Protein AF-0000000084933164 (afdb_homodimer)

Foldseek 3Di:
DPPPPPPDDDLLVVLLVVVLLCLLQVVFDFFAADDLVVSCVVSVHDSVSVVVSQVVCVQLVQWDADPVRGIGGHDDALVLLCVLLVVVLVQQLLLLLQCLLVVHDQVQLVVLLVQLVVPPGSSSNLVSVLSNSLSRRVNSVDNVSSVVCVSSSSVNSSNVSVLCVVPNDSVVLSVLSVVLSVCSVVSVSVVNSVSSSCSSVVSSCVSHPDPPPPPD/DPPPPPPDDDLLVVLLVVVLLCLLQVVFDFFAADDLVVSCVVSVHDSVSVVVSQVVCVQLVQWDADPVRGIGGHDDDLVLLCVLLVVVLVQQLLLLLQCLLVVHDQVQLVVLLVQLVVPPGSSSNLVSVLSNSLSRRVNSVDNVSSVVCVSSSSVNSSNVSVLCVVPNDSVVLSVLSVVLSVCSVVSVSVVNSVSSSCSSVVSSCVSHPDPPPPPD

Solvent-accessible surface area (backbone atoms only — not comparable to full-atom values): 22711 Å² total; per-residue (Å²): 129,85,74,73,70,75,77,72,71,48,70,32,51,51,49,32,52,52,52,50,49,29,42,49,49,57,75,41,47,64,58,38,74,54,55,54,70,62,49,12,61,73,69,72,51,60,51,64,40,43,50,54,22,51,52,52,36,33,74,48,52,52,28,43,78,39,95,86,79,39,34,23,30,38,68,80,49,61,68,56,45,46,41,52,48,54,48,44,55,51,46,48,23,53,26,31,24,39,7,35,69,71,62,54,79,56,61,62,26,52,51,19,50,52,46,31,74,65,37,86,44,71,43,51,26,47,54,20,50,51,42,24,55,45,47,44,27,56,61,31,84,31,70,62,57,35,50,53,51,58,53,47,44,60,41,48,42,40,46,48,47,54,34,39,74,75,53,74,49,62,67,62,50,48,53,50,49,50,50,31,49,52,28,42,75,69,53,35,36,69,59,24,21,50,44,46,34,49,53,55,52,50,49,51,43,68,66,45,59,78,76,70,79,74,80,123,129,85,74,74,71,74,77,74,69,50,71,32,51,50,48,32,51,51,52,50,48,30,40,47,48,58,75,42,47,65,58,38,74,53,54,53,69,61,51,13,63,73,69,72,49,58,53,64,39,42,53,54,22,50,51,52,36,33,74,48,51,53,26,43,79,39,96,86,80,39,35,24,30,37,69,78,50,61,66,57,48,46,40,52,49,54,49,45,55,52,47,48,23,54,28,30,25,38,7,36,69,70,62,53,78,55,60,61,27,52,51,18,50,52,46,30,74,65,38,88,45,70,45,52,26,46,54,19,50,53,44,23,54,46,45,44,26,56,61,27,84,33,69,63,58,35,50,53,50,57,53,48,44,59,41,48,41,40,44,48,46,55,35,39,72,74,52,75,49,61,69,62,49,50,54,50,49,50,52,31,51,50,29,43,75,69,54,35,36,70,58,25,22,50,44,45,36,50,53,55,52,50,48,52,44,69,66,45,59,78,76,73,78,75,79,122

pLDDT: mean 92.0, std 13.76, range [26.81, 98.88]

Secondary structure (DSSP, 8-state):
----------HHHHHHHHHHHHHHTTSS-TT-B--HHHHHHHHT--HHHHHHHHHHHHHTTSEEEETTTEEEEPP--HHHHHHHHHHHHHHHHHHHHHHHHTT---HHHHHHHHHHHH--SHHHHHHHHHHHHHHHHTTSS-HHHHHHHHHHHHHHHHHHHHHHHHS--HHHHHHHHHHHHHHHHTT-HHHHHHHHHHHHHHHHHHHS--------/----------HHHHHHHHHHHHHHTTSS-TT-B--HHHHHHHHT--HHHHHHHHHHHHHTTSEEEETTTEEEEPP--HHHHHHHHHHHHHHHHHHHHHHHHTT---HHHHHHHHHHHH--SHHHHHHHHHHHHHHHHTTSS-HHHHHHHHHHHHHHHHHHHHHHHHS--HHHHHHHHHHHHHHHHTT-HHHHHHHHHHHHHHHHHHHS--------

Organism: Streptomyces venezuelae (strain ATCC 10712 / CBS 650.69 / DSM 40230 / JCM 4526 / NBRC 13096 / PD 04745) (NCBI:txid953739)

Sequence (432 aa):
MAFAPSPIPSRTQYVLEAIKHDILTGGLRPGQALVEAELAARFGVSKTPVREALKTLAGSGLVVMNQYKGVTVRMVDADMARAVYDVRLLLEPEAVRRAVASGAPLDEAREALERAAGAEDPAERSLANRAFHRALYLPCGNPLLGRMLDEVRDQAALVSTVAWAAVPSWEREAAEHQEILRLAAAGDVEGVGRAVHEHIASFVERAFPQSPLISEMAFAPSPIPSRTQYVLEAIKHDILTGGLRPGQALVEAELAARFGVSKTPVREALKTLAGSGLVVMNQYKGVTVRMVDADMARAVYDVRLLLEPEAVRRAVASGAPLDEAREALERAAGAEDPAERSLANRAFHRALYLPCGNPLLGRMLDEVRDQAALVSTVAWAAVPSWEREAAEHQEILRLAAAGDVEGVGRAVHEHIASFVERAFPQSPLISE

Structure (mmCIF, N/CA/C/O backbone):
data_AF-0000000084933164-model_v1
#
loop_
_entity.id
_entity.type
_entity.pdbx_description
1 polymer 'Predicted regulator PutR for proline utilization,GntR family'
#
loop_
_atom_site.group_PDB
_atom_site.id
_atom_site.type_symbol
_atom_site.label_atom_id
_atom_site.label_alt_id
_atom_site.label_comp_id
_atom_site.label_asym_id
_atom_site.label_entity_id
_atom_site.label_seq_id
_atom_site.pdbx_PDB_ins_code
_atom_site.Cartn_x
_atom_site.Cartn_y
_atom_site.Cartn_z
_atom_site.occupancy
_atom_site.B_iso_or_equiv
_atom_site.auth_seq_id
_atom_site.auth_comp_id
_atom_site.auth_asym_id
_atom_site.auth_atom_id
_atom_site.pdbx_PDB_model_num
ATOM 1 N N . MET A 1 1 ? 30.547 1.517 26.812 1 30.84 1 MET A N 1
ATOM 2 C CA . MET A 1 1 ? 29.672 1.215 25.688 1 30.84 1 MET A CA 1
ATOM 3 C C . MET A 1 1 ? 29.891 2.205 24.547 1 30.84 1 MET A C 1
ATOM 5 O O . MET A 1 1 ? 29.766 3.414 24.734 1 30.84 1 MET A O 1
ATOM 9 N N . ALA A 1 2 ? 30.75 1.953 23.562 1 36.28 2 ALA A N 1
ATOM 10 C CA . ALA A 1 2 ? 31.125 2.828 22.453 1 36.28 2 ALA A CA 1
ATOM 11 C C . ALA A 1 2 ? 29.891 3.34 21.734 1 36.28 2 ALA A C 1
ATOM 13 O O . ALA A 1 2 ? 29.031 2.551 21.328 1 36.28 2 ALA A O 1
ATOM 14 N N . PHE A 1 3 ? 29.375 4.426 22.016 1 33.25 3 PHE A N 1
ATOM 15 C CA . PHE A 1 3 ? 28.266 5.078 21.344 1 33.25 3 PHE A CA 1
ATOM 16 C C . PHE A 1 3 ? 28.5 5.125 19.844 1 33.25 3 PHE A C 1
ATOM 18 O O . PHE A 1 3 ? 29.422 5.781 19.359 1 33.25 3 PHE A O 1
ATOM 25 N N . ALA A 1 4 ? 28.266 4.105 19.125 1 44.25 4 ALA A N 1
ATOM 26 C CA . ALA A 1 4 ? 28.375 4.223 17.672 1 44.25 4 ALA A CA 1
ATOM 27 C C . ALA A 1 4 ? 27.672 5.484 17.172 1 44.25 4 ALA A C 1
ATOM 29 O O . ALA A 1 4 ? 26.5 5.723 17.5 1 44.25 4 ALA A O 1
ATOM 30 N N . PRO A 1 5 ? 28.266 6.535 16.859 1 41.31 5 PRO A N 1
ATOM 31 C CA . PRO A 1 5 ? 27.656 7.793 16.422 1 41.31 5 PRO A CA 1
ATOM 32 C C . PRO A 1 5 ? 26.547 7.586 15.391 1 41.31 5 PRO A C 1
ATOM 34 O O . PRO A 1 5 ? 26.547 6.578 14.672 1 41.31 5 PRO A O 1
ATOM 37 N N . SER A 1 6 ? 25.391 8.055 15.656 1 48.69 6 SER A N 1
ATOM 38 C CA . SER A 1 6 ? 24.312 8.031 14.672 1 48.69 6 SER A CA 1
ATOM 39 C C . SER A 1 6 ? 24.828 8.414 13.289 1 48.69 6 SER A C 1
ATOM 41 O O . SER A 1 6 ? 25.531 9.406 13.133 1 48.69 6 SER A O 1
ATOM 43 N N . PRO A 1 7 ? 24.969 7.57 12.383 1 55 7 PRO A N 1
ATOM 44 C CA . PRO A 1 7 ? 25.531 7.918 11.078 1 55 7 PRO A CA 1
ATOM 45 C C . PRO A 1 7 ? 25.031 9.273 10.562 1 55 7 PRO A C 1
ATOM 47 O O . PRO A 1 7 ? 23.922 9.68 10.883 1 55 7 PRO A O 1
ATOM 50 N N . ILE A 1 8 ? 25.781 10.234 10.484 1 60.09 8 ILE A N 1
ATOM 51 C CA . ILE A 1 8 ? 25.547 11.539 9.867 1 60.09 8 ILE A CA 1
ATOM 52 C C . ILE A 1 8 ? 24.703 11.359 8.602 1 60.09 8 ILE A C 1
ATOM 54 O O . ILE A 1 8 ? 25.062 10.594 7.707 1 60.09 8 ILE A O 1
ATOM 58 N N . PRO A 1 9 ? 23.484 11.883 8.719 1 71.38 9 PRO A N 1
ATOM 59 C CA . PRO A 1 9 ? 22.703 11.766 7.496 1 71.38 9 PRO A CA 1
ATOM 60 C C . PRO A 1 9 ? 23.469 12.211 6.254 1 71.38 9 PRO A C 1
ATOM 62 O O . PRO A 1 9 ? 24.297 13.125 6.328 1 71.38 9 PRO A O 1
ATOM 65 N N . SER A 1 10 ? 23.359 11.484 5.285 1 88.62 10 SER A N 1
ATOM 66 C CA . SER A 1 10 ? 23.906 11.898 3.998 1 88.62 10 SER A CA 1
ATOM 67 C C . SER A 1 10 ? 23.359 13.258 3.574 1 88.62 10 SER A C 1
ATOM 69 O O . SER A 1 10 ? 22.359 13.734 4.121 1 88.62 10 SER A O 1
ATOM 71 N N . ARG A 1 11 ? 24.094 14.031 2.871 1 92 11 ARG A N 1
ATOM 72 C CA . ARG A 1 11 ? 23.641 15.305 2.332 1 92 11 ARG A CA 1
ATOM 73 C C . ARG A 1 11 ? 22.266 15.18 1.696 1 92 11 ARG A C 1
ATOM 75 O O . ARG A 1 11 ? 21.422 16.062 1.855 1 92 11 ARG A O 1
ATOM 82 N N . THR A 1 12 ? 22.016 14.07 1.011 1 94.5 12 THR A N 1
ATOM 83 C CA . THR A 1 12 ? 20.719 13.812 0.399 1 94.5 12 THR A CA 1
ATOM 84 C C . THR A 1 12 ? 19.625 13.711 1.463 1 94.5 12 THR A C 1
ATOM 86 O O . THR A 1 12 ? 18.562 14.312 1.322 1 94.5 12 THR A O 1
ATOM 89 N N . GLN A 1 13 ? 19.938 13.016 2.492 1 95.44 13 GLN A N 1
ATOM 90 C CA . GLN A 1 13 ? 18.969 12.82 3.555 1 95.44 13 GLN A CA 1
ATOM 91 C C . GLN A 1 13 ? 18.656 14.141 4.266 1 95.44 13 GLN A C 1
ATOM 93 O O . GLN A 1 13 ? 17.516 14.398 4.633 1 95.44 13 GLN A O 1
ATOM 98 N N . TYR A 1 14 ? 19.688 14.859 4.496 1 95.75 14 TYR A N 1
ATOM 99 C CA . TYR A 1 14 ? 19.516 16.172 5.109 1 95.75 14 TYR A CA 1
ATOM 100 C C . TYR A 1 14 ? 18.578 17.047 4.289 1 95.75 14 TYR A C 1
ATOM 102 O O . TYR A 1 14 ? 17.625 17.625 4.82 1 95.75 14 TYR A O 1
ATOM 110 N N . VAL A 1 15 ? 18.797 17.156 3.008 1 97.06 15 VAL A N 1
ATOM 111 C CA . VAL A 1 15 ? 18 17.953 2.1 1 97.06 15 VAL A CA 1
ATOM 112 C C . VAL A 1 15 ? 16.562 17.406 2.051 1 97.06 15 VAL A C 1
ATOM 114 O O . VAL A 1 15 ? 15.602 18.172 2.119 1 97.06 15 VAL A O 1
ATOM 117 N N . LEU A 1 16 ? 16.5 16.125 1.947 1 97.19 16 LEU A N 1
ATOM 118 C CA . LEU A 1 16 ? 15.203 15.438 1.892 1 97.19 16 LEU A CA 1
ATOM 119 C C . LEU A 1 16 ? 14.352 15.789 3.104 1 97.19 16 LEU A C 1
ATOM 121 O O . LEU A 1 16 ? 13.203 16.203 2.957 1 97.19 16 LEU A O 1
ATOM 125 N N . GLU A 1 17 ? 14.945 15.695 4.25 1 95.69 17 GLU A N 1
ATOM 126 C CA . GLU A 1 17 ? 14.203 15.93 5.488 1 95.69 17 GLU A CA 1
ATOM 127 C C . GLU A 1 17 ? 13.828 17.391 5.633 1 95.69 17 GLU A C 1
ATOM 129 O O . GLU A 1 17 ? 12.758 17.719 6.148 1 95.69 17 GLU A O 1
ATOM 134 N N . ALA A 1 18 ? 14.664 18.234 5.211 1 96.19 18 ALA A N 1
ATOM 135 C CA . ALA A 1 18 ? 14.391 19.672 5.301 1 96.19 18 ALA A CA 1
ATOM 136 C C . ALA A 1 18 ? 13.227 20.062 4.391 1 96.19 18 ALA A C 1
ATOM 138 O O . ALA A 1 18 ? 12.32 20.781 4.809 1 96.19 18 ALA A O 1
ATOM 139 N N . ILE A 1 19 ? 13.25 19.578 3.178 1 97.38 19 ILE A N 1
ATOM 140 C CA . ILE A 1 19 ? 12.195 19.906 2.229 1 97.38 19 ILE A CA 1
ATOM 141 C C . ILE A 1 19 ? 10.875 19.281 2.688 1 97.38 19 ILE A C 1
ATOM 143 O O . ILE A 1 19 ? 9.828 19.938 2.648 1 97.38 19 ILE A O 1
ATOM 147 N N . LYS A 1 20 ? 10.969 18.047 3.074 1 96 20 LYS A N 1
ATOM 148 C CA . LYS A 1 20 ? 9.781 17.375 3.598 1 96 20 LYS A CA 1
ATOM 149 C C . LYS A 1 20 ? 9.164 18.156 4.746 1 96 20 LYS A C 1
ATOM 151 O O . LYS A 1 20 ? 7.945 18.359 4.785 1 96 20 LYS A O 1
ATOM 156 N N . HIS A 1 21 ? 10.016 18.547 5.652 1 94.25 21 HIS A N 1
ATOM 157 C CA . HIS A 1 21 ? 9.57 19.344 6.789 1 94.25 21 HIS A CA 1
ATOM 158 C C . HIS A 1 21 ? 8.867 20.625 6.324 1 94.25 21 HIS A C 1
ATOM 160 O O . HIS A 1 21 ? 7.789 20.953 6.812 1 94.25 21 HIS A O 1
ATOM 166 N N . ASP A 1 22 ? 9.438 21.312 5.41 1 94.94 22 ASP A N 1
ATOM 167 C CA . ASP A 1 22 ? 8.867 22.562 4.91 1 94.94 22 ASP A CA 1
ATOM 168 C C . ASP A 1 22 ? 7.516 22.312 4.246 1 94.94 22 ASP A C 1
ATOM 170 O O . ASP A 1 22 ? 6.59 23.109 4.41 1 94.94 22 ASP A O 1
ATOM 174 N N . ILE A 1 23 ? 7.422 21.203 3.537 1 95.75 23 ILE A N 1
ATOM 175 C CA . ILE A 1 23 ? 6.168 20.891 2.865 1 95.75 23 ILE A CA 1
ATOM 176 C C . ILE A 1 23 ? 5.09 20.578 3.902 1 95.75 23 ILE A C 1
ATOM 178 O O . ILE A 1 23 ? 3.992 21.141 3.857 1 95.75 23 ILE A O 1
ATOM 182 N N . LEU A 1 24 ? 5.438 19.797 4.863 1 94 24 LEU A N 1
ATOM 183 C CA . LEU A 1 24 ? 4.453 19.25 5.781 1 94 24 LEU A CA 1
ATOM 184 C C . LEU A 1 24 ? 4.102 20.25 6.879 1 94 24 LEU A C 1
ATOM 186 O O . LEU A 1 24 ? 3.188 20.016 7.672 1 94 24 LEU A O 1
ATOM 190 N N . THR A 1 25 ? 4.75 21.344 6.926 1 89.31 25 THR A N 1
ATOM 191 C CA . THR A 1 25 ? 4.434 22.391 7.898 1 89.31 25 THR A CA 1
ATOM 192 C C . THR A 1 25 ? 3.9 23.641 7.199 1 89.31 25 THR A C 1
ATOM 194 O O . THR A 1 25 ? 3.621 24.641 7.852 1 89.31 25 THR A O 1
ATOM 197 N N . GLY A 1 26 ? 3.824 23.609 5.902 1 90.12 26 GLY A N 1
ATOM 198 C CA . GLY A 1 26 ? 3.236 24.703 5.148 1 90.12 26 GLY A CA 1
ATOM 199 C C . GLY A 1 26 ? 4.254 25.734 4.711 1 90.12 26 GLY A C 1
ATOM 200 O O . GLY A 1 26 ? 3.898 26.734 4.078 1 90.12 26 GLY A O 1
ATOM 201 N N . GLY A 1 27 ? 5.527 25.531 5.051 1 92.31 27 GLY A N 1
ATOM 202 C CA . GLY A 1 27 ? 6.566 26.438 4.586 1 92.31 27 GLY A CA 1
ATOM 203 C C . GLY A 1 27 ? 6.723 26.438 3.076 1 92.31 27 GLY A C 1
ATOM 204 O O . GLY A 1 27 ? 7.145 27.438 2.492 1 92.31 27 GLY A O 1
ATOM 205 N N . LEU A 1 28 ? 6.496 25.375 2.441 1 95.62 28 LEU A N 1
ATOM 206 C CA . LEU A 1 28 ? 6.348 25.234 0.997 1 95.62 28 LEU A CA 1
ATOM 207 C C . LEU A 1 28 ? 4.91 24.875 0.63 1 95.62 28 LEU A C 1
ATOM 209 O O . LEU A 1 28 ? 4.367 23.875 1.119 1 95.62 28 LEU A O 1
ATOM 213 N N . ARG A 1 29 ? 4.332 25.688 -0.208 1 94.62 29 ARG A N 1
ATOM 214 C CA . ARG A 1 29 ? 2.9 25.562 -0.474 1 94.62 29 ARG A CA 1
ATOM 215 C C . ARG A 1 29 ? 2.635 24.609 -1.628 1 94.62 29 ARG A C 1
ATOM 217 O O . ARG A 1 29 ? 3.477 24.438 -2.516 1 94.62 29 ARG A O 1
ATOM 224 N N . PRO A 1 30 ? 1.402 24.047 -1.627 1 95.75 30 PRO A N 1
ATOM 225 C CA . PRO A 1 30 ? 1.022 23.234 -2.781 1 95.75 30 PRO A CA 1
ATOM 226 C C . PRO A 1 30 ? 1.139 23.984 -4.102 1 95.75 30 PRO A C 1
ATOM 228 O O . PRO A 1 30 ? 0.735 25.141 -4.195 1 95.75 30 PRO A O 1
ATOM 231 N N . GLY A 1 31 ? 1.732 23.328 -5.059 1 95.62 31 GLY A N 1
ATOM 232 C CA . GLY A 1 31 ? 1.885 23.922 -6.375 1 95.62 31 GLY A CA 1
ATOM 233 C C . GLY A 1 31 ? 3.145 24.75 -6.512 1 95.62 31 GLY A C 1
ATOM 234 O O . GLY A 1 31 ? 3.529 25.125 -7.621 1 95.62 31 GLY A O 1
ATOM 235 N N . GLN A 1 32 ? 3.799 25.031 -5.398 1 96.94 32 GLN A N 1
ATOM 236 C CA . GLN A 1 32 ? 5.004 25.859 -5.426 1 96.94 32 GLN A CA 1
ATOM 237 C C . GLN A 1 32 ? 6.141 25.141 -6.156 1 96.94 32 GLN A C 1
ATOM 239 O O . GLN A 1 32 ? 6.379 23.953 -5.938 1 96.94 32 GLN A O 1
ATOM 244 N N . ALA A 1 33 ? 6.836 25.844 -6.992 1 97.69 33 ALA A N 1
ATOM 245 C CA . ALA A 1 33 ? 7.961 25.281 -7.742 1 97.69 33 ALA A CA 1
ATOM 246 C C . ALA A 1 33 ? 9.172 25.078 -6.836 1 97.69 33 ALA A C 1
ATOM 248 O O . ALA A 1 33 ? 9.461 25.906 -5.977 1 97.69 33 ALA A O 1
ATOM 249 N N . LEU A 1 34 ? 9.789 23.953 -7.016 1 98.31 34 LEU A N 1
ATOM 250 C CA . LEU A 1 34 ? 11.047 23.641 -6.348 1 98.31 34 LEU A CA 1
ATOM 251 C C . LEU A 1 34 ? 12.203 23.641 -7.34 1 98.31 34 LEU A C 1
ATOM 253 O O . LEU A 1 34 ? 12.422 22.641 -8.047 1 98.31 34 LEU A O 1
ATOM 257 N N . VAL A 1 35 ? 12.961 24.672 -7.305 1 97.31 35 VAL A N 1
ATOM 258 C CA . VAL A 1 35 ? 14.031 24.844 -8.281 1 97.31 35 VAL A CA 1
ATOM 259 C C . VAL A 1 35 ? 15.344 24.312 -7.715 1 97.31 35 VAL A C 1
ATOM 261 O O . VAL A 1 35 ? 15.812 24.766 -6.672 1 97.31 35 VAL A O 1
ATOM 264 N N . GLU A 1 36 ? 15.906 23.375 -8.422 1 96.56 36 GLU A N 1
ATOM 265 C CA . GLU A 1 36 ? 17.078 22.656 -7.949 1 96.56 36 GLU A CA 1
ATOM 266 C C . GLU A 1 36 ? 18.219 23.609 -7.586 1 96.56 36 GLU A C 1
ATOM 268 O O . GLU A 1 36 ? 18.828 23.469 -6.531 1 96.56 36 GLU A O 1
ATOM 273 N N . ALA A 1 37 ? 18.453 24.625 -8.422 1 96.62 37 ALA A N 1
ATOM 274 C CA . ALA A 1 37 ? 19.562 25.547 -8.203 1 96.62 37 ALA A CA 1
ATOM 275 C C . ALA A 1 37 ? 19.328 26.375 -6.945 1 96.62 37 ALA A C 1
ATOM 277 O O . ALA A 1 37 ? 20.266 26.609 -6.172 1 96.62 37 ALA A O 1
ATOM 278 N N . GLU A 1 38 ? 18.156 26.812 -6.73 1 97.75 38 GLU A N 1
ATOM 279 C CA . GLU A 1 38 ? 17.828 27.609 -5.559 1 97.75 38 GLU A CA 1
ATOM 280 C C . GLU A 1 38 ? 17.938 26.781 -4.277 1 97.75 38 GLU A C 1
ATOM 282 O O . GLU A 1 38 ? 18.453 27.266 -3.27 1 97.75 38 GLU A O 1
ATOM 287 N N . LEU A 1 39 ? 17.469 25.562 -4.344 1 97.94 39 LEU A N 1
ATOM 288 C CA . LEU A 1 39 ? 17.531 24.688 -3.186 1 97.94 39 LEU A CA 1
ATOM 289 C C . LEU A 1 39 ? 18.984 24.328 -2.865 1 97.94 39 LEU A C 1
ATOM 291 O O . LEU A 1 39 ? 19.375 24.281 -1.695 1 97.94 39 LEU A O 1
ATOM 295 N N . ALA A 1 40 ? 19.719 24.062 -3.902 1 97.75 40 ALA A N 1
ATOM 296 C CA . ALA A 1 40 ? 21.141 23.781 -3.715 1 97.75 40 ALA A CA 1
ATOM 297 C C . ALA A 1 40 ? 21.844 24.922 -2.988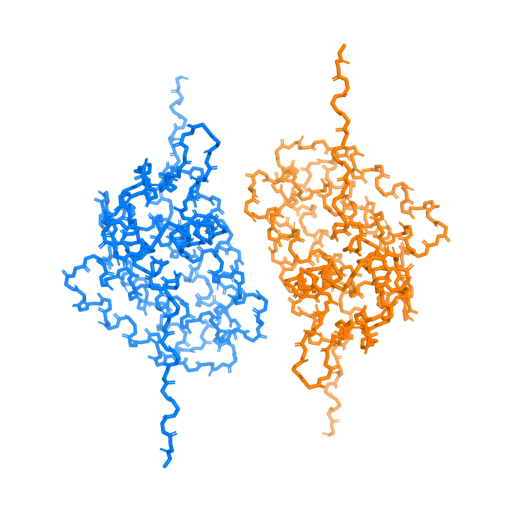 1 97.75 40 ALA A C 1
ATOM 299 O O . ALA A 1 40 ? 22.625 24.703 -2.057 1 97.75 40 ALA A O 1
ATOM 300 N N . ALA A 1 41 ? 21.578 26.141 -3.387 1 97.88 41 ALA A N 1
ATOM 301 C CA . ALA A 1 41 ? 22.141 27.328 -2.758 1 97.88 41 ALA A CA 1
ATOM 302 C C . ALA A 1 41 ? 21.688 27.469 -1.31 1 97.88 41 ALA A C 1
ATOM 304 O O . ALA A 1 41 ? 22.484 27.734 -0.417 1 97.88 41 ALA A O 1
ATOM 305 N N . ARG A 1 42 ? 20.484 27.219 -1.076 1 96.94 42 ARG A N 1
ATOM 306 C CA . ARG A 1 42 ? 19.891 27.359 0.248 1 96.94 42 ARG A CA 1
ATOM 307 C C . ARG A 1 42 ? 20.516 26.406 1.245 1 96.94 42 ARG A C 1
ATOM 309 O O . ARG A 1 42 ? 20.766 26.766 2.398 1 96.94 42 ARG A O 1
ATOM 316 N N . PHE A 1 43 ? 20.797 25.203 0.767 1 96.88 43 PHE A N 1
ATOM 317 C CA . PHE A 1 43 ? 21.25 24.172 1.697 1 96.88 43 PHE A CA 1
ATOM 318 C C . PHE A 1 43 ? 22.75 23.984 1.628 1 96.88 43 PHE A C 1
ATOM 320 O O . PHE A 1 43 ? 23.328 23.172 2.359 1 96.88 43 PHE A O 1
ATOM 327 N N . GLY A 1 44 ? 23.375 24.688 0.762 1 96.94 44 GLY A N 1
ATOM 328 C CA . GLY A 1 44 ? 24.828 24.625 0.658 1 96.94 44 GLY A CA 1
ATOM 329 C C . GLY A 1 44 ? 25.328 23.297 0.13 1 96.94 44 GLY A C 1
ATOM 330 O O . GLY A 1 44 ? 26.297 22.75 0.659 1 96.94 44 GLY A O 1
ATOM 331 N N . VAL A 1 45 ? 24.625 22.766 -0.812 1 97.12 45 VAL A N 1
ATOM 332 C CA . VAL A 1 45 ? 25.016 21.5 -1.422 1 97.12 45 VAL A CA 1
ATOM 333 C C . VAL A 1 45 ? 25 21.625 -2.943 1 97.12 45 VAL A C 1
ATOM 335 O O . VAL A 1 45 ? 24.609 22.672 -3.479 1 97.12 45 VAL A O 1
ATOM 338 N N . SER A 1 46 ? 25.516 20.594 -3.561 1 96.31 46 SER A N 1
ATOM 339 C CA . SER A 1 46 ? 25.422 20.531 -5.016 1 96.31 46 SER A CA 1
ATOM 340 C C . SER A 1 46 ? 24.016 20.172 -5.461 1 96.31 46 SER A C 1
ATOM 342 O O . SER A 1 46 ? 23.172 19.812 -4.637 1 96.31 46 SER A O 1
ATOM 344 N N . LYS A 1 47 ? 23.797 20.172 -6.758 1 96.56 47 LYS A N 1
ATOM 345 C CA . LYS A 1 47 ? 22.484 19.859 -7.316 1 96.56 47 LYS A CA 1
ATOM 346 C C . LYS A 1 47 ? 22.188 18.359 -7.203 1 96.56 47 LYS A C 1
ATOM 348 O O . LYS A 1 47 ? 21.016 17.953 -7.152 1 96.56 47 LYS A O 1
ATOM 353 N N . THR A 1 48 ? 23.172 17.609 -7.168 1 95.44 48 THR A N 1
ATOM 354 C CA . THR A 1 48 ? 23 16.156 -7.184 1 95.44 48 THR A CA 1
ATOM 355 C C . THR A 1 48 ? 22.203 15.688 -5.969 1 95.44 48 THR A C 1
ATOM 357 O O . THR A 1 48 ? 21.172 15.023 -6.109 1 95.44 48 THR A O 1
ATOM 360 N N . PRO A 1 49 ? 22.578 16 -4.73 1 96.62 49 PRO A N 1
ATOM 361 C CA . PRO A 1 49 ? 21.781 15.578 -3.574 1 96.62 49 PRO A CA 1
ATOM 362 C C . PRO A 1 49 ? 20.375 16.172 -3.586 1 96.62 49 PRO A C 1
ATOM 364 O O . PRO A 1 49 ? 19.438 15.539 -3.088 1 96.62 49 PRO A O 1
ATOM 367 N N . VAL A 1 50 ? 20.203 17.344 -4.145 1 97.56 50 VAL A N 1
ATOM 368 C CA . VAL A 1 50 ? 18.875 17.953 -4.246 1 97.56 50 VAL A CA 1
ATOM 369 C C . VAL A 1 50 ? 18 17.141 -5.191 1 97.56 50 VAL A C 1
ATOM 371 O O . VAL A 1 50 ? 16.859 16.812 -4.863 1 97.56 50 VAL A O 1
ATOM 374 N N . ARG A 1 51 ? 18.578 16.828 -6.309 1 96.06 51 ARG A N 1
ATOM 375 C CA . ARG A 1 51 ? 17.859 16.031 -7.301 1 96.06 51 ARG A CA 1
ATOM 376 C C . ARG A 1 51 ? 17.438 14.688 -6.73 1 96.06 51 ARG A C 1
ATOM 378 O O . ARG A 1 51 ? 16.312 14.234 -6.949 1 96.06 51 ARG A O 1
ATOM 385 N N . GLU A 1 52 ? 18.266 14.086 -6.02 1 96.12 52 GLU A N 1
ATOM 386 C CA . GLU A 1 52 ? 17.969 12.789 -5.414 1 96.12 52 GLU A CA 1
ATOM 387 C C . GLU A 1 52 ? 16.891 12.922 -4.348 1 96.12 52 GLU A C 1
ATOM 389 O O . GLU A 1 52 ? 16.016 12.062 -4.242 1 96.12 52 GLU A O 1
ATOM 394 N N . ALA A 1 53 ? 16.969 13.938 -3.596 1 97.44 53 ALA A N 1
ATOM 395 C CA . ALA A 1 53 ? 15.953 14.195 -2.584 1 97.44 53 ALA A CA 1
ATOM 396 C C . ALA A 1 53 ? 14.586 14.414 -3.225 1 97.44 53 ALA A C 1
ATOM 398 O O . ALA A 1 53 ? 13.578 13.867 -2.764 1 97.44 53 ALA A O 1
ATOM 399 N N . LEU A 1 54 ? 14.633 15.188 -4.297 1 97.81 54 LEU A N 1
ATOM 400 C CA . LEU A 1 54 ? 13.383 15.5 -4.977 1 97.81 54 LEU A CA 1
ATOM 401 C C . LEU A 1 54 ? 12.781 14.25 -5.617 1 97.81 54 LEU A C 1
ATOM 403 O O . LEU A 1 54 ? 11.562 14.07 -5.621 1 97.81 54 LEU A O 1
ATOM 407 N N . LYS A 1 55 ? 13.547 13.375 -6.074 1 95.19 55 LYS A N 1
ATOM 408 C CA . LYS A 1 55 ? 13.07 12.109 -6.617 1 95.19 55 LYS A CA 1
ATOM 409 C C . LYS A 1 55 ? 12.398 11.266 -5.539 1 95.19 55 LYS A C 1
ATOM 411 O O . LYS A 1 55 ? 11.328 10.688 -5.762 1 95.19 55 LYS A O 1
ATOM 416 N N . THR A 1 56 ? 13.055 11.234 -4.43 1 94.56 56 THR A N 1
ATOM 417 C CA . THR A 1 56 ? 12.492 10.484 -3.314 1 94.56 56 THR A CA 1
ATOM 418 C C . THR A 1 56 ? 11.156 11.078 -2.887 1 94.56 56 THR A C 1
ATOM 420 O O . THR A 1 56 ? 10.195 10.344 -2.639 1 94.56 56 THR A O 1
ATOM 423 N N . LEU A 1 57 ? 11.109 12.367 -2.82 1 96.94 57 LEU A N 1
ATOM 424 C CA . LEU A 1 57 ? 9.875 13.039 -2.43 1 96.94 57 LEU A CA 1
ATOM 425 C C . LEU A 1 57 ? 8.781 12.82 -3.469 1 96.94 57 LEU A C 1
ATOM 427 O O . LEU A 1 57 ? 7.602 12.766 -3.129 1 96.94 57 LEU A O 1
ATOM 431 N N . ALA A 1 58 ? 9.188 12.711 -4.73 1 95.75 58 ALA A N 1
ATOM 432 C CA . ALA A 1 58 ? 8.227 12.375 -5.785 1 95.75 58 ALA A CA 1
ATOM 433 C C . ALA A 1 58 ? 7.66 10.977 -5.586 1 95.75 58 ALA A C 1
ATOM 435 O O . ALA A 1 58 ? 6.457 10.758 -5.758 1 95.75 58 ALA A O 1
ATOM 436 N N . GLY A 1 59 ? 8.484 10.078 -5.199 1 90.81 59 GLY A N 1
ATOM 437 C CA . GLY A 1 59 ? 8.047 8.719 -4.91 1 90.81 59 GLY A CA 1
ATOM 438 C C . GLY A 1 59 ? 7.043 8.641 -3.777 1 90.81 59 GLY A C 1
ATOM 439 O O . GLY A 1 59 ? 6.137 7.809 -3.801 1 90.81 59 GLY A O 1
ATOM 440 N N . SER A 1 60 ? 7.184 9.578 -2.846 1 92.06 60 SER A N 1
ATOM 441 C CA . SER A 1 60 ? 6.281 9.594 -1.697 1 92.06 60 SER A CA 1
ATOM 442 C C . SER A 1 60 ? 5.016 10.391 -2 1 92.06 60 SER A C 1
ATOM 444 O O . SER A 1 60 ? 4.098 10.445 -1.18 1 92.06 60 SER A O 1
ATOM 446 N N . GLY A 1 61 ? 5.039 11.086 -3.117 1 94 61 GLY A N 1
ATOM 447 C CA . GLY A 1 61 ? 3.85 11.797 -3.557 1 94 61 GLY A CA 1
ATOM 448 C C . GLY A 1 61 ? 3.768 13.219 -3.023 1 94 61 GLY A C 1
ATOM 449 O O . GLY A 1 61 ? 2.73 13.867 -3.143 1 94 61 GLY A O 1
ATOM 450 N N . LEU A 1 62 ? 4.824 13.703 -2.422 1 96.94 62 LEU A N 1
ATOM 451 C CA . LEU A 1 62 ? 4.797 15.047 -1.852 1 96.94 62 LEU A CA 1
ATOM 452 C C . LEU A 1 62 ? 5.125 16.094 -2.91 1 96.94 62 LEU A C 1
ATOM 454 O O . LEU A 1 62 ? 4.797 17.281 -2.748 1 96.94 62 LEU A O 1
ATOM 458 N N . VAL A 1 63 ? 5.859 15.625 -3.943 1 97.56 63 VAL A N 1
ATOM 459 C CA . VAL A 1 63 ? 6.172 16.531 -5.047 1 97.56 63 VAL A CA 1
ATOM 460 C C . VAL A 1 63 ? 5.848 15.852 -6.379 1 97.56 63 VAL A C 1
ATOM 462 O O . VAL A 1 63 ? 5.68 14.633 -6.434 1 97.56 63 VAL A O 1
ATOM 465 N N . VAL A 1 64 ? 5.652 16.625 -7.398 1 96.81 64 VAL A N 1
ATOM 466 C CA . VAL A 1 64 ? 5.398 16.156 -8.75 1 96.81 64 VAL A CA 1
ATOM 467 C C . VAL A 1 64 ? 6.523 16.609 -9.68 1 96.81 64 VAL A C 1
ATOM 469 O O . VAL A 1 64 ? 6.891 17.797 -9.688 1 96.81 64 VAL A O 1
ATOM 472 N N . MET A 1 65 ? 7.031 15.695 -10.367 1 96.06 65 MET A N 1
ATOM 473 C CA . MET A 1 65 ? 8.047 16.016 -11.367 1 96.06 65 MET A CA 1
ATOM 474 C C . MET A 1 65 ? 7.445 16.016 -12.773 1 96.06 65 MET A C 1
ATOM 476 O O . MET A 1 65 ? 6.816 15.047 -13.188 1 96.06 65 MET A O 1
ATOM 480 N N . ASN A 1 66 ? 7.566 17.062 -13.383 1 93.12 66 ASN A N 1
ATOM 481 C CA . ASN A 1 66 ? 7.062 17.266 -14.742 1 93.12 66 ASN A CA 1
ATOM 482 C C . ASN A 1 66 ? 8.18 17.625 -15.703 1 93.12 66 ASN A C 1
ATOM 484 O O . ASN A 1 66 ? 9.062 18.422 -15.367 1 93.12 66 ASN A O 1
ATOM 488 N N . GLN A 1 67 ? 8.156 17.078 -16.922 1 89.25 67 GLN A N 1
ATOM 489 C CA . GLN A 1 67 ? 9.195 17.312 -17.922 1 89.25 67 GLN A CA 1
ATOM 490 C C . GLN A 1 67 ? 9.219 18.781 -18.344 1 89.25 67 GLN A C 1
ATOM 492 O O . GLN A 1 67 ? 10.281 19.312 -18.672 1 89.25 67 GLN A O 1
ATOM 497 N N . TYR A 1 68 ? 8.117 19.438 -18.328 1 88.88 68 TYR A N 1
ATOM 498 C CA . TYR A 1 68 ? 8.023 20.781 -18.875 1 88.88 68 TYR A CA 1
ATOM 499 C C . TYR A 1 68 ? 8.008 21.828 -17.766 1 88.88 68 TYR A C 1
ATOM 501 O O . TYR A 1 68 ? 8.648 22.875 -17.875 1 88.88 68 TYR A O 1
ATOM 509 N N . LYS A 1 69 ? 7.332 21.422 -16.578 1 87.62 69 LYS A N 1
ATOM 510 C CA . LYS A 1 69 ? 7.105 22.422 -15.539 1 87.62 69 LYS A CA 1
ATOM 511 C C . LYS A 1 69 ? 8.102 22.25 -14.398 1 87.62 69 LYS A C 1
ATOM 513 O O . LYS A 1 69 ? 8.117 23.062 -13.461 1 87.62 69 LYS A O 1
ATOM 518 N N . GLY A 1 70 ? 8.93 21.219 -14.555 1 95.19 70 GLY A N 1
ATOM 519 C CA . GLY A 1 70 ? 9.867 21 -13.477 1 95.19 70 GLY A CA 1
ATOM 520 C C . GLY A 1 70 ? 9.25 20.297 -12.281 1 95.19 70 GLY A C 1
ATOM 521 O O . GLY A 1 70 ? 8.43 19.391 -12.453 1 95.19 70 GLY A O 1
ATOM 522 N N . VAL A 1 71 ? 9.773 20.656 -11.047 1 97.75 71 VAL A N 1
ATOM 523 C CA . VAL A 1 71 ? 9.336 20 -9.828 1 97.75 71 VAL A CA 1
ATOM 524 C C . VAL A 1 71 ? 8.484 20.953 -8.992 1 97.75 71 VAL A C 1
ATOM 526 O O . VAL A 1 71 ? 8.867 22.109 -8.781 1 97.75 71 VAL A O 1
ATOM 529 N N . THR A 1 72 ? 7.309 20.531 -8.578 1 98.06 72 THR A N 1
ATOM 530 C CA . THR A 1 72 ? 6.434 21.344 -7.73 1 98.06 72 THR A CA 1
ATOM 531 C C . THR A 1 72 ? 5.934 20.531 -6.539 1 98.06 72 THR A C 1
ATOM 533 O O . THR A 1 72 ? 5.906 19.297 -6.586 1 98.06 72 THR A O 1
ATOM 536 N N . VAL A 1 73 ? 5.605 21.219 -5.473 1 97.88 73 VAL A N 1
ATOM 537 C CA . VAL A 1 73 ? 4.891 20.562 -4.379 1 97.88 73 VAL A CA 1
ATOM 538 C C . VAL A 1 73 ? 3.533 20.062 -4.875 1 97.88 73 VAL A C 1
ATOM 540 O O . VAL A 1 73 ? 2.854 20.75 -5.637 1 97.88 73 VAL A O 1
ATOM 543 N N . ARG A 1 74 ? 3.143 18.938 -4.465 1 97.31 74 ARG A N 1
ATOM 544 C CA . ARG A 1 74 ? 1.887 18.328 -4.895 1 97.31 74 ARG A CA 1
ATOM 545 C C . ARG A 1 74 ? 0.697 19.203 -4.527 1 97.31 74 ARG A C 1
ATOM 547 O O . ARG A 1 74 ? 0.608 19.703 -3.4 1 97.31 74 ARG A O 1
ATOM 554 N N . MET A 1 75 ? -0.257 19.375 -5.477 1 95.88 75 MET A N 1
ATOM 555 C CA . MET A 1 75 ? -1.518 20.062 -5.207 1 95.88 75 MET A CA 1
ATOM 556 C C . MET A 1 75 ? -2.441 19.188 -4.363 1 95.88 75 MET A C 1
ATOM 558 O O . MET A 1 75 ? -2.439 17.969 -4.5 1 95.88 75 MET A O 1
ATOM 562 N N . VAL A 1 76 ? -3.168 19.844 -3.529 1 95.44 76 VAL A N 1
ATOM 563 C CA . VAL A 1 76 ? -4.148 19.141 -2.709 1 95.44 76 VAL A CA 1
ATOM 564 C C . VAL A 1 76 ? -5.559 19.594 -3.098 1 95.44 76 VAL A C 1
ATOM 566 O O . VAL A 1 76 ? -5.98 20.703 -2.768 1 95.44 76 VAL A O 1
ATOM 569 N N . ASP A 1 77 ? -6.227 18.781 -3.846 1 93.94 77 ASP A N 1
ATOM 570 C CA . ASP A 1 77 ? -7.645 18.984 -4.129 1 93.94 77 ASP A CA 1
ATOM 571 C C . ASP A 1 77 ? -8.484 17.828 -3.588 1 93.94 77 ASP A C 1
ATOM 573 O O . ASP A 1 77 ? -7.953 16.922 -2.939 1 93.94 77 ASP A O 1
ATOM 577 N N . ALA A 1 78 ? -9.781 17.875 -3.859 1 94.38 78 ALA A N 1
ATOM 578 C CA . ALA A 1 78 ? -10.703 16.906 -3.283 1 94.38 78 ALA A CA 1
ATOM 579 C C . ALA A 1 78 ? -10.391 15.492 -3.766 1 94.38 78 ALA A C 1
ATOM 581 O O . ALA A 1 78 ? -10.43 14.539 -2.982 1 94.38 78 ALA A O 1
ATOM 582 N N . ASP A 1 79 ? -10.086 15.375 -5.016 1 94.56 79 ASP A N 1
ATOM 583 C CA . ASP A 1 79 ? -9.812 14.055 -5.582 1 94.56 79 ASP A CA 1
ATOM 584 C C . ASP A 1 79 ? -8.562 13.438 -4.957 1 94.56 79 ASP A C 1
ATOM 586 O O . ASP A 1 79 ? -8.57 12.266 -4.578 1 94.56 79 ASP A O 1
ATOM 590 N N . MET A 1 80 ? -7.539 14.211 -4.875 1 94.19 80 MET A N 1
ATOM 591 C CA . MET A 1 80 ? -6.297 13.75 -4.262 1 94.19 80 MET A CA 1
ATOM 592 C C . MET A 1 80 ? -6.516 13.391 -2.797 1 94.19 80 MET A C 1
ATOM 594 O O . MET A 1 80 ? -6.078 12.328 -2.342 1 94.19 80 MET A O 1
ATOM 598 N N . ALA A 1 81 ? -7.18 14.203 -2.068 1 96.12 81 ALA A N 1
ATOM 599 C CA . ALA A 1 81 ? -7.449 13.961 -0.655 1 96.12 81 ALA A CA 1
ATOM 600 C C . ALA A 1 81 ? -8.266 12.68 -0.465 1 96.12 81 ALA A C 1
ATOM 602 O O . ALA A 1 81 ? -7.945 11.859 0.397 1 96.12 81 ALA A O 1
ATOM 603 N N . ARG A 1 82 ? -9.203 12.523 -1.293 1 95.56 82 ARG A N 1
ATOM 604 C CA . ARG A 1 82 ? -10.078 11.359 -1.171 1 95.56 82 ARG A CA 1
ATOM 605 C C . ARG A 1 82 ? -9.328 10.07 -1.515 1 95.56 82 ARG A C 1
ATOM 607 O O . ARG A 1 82 ? -9.531 9.039 -0.877 1 95.56 82 ARG A O 1
ATOM 614 N N . ALA A 1 83 ? -8.531 10.133 -2.473 1 96.25 83 ALA A N 1
ATOM 615 C CA . ALA A 1 83 ? -7.734 8.961 -2.824 1 96.25 83 ALA A CA 1
ATOM 616 C C . ALA A 1 83 ? -6.891 8.5 -1.643 1 96.25 83 ALA A C 1
ATOM 618 O O . ALA A 1 83 ? -6.844 7.305 -1.334 1 96.25 83 ALA A O 1
ATOM 619 N N . VAL A 1 84 ? -6.293 9.391 -0.967 1 97.44 84 VAL A N 1
ATOM 620 C CA . VAL A 1 84 ? -5.41 9.094 0.158 1 97.44 84 VAL A CA 1
ATOM 621 C C . VAL A 1 84 ? -6.234 8.602 1.347 1 97.44 84 VAL A C 1
ATOM 623 O O . VAL A 1 84 ? -5.906 7.586 1.961 1 97.44 84 VAL A O 1
ATOM 626 N N . TYR A 1 85 ? -7.305 9.25 1.648 1 97.75 85 TYR A N 1
ATOM 627 C CA . TYR A 1 85 ? -8.055 8.953 2.865 1 97.75 85 TYR A CA 1
ATOM 628 C C . TYR A 1 85 ? -8.906 7.699 2.693 1 97.75 85 TYR A C 1
ATOM 630 O O . TYR A 1 85 ? -9.156 6.977 3.658 1 97.75 85 TYR A O 1
ATOM 638 N N . ASP A 1 86 ? -9.328 7.41 1.438 1 97.56 86 ASP A N 1
ATOM 639 C CA . ASP A 1 86 ? -10 6.141 1.189 1 97.56 86 ASP A CA 1
ATOM 640 C C . ASP A 1 86 ? -9.102 4.961 1.566 1 97.56 86 ASP A C 1
ATOM 642 O O . ASP A 1 86 ? -9.57 3.984 2.156 1 97.56 86 ASP A O 1
ATOM 646 N N . VAL A 1 87 ? -7.863 5.07 1.216 1 98.12 87 VAL A N 1
ATOM 647 C CA . VAL A 1 87 ? -6.906 4.02 1.547 1 98.12 87 VAL A CA 1
ATOM 648 C C . VAL A 1 87 ? -6.672 3.99 3.055 1 98.12 87 VAL A C 1
ATOM 650 O O . VAL A 1 87 ? -6.625 2.918 3.662 1 98.12 87 VAL A O 1
ATOM 653 N N . ARG A 1 88 ? -6.492 5.145 3.648 1 98.38 88 ARG A N 1
ATOM 654 C CA . ARG A 1 88 ? -6.34 5.219 5.098 1 98.38 88 ARG A CA 1
ATOM 655 C C . ARG A 1 88 ? -7.508 4.543 5.809 1 98.38 88 ARG A C 1
ATOM 657 O O . ARG A 1 88 ? -7.309 3.803 6.773 1 98.38 88 ARG A O 1
ATOM 664 N N . LEU A 1 89 ? -8.719 4.758 5.316 1 98.62 89 LEU A N 1
ATOM 665 C CA . LEU A 1 89 ? -9.93 4.207 5.91 1 98.62 89 LEU A CA 1
ATOM 666 C C . LEU A 1 89 ? -9.938 2.686 5.832 1 98.62 89 LEU A C 1
ATOM 668 O O . LEU A 1 89 ? -10.469 2.016 6.719 1 98.62 89 LEU A O 1
ATOM 672 N N . LEU A 1 90 ? -9.32 2.201 4.816 1 98.56 90 LEU A N 1
ATOM 673 C CA . LEU A 1 90 ? -9.273 0.752 4.648 1 98.56 90 LEU A CA 1
ATOM 674 C C . LEU A 1 90 ? -8.219 0.132 5.566 1 98.56 90 LEU A C 1
ATOM 676 O O . LEU A 1 90 ? -8.445 -0.94 6.133 1 98.56 90 LEU A O 1
ATOM 680 N N . LEU A 1 91 ? -7.125 0.766 5.781 1 98.75 91 LEU A N 1
ATOM 681 C CA . LEU A 1 91 ? -5.949 0.126 6.363 1 98.75 91 LEU A CA 1
ATOM 682 C C . LEU A 1 91 ? -5.836 0.451 7.848 1 98.75 91 LEU A C 1
ATOM 684 O O . LEU A 1 91 ? -5.641 -0.447 8.672 1 98.75 91 LEU A O 1
ATOM 688 N N . GLU A 1 92 ? -6.004 1.695 8.227 1 98.88 92 GLU A N 1
ATOM 689 C CA . GLU A 1 92 ? -5.594 2.162 9.547 1 98.88 92 GLU A CA 1
ATOM 690 C C . GLU A 1 92 ? -6.496 1.594 10.641 1 98.88 92 GLU A C 1
ATOM 692 O O . GLU A 1 92 ? -6.012 1.141 11.68 1 98.88 92 GLU A O 1
ATOM 697 N N . PRO A 1 93 ? -7.867 1.608 10.445 1 98.88 93 PRO A N 1
ATOM 698 C CA . PRO A 1 93 ? -8.695 0.999 11.492 1 98.88 93 PRO A CA 1
ATOM 699 C C . PRO A 1 93 ? -8.32 -0.455 11.766 1 98.88 93 PRO A C 1
ATOM 701 O O . PRO A 1 93 ? -8.266 -0.872 12.93 1 98.88 93 PRO A O 1
ATOM 704 N N . GLU A 1 94 ? -7.984 -1.196 10.664 1 98.81 94 GLU A N 1
ATOM 705 C CA . GLU A 1 94 ? -7.598 -2.594 10.836 1 98.81 94 GLU A CA 1
ATOM 706 C C . GLU A 1 94 ? -6.27 -2.709 11.578 1 98.81 94 GLU A C 1
ATOM 708 O O . GLU A 1 94 ? -6.125 -3.545 12.477 1 98.81 94 GLU A O 1
ATOM 713 N N . ALA A 1 95 ? -5.332 -1.93 11.211 1 98.81 95 ALA A N 1
ATOM 714 C CA . ALA A 1 95 ? -4.031 -1.955 11.867 1 98.81 95 ALA A CA 1
ATOM 715 C C . ALA A 1 95 ? -4.164 -1.651 13.359 1 98.81 95 ALA A C 1
ATOM 717 O O . ALA A 1 95 ? -3.547 -2.32 14.195 1 98.81 95 ALA A O 1
ATOM 718 N N . VAL A 1 96 ? -4.984 -0.68 13.68 1 98.88 96 VAL A N 1
ATOM 719 C CA . VAL A 1 96 ? -5.156 -0.278 15.07 1 98.88 96 VAL A CA 1
ATOM 720 C C . VAL A 1 96 ? -5.895 -1.372 15.836 1 98.88 96 VAL A C 1
ATOM 722 O O . VAL A 1 96 ? -5.551 -1.676 16.984 1 98.88 96 VAL A O 1
ATOM 725 N N . ARG A 1 97 ? -6.93 -2.027 15.219 1 98.88 97 ARG A N 1
ATOM 726 C CA . ARG A 1 97 ? -7.598 -3.164 15.852 1 98.88 97 ARG A CA 1
ATOM 727 C C . ARG A 1 97 ? -6.59 -4.246 16.234 1 98.88 97 ARG A C 1
ATOM 729 O O . ARG A 1 97 ? -6.609 -4.75 17.359 1 98.88 97 ARG A O 1
ATOM 736 N N . ARG A 1 98 ? -5.73 -4.535 15.344 1 98.56 98 ARG A N 1
ATOM 737 C CA . ARG A 1 98 ? -4.738 -5.586 15.57 1 98.56 98 ARG A CA 1
ATOM 738 C C . ARG A 1 98 ? -3.793 -5.207 16.703 1 98.56 98 ARG A C 1
ATOM 740 O O . ARG A 1 98 ? -3.465 -6.043 17.547 1 98.56 98 ARG A O 1
ATOM 747 N N . ALA A 1 99 ? -3.344 -3.982 16.656 1 98.69 99 ALA A N 1
ATOM 748 C CA . ALA A 1 99 ? -2.422 -3.51 17.688 1 98.69 99 ALA A CA 1
ATOM 749 C C . ALA A 1 99 ? -3.055 -3.602 19.062 1 98.69 99 ALA A C 1
ATOM 751 O O . ALA A 1 99 ? -2.434 -4.102 20.016 1 98.69 99 ALA A O 1
ATOM 752 N N . VAL A 1 100 ? -4.25 -3.188 19.172 1 98.69 100 VAL A N 1
ATOM 753 C CA . VAL A 1 100 ? -4.945 -3.191 20.453 1 98.69 100 VAL A CA 1
ATOM 754 C C . VAL A 1 100 ? -5.227 -4.629 20.891 1 98.69 100 VAL A C 1
ATOM 756 O O . VAL A 1 100 ? -5.074 -4.973 22.062 1 98.69 100 VAL A O 1
ATOM 759 N N . ALA A 1 101 ? -5.641 -5.488 19.953 1 98.5 101 ALA A N 1
ATOM 760 C CA . ALA A 1 101 ? -5.906 -6.895 20.234 1 98.5 101 ALA A CA 1
ATOM 761 C C . ALA A 1 101 ? -4.656 -7.59 20.766 1 98.5 101 ALA A C 1
ATOM 763 O O . ALA A 1 101 ? -4.75 -8.492 21.609 1 98.5 101 ALA A O 1
ATOM 764 N N . SER A 1 102 ? -3.514 -7.172 20.375 1 97.81 102 SER A N 1
ATOM 765 C CA . SER A 1 102 ? -2.266 -7.809 20.781 1 97.81 102 SER A CA 1
ATOM 766 C C . SER A 1 102 ? -1.77 -7.254 22.125 1 97.81 102 SER A C 1
ATOM 768 O O . SER A 1 102 ? -0.763 -7.719 22.656 1 97.81 102 SER A O 1
ATOM 770 N N . GLY A 1 103 ? -2.398 -6.227 22.594 1 97.75 103 GLY A N 1
ATOM 771 C CA . GLY A 1 103 ? -2 -5.625 23.844 1 97.75 103 GLY A CA 1
ATOM 772 C C . GLY A 1 103 ? -0.792 -4.719 23.719 1 97.75 103 GLY A C 1
ATOM 773 O O . GLY A 1 103 ? 0.002 -4.598 24.656 1 97.75 103 GLY A O 1
ATOM 774 N N . ALA A 1 104 ? -0.63 -4.125 22.594 1 97.75 104 ALA A N 1
ATOM 775 C CA . ALA A 1 104 ? 0.506 -3.236 22.375 1 97.75 104 ALA A CA 1
ATOM 776 C C . ALA A 1 104 ? 0.478 -2.059 23.344 1 97.75 104 ALA A C 1
ATOM 778 O O . ALA A 1 104 ? -0.589 -1.516 23.641 1 97.75 104 ALA A O 1
ATOM 779 N N . PRO A 1 105 ? 1.646 -1.656 23.828 1 97.88 105 PRO A N 1
ATOM 780 C CA . PRO A 1 105 ? 1.693 -0.499 24.719 1 97.88 105 PRO A CA 1
ATOM 781 C C . PRO A 1 105 ? 1.25 0.794 24.047 1 97.88 105 PRO A C 1
ATOM 783 O O . PRO A 1 105 ? 1.412 0.943 22.828 1 97.88 105 PRO A O 1
ATOM 786 N N . LEU A 1 106 ? 0.701 1.675 24.812 1 98.44 106 LEU A N 1
ATOM 787 C CA . LEU A 1 106 ? 0.111 2.895 24.266 1 98.44 106 LEU A CA 1
ATOM 788 C C . LEU A 1 106 ? 0.927 4.117 24.672 1 98.44 106 LEU A C 1
ATOM 790 O O . LEU A 1 106 ? 0.535 5.25 24.391 1 98.44 106 LEU A O 1
ATOM 794 N N . ASP A 1 107 ? 2.074 3.953 25.25 1 98.5 107 ASP A N 1
ATOM 795 C CA . ASP A 1 107 ? 2.873 5.035 25.812 1 98.5 107 ASP A CA 1
ATOM 796 C C . ASP A 1 107 ? 3.262 6.051 24.734 1 98.5 107 ASP A C 1
ATOM 798 O O . ASP A 1 107 ? 3.148 7.258 24.953 1 98.5 107 ASP A O 1
ATOM 802 N N . GLU A 1 108 ? 3.703 5.547 23.656 1 98.38 108 GLU A N 1
ATOM 803 C CA . GLU A 1 108 ? 4.117 6.445 22.594 1 98.38 108 GLU A CA 1
ATOM 804 C C . GLU A 1 108 ? 2.938 7.258 22.062 1 98.38 108 GLU A C 1
ATOM 806 O O . GLU A 1 108 ? 3.086 8.438 21.75 1 98.38 108 GLU A O 1
ATOM 811 N N . ALA A 1 109 ? 1.778 6.668 21.953 1 98.56 109 ALA A N 1
ATOM 812 C CA . ALA A 1 109 ? 0.583 7.379 21.5 1 98.56 109 ALA A CA 1
ATOM 813 C C . ALA A 1 109 ? 0.176 8.453 22.516 1 98.56 109 ALA A C 1
ATOM 815 O O . ALA A 1 109 ? -0.174 9.57 22.125 1 98.56 109 ALA A O 1
ATOM 816 N N . ARG A 1 110 ? 0.258 8.117 23.75 1 98.31 110 ARG A N 1
ATOM 817 C CA . ARG A 1 110 ? -0.059 9.07 24.812 1 98.31 110 ARG A CA 1
ATOM 818 C C . ARG A 1 110 ? 0.886 10.273 24.766 1 98.31 110 ARG A C 1
ATOM 820 O O . ARG A 1 110 ? 0.449 11.414 24.875 1 98.31 110 ARG A O 1
ATOM 827 N N . GLU A 1 111 ? 2.1 9.953 24.641 1 98.19 111 GLU A N 1
ATOM 828 C CA . GLU A 1 111 ? 3.1 11.016 24.578 1 98.19 111 GLU A CA 1
ATOM 829 C C . GLU A 1 111 ? 2.859 11.922 23.375 1 98.19 111 GLU A C 1
ATOM 831 O O . GLU A 1 111 ? 2.971 13.141 23.484 1 98.19 111 GLU A O 1
ATOM 836 N N . ALA A 1 112 ? 2.568 11.328 22.266 1 97.62 112 ALA A N 1
ATOM 837 C CA . ALA A 1 112 ? 2.301 12.109 21.062 1 97.62 112 ALA A CA 1
ATOM 838 C C . ALA A 1 112 ? 1.075 13 21.25 1 97.62 112 ALA A C 1
ATOM 840 O O . ALA A 1 112 ? 1.067 14.148 20.812 1 97.62 112 ALA A O 1
ATOM 841 N N . LEU A 1 113 ? 0.027 12.461 21.844 1 96.69 113 LEU A N 1
ATOM 842 C CA . LEU A 1 113 ? -1.188 13.234 22.078 1 96.69 113 LEU A CA 1
ATOM 843 C C . LEU A 1 113 ? -0.918 14.406 23.016 1 96.69 113 LEU A C 1
ATOM 845 O O . LEU A 1 113 ? -1.441 15.508 22.812 1 96.69 113 LEU A O 1
ATOM 849 N N . GLU A 1 114 ? -0.105 14.195 24.031 1 96.56 114 GLU A N 1
ATOM 850 C CA . GLU A 1 114 ? 0.289 15.266 24.938 1 96.56 114 GLU A CA 1
ATOM 851 C C . GLU A 1 114 ? 1.074 16.344 24.203 1 96.56 114 GLU A C 1
ATOM 853 O O . GLU A 1 114 ? 0.84 17.547 24.422 1 96.56 114 GLU A O 1
ATOM 858 N N . ARG A 1 115 ? 1.965 15.953 23.375 1 96.12 115 ARG A N 1
ATOM 859 C CA . ARG A 1 115 ? 2.729 16.906 22.578 1 96.12 115 ARG A CA 1
ATOM 860 C C . ARG A 1 115 ? 1.812 17.703 21.656 1 96.12 115 ARG A C 1
ATOM 862 O O . ARG A 1 115 ? 2.006 18.922 21.484 1 96.12 115 ARG A O 1
ATOM 869 N N . ALA A 1 116 ? 0.85 17.031 21.094 1 93.94 116 ALA A N 1
ATOM 870 C CA . ALA A 1 116 ? -0.09 17.719 20.219 1 93.94 116 ALA A CA 1
ATOM 871 C C . ALA A 1 116 ? -0.89 18.766 20.984 1 93.94 116 ALA A C 1
ATOM 873 O O . ALA A 1 116 ? -1.104 19.875 20.484 1 93.94 116 ALA A O 1
ATOM 874 N N . ALA A 1 117 ? -1.303 18.438 22.141 1 92.44 117 ALA A N 1
ATOM 875 C CA . ALA A 1 117 ? -2.09 19.344 22.984 1 92.44 117 ALA A CA 1
ATOM 876 C C . ALA A 1 117 ? -1.277 20.562 23.375 1 92.44 117 ALA A C 1
ATOM 878 O O . ALA A 1 117 ? -1.829 21.656 23.547 1 92.44 117 ALA A O 1
ATOM 879 N N . GLY A 1 118 ? 0.002 20.359 23.5 1 92.06 118 GLY A N 1
ATOM 880 C CA . GLY A 1 118 ? 0.869 21.438 23.938 1 92.06 118 GLY A CA 1
ATOM 881 C C . GLY A 1 118 ? 1.539 22.172 22.797 1 92.06 118 GLY A C 1
ATOM 882 O O . GLY A 1 118 ? 2.309 23.109 23.016 1 92.06 118 GLY A O 1
ATOM 883 N N . ALA A 1 119 ? 1.25 21.719 21.625 1 92.56 119 ALA A N 1
ATOM 884 C CA . ALA A 1 119 ? 1.939 22.297 20.469 1 92.56 119 ALA A CA 1
ATOM 885 C C . ALA A 1 119 ? 1.564 23.766 20.297 1 92.56 119 ALA A C 1
ATOM 887 O O . ALA A 1 119 ? 0.384 24.109 20.344 1 92.56 119 ALA A O 1
ATOM 888 N N . GLU A 1 120 ? 2.57 24.562 20.062 1 88.88 120 GLU A N 1
ATOM 889 C CA . GLU A 1 120 ? 2.359 26.016 19.953 1 88.88 120 GLU A CA 1
ATOM 890 C C . GLU A 1 120 ? 2.219 26.453 18.5 1 88.88 120 GLU A C 1
ATOM 892 O O . GLU A 1 120 ? 1.699 27.531 18.219 1 88.88 120 GLU A O 1
ATOM 897 N N . ASP A 1 121 ? 2.758 25.672 17.672 1 88.56 121 ASP A N 1
ATOM 898 C CA . ASP A 1 121 ? 2.654 26.016 16.25 1 88.56 121 ASP A CA 1
ATOM 899 C C . ASP A 1 121 ? 2.135 24.844 15.43 1 88.56 121 ASP A C 1
ATOM 901 O O . ASP A 1 121 ? 2.127 23.703 15.891 1 88.56 121 ASP A O 1
ATOM 905 N N . PRO A 1 122 ? 1.671 25.203 14.258 1 85.94 122 PRO A N 1
ATOM 906 C CA . PRO A 1 122 ? 1.059 24.188 13.398 1 85.94 122 PRO A CA 1
ATOM 907 C C . PRO A 1 122 ? 2.027 23.062 13.023 1 85.94 122 PRO A C 1
ATOM 909 O O . PRO A 1 122 ? 1.61 21.922 12.844 1 85.94 122 PRO A O 1
ATOM 912 N N . ALA A 1 123 ? 3.23 23.391 12.875 1 88 123 ALA A N 1
ATOM 913 C CA . ALA A 1 123 ? 4.23 22.391 12.508 1 88 123 ALA A CA 1
ATOM 914 C C . ALA A 1 123 ? 4.355 21.328 13.586 1 88 123 ALA A C 1
ATOM 916 O O . ALA A 1 123 ? 4.309 20.125 13.289 1 88 123 ALA A O 1
ATOM 917 N N . GLU A 1 124 ? 4.496 21.781 14.758 1 91 124 GLU A N 1
ATOM 918 C CA . GLU A 1 124 ? 4.602 20.859 15.891 1 91 124 GLU A CA 1
ATOM 919 C C . GLU A 1 124 ? 3.338 20.016 16.031 1 91 124 GLU A C 1
ATOM 921 O O . GLU A 1 124 ? 3.41 18.828 16.344 1 91 124 GLU A O 1
ATOM 926 N N . ARG A 1 125 ? 2.238 20.594 15.844 1 91.31 125 ARG A N 1
ATOM 927 C CA . ARG A 1 125 ? 0.961 19.891 15.945 1 91.31 125 ARG A CA 1
ATOM 928 C C . ARG A 1 125 ? 0.844 18.812 14.875 1 91.31 125 ARG A C 1
ATOM 930 O O . ARG A 1 125 ? 0.392 17.703 15.156 1 91.31 125 ARG A O 1
ATOM 937 N N . SER A 1 126 ? 1.212 19.172 13.695 1 90.94 126 SER A N 1
ATOM 938 C CA . SER A 1 126 ? 1.184 18.219 12.594 1 90.94 126 SER A CA 1
ATOM 939 C C . SER A 1 126 ? 2.076 17.016 12.875 1 90.94 126 SER A C 1
ATOM 941 O O . SER A 1 126 ? 1.663 15.867 12.688 1 90.94 126 SER A O 1
ATOM 943 N N . LEU A 1 127 ? 3.301 17.281 13.305 1 92.44 127 LEU A N 1
ATOM 944 C CA . LEU A 1 127 ? 4.246 16.219 13.609 1 92.44 127 LEU A CA 1
ATOM 945 C C . LEU A 1 127 ? 3.715 15.305 14.719 1 92.44 127 LEU A C 1
ATOM 947 O O . LEU A 1 127 ? 3.805 14.086 14.625 1 92.44 127 LEU A O 1
ATOM 951 N N . ALA A 1 128 ? 3.182 15.898 15.711 1 94.81 128 ALA A N 1
ATOM 952 C CA . ALA A 1 128 ? 2.639 15.141 16.844 1 94.81 128 ALA A CA 1
ATOM 953 C C . ALA A 1 128 ? 1.437 14.305 16.406 1 94.81 128 ALA A C 1
ATOM 955 O O . ALA A 1 128 ? 1.275 13.164 16.844 1 94.81 128 ALA A O 1
ATOM 956 N N . ASN A 1 129 ? 0.566 14.883 15.641 1 94.81 129 ASN A N 1
ATOM 957 C CA . ASN A 1 129 ? -0.586 14.164 15.109 1 94.81 129 ASN A CA 1
ATOM 958 C C . ASN A 1 129 ? -0.161 12.922 14.328 1 94.81 129 ASN A C 1
ATOM 960 O O . ASN A 1 129 ? -0.706 11.836 14.539 1 94.81 129 ASN A O 1
ATOM 964 N N . ARG A 1 130 ? 0.817 13.062 13.508 1 95 130 ARG A N 1
ATOM 965 C CA . ARG A 1 130 ? 1.339 11.945 12.727 1 95 130 ARG A CA 1
ATOM 966 C C . ARG A 1 130 ? 1.949 10.883 13.633 1 95 130 ARG A C 1
ATOM 968 O O . ARG A 1 130 ? 1.769 9.68 13.406 1 95 130 ARG A O 1
ATOM 975 N N . ALA A 1 131 ? 2.625 11.344 14.578 1 96.62 131 ALA A N 1
ATOM 976 C CA . ALA A 1 131 ? 3.246 10.422 15.523 1 96.62 131 ALA A CA 1
ATOM 977 C C . ALA A 1 131 ? 2.189 9.625 16.281 1 96.62 131 ALA A C 1
ATOM 979 O O . ALA A 1 131 ? 2.373 8.43 16.547 1 96.62 131 ALA A O 1
ATOM 980 N N . PHE A 1 132 ? 1.097 10.273 16.641 1 98.38 132 PHE A N 1
ATOM 981 C CA . PHE A 1 132 ? -0 9.625 17.359 1 98.38 132 PHE A CA 1
ATOM 982 C C . PHE A 1 132 ? -0.559 8.469 16.531 1 98.38 132 PHE A C 1
ATOM 984 O O . PHE A 1 132 ? -0.636 7.336 17.016 1 98.38 132 PHE A O 1
ATOM 991 N N . HIS A 1 133 ? -0.858 8.719 15.312 1 98.44 133 HIS A N 1
ATOM 992 C CA . HIS A 1 133 ? -1.427 7.691 14.445 1 98.44 133 HIS A CA 1
ATOM 993 C C . HIS A 1 133 ? -0.451 6.535 14.25 1 98.44 133 HIS A C 1
ATOM 995 O O . HIS A 1 133 ? -0.829 5.367 14.383 1 98.44 133 HIS A O 1
ATOM 1001 N N . ARG A 1 134 ? 0.772 6.883 13.992 1 98.38 134 ARG A N 1
ATOM 1002 C CA . ARG A 1 134 ? 1.759 5.844 13.711 1 98.38 134 ARG A CA 1
ATOM 1003 C C . ARG A 1 134 ? 1.989 4.969 14.945 1 98.38 134 ARG A C 1
ATOM 1005 O O . ARG A 1 134 ? 2.133 3.75 14.828 1 98.38 134 ARG A O 1
ATOM 1012 N N . ALA A 1 135 ? 2.037 5.613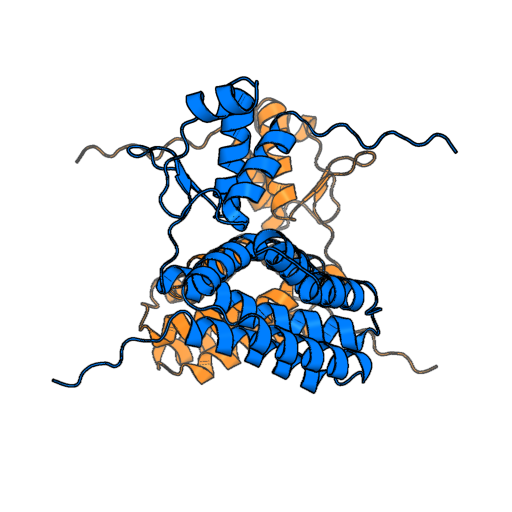 16.109 1 98.62 135 ALA A N 1
ATOM 1013 C CA . ALA A 1 135 ? 2.229 4.863 17.344 1 98.62 135 ALA A CA 1
ATOM 1014 C C . ALA A 1 135 ? 1.126 3.828 17.531 1 98.62 135 ALA A C 1
ATOM 1016 O O . ALA A 1 135 ? 1.359 2.764 18.109 1 98.62 135 ALA A O 1
ATOM 1017 N N . LEU A 1 136 ? -0.055 4.113 17.078 1 98.69 136 LEU A N 1
ATOM 1018 C CA . LEU A 1 136 ? -1.201 3.23 17.266 1 98.69 136 LEU A CA 1
ATOM 1019 C C . LEU A 1 136 ? -1.166 2.074 16.266 1 98.69 136 LEU A C 1
ATOM 1021 O O . LEU A 1 136 ? -1.487 0.937 16.625 1 98.69 136 LEU A O 1
ATOM 1025 N N . TYR A 1 137 ? -0.741 2.377 14.977 1 98.56 137 TYR A N 1
ATOM 1026 C CA . TYR A 1 137 ? -0.917 1.317 13.992 1 98.56 137 TYR A CA 1
ATOM 1027 C C . TYR A 1 137 ? 0.372 0.523 13.805 1 98.56 137 TYR A C 1
ATOM 1029 O O . TYR A 1 137 ? 0.348 -0.602 13.305 1 98.56 137 TYR A O 1
ATOM 1037 N N . LEU A 1 138 ? 1.503 1.013 14.188 1 98 138 LEU A N 1
ATOM 1038 C CA . LEU A 1 138 ? 2.791 0.401 13.883 1 98 138 LEU A CA 1
ATOM 1039 C C . LEU A 1 138 ? 2.898 -0.984 14.508 1 98 138 LEU A C 1
ATOM 1041 O O . LEU A 1 138 ? 3.355 -1.93 13.859 1 98 138 LEU A O 1
ATOM 1045 N N . PRO A 1 139 ? 2.412 -1.151 15.711 1 98.19 139 PRO A N 1
ATOM 1046 C CA . PRO A 1 139 ? 2.549 -2.477 16.312 1 98.19 139 PRO A CA 1
ATOM 1047 C C . PRO A 1 139 ? 1.445 -3.439 15.891 1 98.19 139 PRO A C 1
ATOM 1049 O O . PRO A 1 139 ? 1.011 -4.281 16.672 1 98.19 139 PRO A O 1
ATOM 1052 N N . CYS A 1 140 ? 0.93 -3.4 14.742 1 98.06 140 CYS A N 1
ATOM 1053 C CA . CYS A 1 140 ? -0.222 -4.172 14.281 1 98.06 140 CYS A CA 1
ATOM 1054 C C . CYS A 1 140 ? 0.176 -5.605 13.953 1 98.06 140 CYS A C 1
ATOM 1056 O O . CYS A 1 140 ? -0.679 -6.434 13.641 1 98.06 140 CYS A O 1
ATOM 1058 N N . GLY A 1 141 ? 1.439 -5.969 13.977 1 97.31 141 GLY A N 1
ATOM 1059 C CA . GLY A 1 141 ? 1.878 -7.34 13.773 1 97.31 141 GLY A CA 1
ATOM 1060 C C . GLY A 1 141 ? 1.92 -7.738 12.305 1 97.31 141 GLY A C 1
ATOM 1061 O O . GLY A 1 141 ? 2.078 -8.922 11.984 1 97.31 141 GLY A O 1
ATOM 1062 N N . ASN A 1 142 ? 1.771 -6.875 11.43 1 97.5 142 ASN A N 1
ATOM 1063 C CA . ASN A 1 142 ? 1.875 -7.047 9.984 1 97.5 142 ASN A CA 1
ATOM 1064 C C . ASN A 1 142 ? 2.764 -5.977 9.359 1 97.5 142 ASN A C 1
ATOM 1066 O O . ASN A 1 142 ? 2.293 -4.887 9.031 1 97.5 142 ASN A O 1
ATOM 1070 N N . PRO A 1 143 ? 4.004 -6.262 9.141 1 94.44 143 PRO A N 1
ATOM 1071 C CA . PRO A 1 143 ? 4.953 -5.258 8.656 1 94.44 143 PRO A CA 1
ATOM 1072 C C . PRO A 1 143 ? 4.551 -4.668 7.309 1 94.44 143 PRO A C 1
ATOM 1074 O O . PRO A 1 143 ? 4.824 -3.496 7.035 1 94.44 143 PRO A O 1
ATOM 1077 N N . LEU A 1 144 ? 3.926 -5.488 6.504 1 95.31 144 LEU A N 1
ATOM 1078 C CA . LEU A 1 144 ? 3.463 -4.988 5.211 1 95.31 144 LEU A CA 1
ATOM 1079 C C . LEU A 1 144 ? 2.375 -3.936 5.395 1 95.31 144 LEU A C 1
ATOM 1081 O O . LEU A 1 144 ? 2.42 -2.873 4.766 1 95.31 144 LEU A O 1
ATOM 1085 N N . LEU A 1 145 ? 1.436 -4.203 6.227 1 97.31 145 LEU A N 1
ATOM 1086 C CA . LEU A 1 145 ? 0.368 -3.258 6.535 1 97.31 145 LEU A CA 1
ATOM 1087 C C . LEU A 1 145 ? 0.937 -1.96 7.102 1 97.31 145 LEU A C 1
ATOM 1089 O O . LEU A 1 145 ? 0.555 -0.87 6.668 1 97.31 145 LEU A O 1
ATOM 1093 N N . GLY A 1 146 ? 1.918 -2.072 8.031 1 97.12 146 GLY A N 1
ATOM 1094 C CA . GLY A 1 146 ? 2.582 -0.903 8.586 1 97.12 146 GLY A CA 1
ATOM 1095 C C . GLY A 1 146 ? 3.301 -0.075 7.539 1 97.12 146 GLY A C 1
ATOM 1096 O O . GLY A 1 146 ? 3.182 1.152 7.523 1 97.12 146 GLY A O 1
ATOM 1097 N N . ARG A 1 147 ? 3.963 -0.719 6.648 1 94.88 147 ARG A N 1
ATOM 1098 C CA . ARG A 1 147 ? 4.703 -0.033 5.598 1 94.88 147 ARG A CA 1
ATOM 1099 C C . ARG A 1 147 ? 3.76 0.705 4.652 1 94.88 147 ARG A C 1
ATOM 1101 O O . ARG A 1 147 ? 4.059 1.815 4.211 1 94.88 147 ARG A O 1
ATOM 1108 N N . MET A 1 148 ? 2.691 0.106 4.348 1 95.81 148 MET A N 1
ATOM 1109 C CA . MET A 1 148 ? 1.728 0.74 3.453 1 95.81 148 MET A CA 1
ATOM 1110 C C . MET A 1 148 ? 1.121 1.981 4.098 1 95.81 148 MET A C 1
ATOM 1112 O O . MET A 1 148 ? 0.933 3.002 3.436 1 95.81 148 MET A O 1
ATOM 1116 N N . LEU A 1 149 ? 0.843 1.853 5.344 1 97.88 149 LEU A N 1
ATOM 1117 C CA . LEU A 1 149 ? 0.343 3.02 6.062 1 97.88 149 LEU A CA 1
ATOM 1118 C C . LEU A 1 149 ? 1.398 4.121 6.113 1 97.88 149 LEU A C 1
ATOM 1120 O O . LEU A 1 149 ? 1.081 5.301 5.953 1 97.88 149 LEU A O 1
ATOM 1124 N N . ASP A 1 150 ? 2.66 3.742 6.301 1 95.5 150 ASP A N 1
ATOM 1125 C CA . ASP A 1 150 ? 3.752 4.715 6.281 1 95.5 150 ASP A CA 1
ATOM 1126 C C . ASP A 1 150 ? 3.861 5.387 4.914 1 95.5 150 ASP A C 1
ATOM 1128 O O . ASP A 1 150 ? 4.211 6.566 4.828 1 95.5 150 ASP A O 1
ATOM 1132 N N . GLU A 1 151 ? 3.525 4.648 3.934 1 91.31 151 GLU A N 1
ATOM 1133 C CA . GLU A 1 151 ? 3.598 5.172 2.57 1 91.31 151 GLU A CA 1
ATOM 1134 C C . GLU A 1 151 ? 2.568 6.273 2.346 1 91.31 151 GLU A C 1
ATOM 1136 O O . GLU A 1 151 ? 2.822 7.223 1.603 1 91.31 151 GLU A O 1
ATOM 1141 N N . VAL A 1 152 ? 1.419 6.203 2.975 1 95 152 VAL A N 1
ATOM 1142 C CA . VAL A 1 152 ? 0.376 7.188 2.711 1 95 152 VAL A CA 1
ATOM 1143 C C . VAL A 1 152 ? 0.457 8.312 3.74 1 95 152 VAL A C 1
ATOM 1145 O O . VAL A 1 152 ? -0.188 9.352 3.584 1 95 152 VAL A O 1
ATOM 1148 N N . ARG A 1 153 ? 1.275 8.148 4.699 1 95 153 ARG A N 1
ATOM 1149 C CA . ARG A 1 153 ? 1.338 9.031 5.859 1 95 153 ARG A CA 1
ATOM 1150 C C . ARG A 1 153 ? 1.706 10.453 5.449 1 95 153 ARG A C 1
ATOM 1152 O O . ARG A 1 153 ? 1.109 11.414 5.926 1 95 153 ARG A O 1
ATOM 1159 N N . ASP A 1 154 ? 2.693 10.617 4.582 1 94.12 154 ASP A N 1
ATOM 1160 C CA . ASP A 1 154 ? 3.162 11.938 4.18 1 94.12 154 ASP A CA 1
ATOM 1161 C C . ASP A 1 154 ? 2.098 12.672 3.369 1 94.12 154 ASP A C 1
ATOM 1163 O O . ASP A 1 154 ? 1.878 13.875 3.568 1 94.12 154 ASP A O 1
ATOM 1167 N N . GLN A 1 155 ? 1.463 11.961 2.514 1 95.81 155 GLN A N 1
ATOM 1168 C CA . GLN A 1 155 ? 0.401 12.602 1.744 1 95.81 155 GLN A CA 1
ATOM 1169 C C . GLN A 1 155 ? -0.782 12.961 2.637 1 95.81 155 GLN A C 1
ATOM 1171 O O . GLN A 1 155 ? -1.379 14.031 2.48 1 95.81 155 GLN A O 1
ATOM 1176 N N . ALA A 1 156 ? -1.104 12.07 3.547 1 96.69 156 ALA A N 1
ATOM 1177 C CA . ALA A 1 156 ? -2.156 12.391 4.508 1 96.69 156 ALA A CA 1
ATOM 1178 C C . ALA A 1 156 ? -1.805 13.641 5.312 1 96.69 156 ALA A C 1
ATOM 1180 O O . ALA A 1 156 ? -2.666 14.484 5.562 1 96.69 156 ALA A O 1
ATOM 1181 N N . ALA A 1 157 ? -0.557 13.742 5.707 1 95.06 157 ALA A N 1
ATOM 1182 C CA . ALA A 1 157 ? -0.089 14.914 6.449 1 95.06 157 ALA A CA 1
ATOM 1183 C C . ALA A 1 157 ? -0.207 16.188 5.613 1 95.06 157 ALA A C 1
ATOM 1185 O O . ALA A 1 157 ? -0.59 17.234 6.125 1 95.06 157 ALA A O 1
ATOM 1186 N N . LEU A 1 158 ? 0.129 16.094 4.367 1 95.44 158 LEU A N 1
ATOM 1187 C CA . LEU A 1 158 ? -0.012 17.234 3.469 1 95.44 158 LEU A CA 1
ATOM 1188 C C . LEU A 1 158 ? -1.467 17.688 3.385 1 95.44 158 LEU A C 1
ATOM 1190 O O . LEU A 1 158 ? -1.761 18.875 3.508 1 95.44 158 LEU A O 1
ATOM 1194 N N . VAL A 1 159 ? -2.359 16.75 3.238 1 94.94 159 VAL A N 1
ATOM 1195 C CA . VAL A 1 159 ? -3.787 17.047 3.176 1 94.94 159 VAL A CA 1
ATOM 1196 C C . VAL A 1 159 ? -4.23 17.734 4.465 1 94.94 159 VAL A C 1
ATOM 1198 O O . VAL A 1 159 ? -4.922 18.75 4.422 1 94.94 159 VAL A O 1
ATOM 1201 N N . SER A 1 160 ? -3.857 17.203 5.598 1 93.44 160 SER A N 1
ATOM 1202 C CA . SER A 1 160 ? -4.27 17.766 6.879 1 93.44 160 SER A CA 1
ATOM 1203 C C . SER A 1 160 ? -3.719 19.172 7.062 1 93.44 160 SER A C 1
ATOM 1205 O O . SER A 1 160 ? -4.422 20.062 7.555 1 93.44 160 SER A O 1
ATOM 1207 N N . THR A 1 161 ? -2.475 19.375 6.699 1 90.81 161 THR A N 1
ATOM 1208 C CA . THR A 1 161 ? -1.857 20.688 6.816 1 90.81 161 THR A CA 1
ATOM 1209 C C . THR A 1 161 ? -2.629 21.719 6 1 90.81 161 THR A C 1
ATOM 1211 O O . THR A 1 161 ? -2.934 22.812 6.496 1 90.81 161 THR A O 1
ATOM 1214 N N . VAL A 1 162 ? -2.969 21.328 4.859 1 91.5 162 VAL A N 1
ATOM 1215 C CA . VAL A 1 162 ? -3.711 22.234 3.982 1 91.5 162 VAL A CA 1
ATOM 1216 C C . VAL A 1 162 ? -5.113 22.469 4.547 1 91.5 162 VAL A C 1
ATOM 1218 O O . VAL A 1 162 ? -5.586 23.594 4.605 1 91.5 162 VAL A O 1
ATOM 1221 N N . ALA A 1 163 ? -5.742 21.438 4.973 1 92.12 163 ALA A N 1
ATOM 1222 C CA . ALA A 1 163 ? -7.102 21.531 5.5 1 92.12 163 ALA A CA 1
ATOM 1223 C C . ALA A 1 163 ? -7.148 22.375 6.762 1 92.12 163 ALA A C 1
ATOM 1225 O O . ALA A 1 163 ? -8.031 23.234 6.91 1 92.12 163 ALA A O 1
ATOM 1226 N N . TRP A 1 164 ? -6.207 22.188 7.672 1 91.06 164 TRP A N 1
ATOM 1227 C CA . TRP A 1 164 ? -6.168 22.906 8.938 1 91.06 164 TRP A CA 1
ATOM 1228 C C . TRP A 1 164 ? -5.906 24.391 8.711 1 91.06 164 TRP A C 1
ATOM 1230 O O . TRP A 1 164 ? -6.379 25.234 9.477 1 91.06 164 TRP A O 1
ATOM 1240 N N . ALA A 1 165 ? -5.121 24.672 7.703 1 88.38 165 ALA A N 1
ATOM 1241 C CA . ALA A 1 165 ? -4.852 26.062 7.379 1 88.38 165 ALA A CA 1
ATOM 1242 C C . ALA A 1 165 ? -6.117 26.766 6.902 1 88.38 165 ALA A C 1
ATOM 1244 O O . ALA A 1 165 ? -6.293 27.969 7.137 1 88.38 165 ALA A O 1
ATOM 1245 N N . ALA A 1 166 ? -6.957 26.016 6.324 1 87 166 ALA A N 1
ATOM 1246 C CA . ALA A 1 166 ? -8.203 26.594 5.816 1 87 166 ALA A CA 1
ATOM 1247 C C . ALA A 1 166 ? -9.281 26.594 6.895 1 87 166 ALA A C 1
ATOM 1249 O O . ALA A 1 166 ? -9.977 27.594 7.082 1 87 166 ALA A O 1
ATOM 1250 N N . VAL A 1 167 ? -9.43 25.469 7.582 1 86.88 167 VAL A N 1
ATOM 1251 C CA . VAL A 1 167 ? -10.422 25.312 8.641 1 86.88 167 VAL A CA 1
ATOM 1252 C C . VAL A 1 167 ? -9.805 24.578 9.82 1 86.88 167 VAL A C 1
ATOM 1254 O O . VAL A 1 167 ? -9.805 23.344 9.852 1 86.88 167 VAL A O 1
ATOM 1257 N N . PRO A 1 168 ? -9.359 25.328 10.781 1 87.19 168 PRO A N 1
ATOM 1258 C CA . PRO A 1 168 ? -8.758 24.656 11.938 1 87.19 168 PRO A CA 1
ATOM 1259 C C . PRO A 1 168 ? -9.758 23.781 12.695 1 87.19 168 PRO A C 1
ATOM 1261 O O . PRO A 1 168 ? -10.828 24.266 13.078 1 87.19 168 PRO A O 1
ATOM 1264 N N . SER A 1 169 ? -9.477 22.562 12.789 1 89.44 169 SER A N 1
ATOM 1265 C CA . SER A 1 169 ? -10.344 21.609 13.484 1 89.44 169 SER A CA 1
ATOM 1266 C C . SER A 1 169 ? -9.562 20.797 14.508 1 89.44 169 SER A C 1
ATOM 1268 O O . SER A 1 169 ? -10.016 19.734 14.938 1 89.44 169 SER A O 1
ATOM 1270 N N . TRP A 1 170 ? -8.445 21.328 14.922 1 86 170 TRP A N 1
ATOM 1271 C CA . TRP A 1 170 ? -7.531 20.531 15.727 1 86 170 TRP A CA 1
ATOM 1272 C C . TRP A 1 170 ? -8.125 20.234 17.094 1 86 170 TRP A C 1
ATOM 1274 O O . TRP A 1 170 ? -7.871 19.172 17.672 1 86 170 TRP A O 1
ATOM 1284 N N . GLU A 1 171 ? -8.922 21.109 17.609 1 88.25 171 GLU A N 1
ATOM 1285 C CA . GLU A 1 171 ? -9.531 20.844 18.906 1 88.25 171 GLU A CA 1
ATOM 1286 C C . GLU A 1 171 ? -10.508 19.672 18.828 1 88.25 171 GLU A C 1
ATOM 1288 O O . GLU A 1 171 ? -10.516 18.797 19.688 1 88.25 171 GLU A O 1
ATOM 1293 N N . ARG A 1 172 ? -11.305 19.719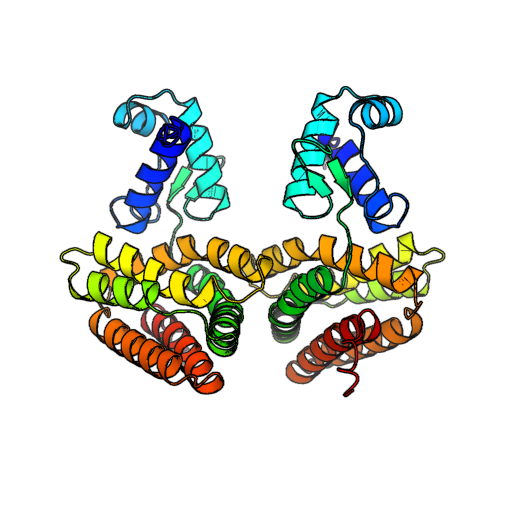 17.812 1 93.5 172 ARG A N 1
ATOM 1294 C CA . ARG A 1 172 ? -12.219 18.594 17.594 1 93.5 172 ARG A CA 1
ATOM 1295 C C . ARG A 1 172 ? -11.453 17.297 17.391 1 93.5 172 ARG A C 1
ATOM 1297 O O . ARG A 1 172 ? -11.812 16.266 17.938 1 93.5 172 ARG A O 1
ATOM 1304 N N . GLU A 1 173 ? -10.43 17.297 16.656 1 94.31 173 GLU A N 1
ATOM 1305 C CA . GLU A 1 173 ? -9.625 16.109 16.391 1 94.31 173 GLU A CA 1
ATOM 1306 C C . GLU A 1 173 ? -8.938 15.617 17.656 1 94.31 173 GLU A C 1
ATOM 1308 O O . GLU A 1 173 ? -8.789 14.406 17.859 1 94.31 173 GLU A O 1
ATOM 1313 N N . ALA A 1 174 ? -8.531 16.578 18.469 1 94.12 174 ALA A N 1
ATOM 1314 C CA . ALA A 1 174 ? -7.91 16.203 19.734 1 94.12 174 ALA A CA 1
ATOM 1315 C C . ALA A 1 174 ? -8.883 15.398 20.594 1 94.12 174 ALA A C 1
ATOM 1317 O O . ALA A 1 174 ? -8.492 14.406 21.219 1 94.12 174 ALA A O 1
ATOM 1318 N N . ALA A 1 175 ? -10.062 15.82 20.625 1 96.62 175 ALA A N 1
ATOM 1319 C CA . ALA A 1 175 ? -11.086 15.102 21.375 1 96.62 175 ALA A CA 1
ATOM 1320 C C . ALA A 1 175 ? -11.32 13.711 20.797 1 96.62 175 ALA A C 1
ATOM 1322 O O . ALA A 1 175 ? -11.469 12.734 21.547 1 96.62 175 ALA A O 1
ATOM 1323 N N . GLU A 1 176 ? -11.352 13.625 19.516 1 98.06 176 GLU A N 1
ATOM 1324 C CA . GLU A 1 176 ? -11.492 12.336 18.844 1 98.06 176 GLU A CA 1
ATOM 1325 C C . GLU A 1 176 ? -10.32 11.414 19.156 1 98.06 176 GLU A C 1
ATOM 1327 O O . GLU A 1 176 ? -10.508 10.227 19.422 1 98.06 176 GLU A O 1
ATOM 1332 N N . HIS A 1 177 ? -9.133 11.984 19.156 1 98.44 177 HIS A N 1
ATOM 1333 C CA . HIS A 1 177 ? -7.941 11.203 19.484 1 98.44 177 HIS A CA 1
ATOM 1334 C C . HIS A 1 177 ? -7.984 10.703 20.922 1 98.44 177 HIS A C 1
ATOM 1336 O O . HIS A 1 177 ? -7.602 9.562 21.203 1 98.44 177 HIS A O 1
ATOM 1342 N N . GLN A 1 178 ? -8.438 11.531 21.797 1 98.31 178 GLN A N 1
ATOM 1343 C CA . GLN A 1 178 ? -8.57 11.125 23.188 1 98.31 178 GLN A CA 1
ATOM 1344 C C . GLN A 1 178 ? -9.539 9.953 23.328 1 98.31 178 GLN A C 1
ATOM 1346 O O . GLN A 1 178 ? -9.281 9.031 24.094 1 98.31 178 GLN A O 1
ATOM 1351 N N . GLU A 1 179 ? -10.594 10.023 22.625 1 98.69 179 GLU A N 1
ATOM 1352 C CA . GLU A 1 179 ? -11.57 8.938 22.656 1 98.69 179 GLU A CA 1
ATOM 1353 C C . GLU A 1 179 ? -10.977 7.652 22.094 1 98.69 179 GLU A C 1
ATOM 1355 O O . GLU A 1 179 ? -11.211 6.566 22.625 1 98.69 179 GLU A O 1
ATOM 1360 N N . ILE A 1 180 ? -10.242 7.746 21.047 1 98.81 180 ILE A N 1
ATOM 1361 C CA . ILE A 1 180 ? -9.57 6.598 20.438 1 98.81 180 ILE A CA 1
ATOM 1362 C C . ILE A 1 180 ? -8.617 5.973 21.469 1 98.81 180 ILE A C 1
ATOM 1364 O O . ILE A 1 180 ? -8.617 4.754 21.656 1 98.81 180 ILE A O 1
ATOM 1368 N N . LEU A 1 181 ? -7.848 6.836 22.125 1 98.69 181 LEU A N 1
ATOM 1369 C CA . LEU A 1 181 ? -6.902 6.348 23.125 1 98.69 181 LEU A CA 1
ATOM 1370 C C . LEU A 1 181 ? -7.633 5.676 24.281 1 98.69 181 LEU A C 1
ATOM 1372 O O . LEU A 1 181 ? -7.188 4.645 24.781 1 98.69 181 LEU A O 1
ATOM 1376 N N . ARG A 1 182 ? -8.688 6.238 24.688 1 98.56 182 ARG A N 1
ATOM 1377 C CA . ARG A 1 182 ? -9.5 5.672 25.766 1 98.56 182 ARG A CA 1
ATOM 1378 C C . ARG A 1 182 ? -9.992 4.277 25.406 1 98.56 182 ARG A C 1
ATOM 1380 O O . ARG A 1 182 ? -9.883 3.346 26.203 1 98.56 182 ARG A O 1
ATOM 1387 N N . LEU A 1 183 ? -10.5 4.121 24.219 1 98.88 183 LEU A N 1
ATOM 1388 C CA . LEU A 1 183 ? -11 2.836 23.75 1 98.88 183 LEU A CA 1
ATOM 1389 C C . LEU A 1 183 ? -9.875 1.821 23.625 1 98.88 183 LEU A C 1
ATOM 1391 O O . LEU A 1 183 ? -10.047 0.646 23.953 1 98.88 183 LEU A O 1
ATOM 1395 N N . ALA A 1 184 ? -8.742 2.293 23.156 1 98.88 184 ALA A N 1
ATOM 1396 C CA . ALA A 1 184 ? -7.574 1.421 23.047 1 98.88 184 ALA A CA 1
ATOM 1397 C C . ALA A 1 184 ? -7.129 0.932 24.422 1 98.88 184 ALA A C 1
ATOM 1399 O O . ALA A 1 184 ? -6.848 -0.255 24.609 1 98.88 184 ALA A O 1
ATOM 1400 N N . ALA A 1 185 ? -7.086 1.79 25.359 1 98.44 185 ALA A N 1
ATOM 1401 C CA . ALA A 1 185 ? -6.676 1.458 26.719 1 98.44 185 ALA A CA 1
ATOM 1402 C C . ALA A 1 185 ? -7.641 0.464 27.359 1 98.44 185 ALA A C 1
ATOM 1404 O O . ALA A 1 185 ? -7.23 -0.389 28.141 1 98.44 185 ALA A O 1
ATOM 1405 N N . ALA A 1 186 ? -8.898 0.555 26.984 1 98.44 186 ALA A N 1
ATOM 1406 C CA . ALA A 1 186 ? -9.938 -0.33 27.516 1 98.44 186 ALA A CA 1
ATOM 1407 C C . ALA A 1 186 ? -9.906 -1.687 26.812 1 98.44 186 ALA A C 1
ATOM 1409 O O . ALA A 1 186 ? -10.625 -2.609 27.219 1 98.44 186 ALA A O 1
ATOM 1410 N N . GLY A 1 187 ? -9.148 -1.749 25.812 1 98.31 187 GLY A N 1
ATOM 1411 C CA . GLY A 1 187 ? -9.07 -2.988 25.047 1 98.31 187 GLY A CA 1
ATOM 1412 C C . GLY A 1 187 ? -10.297 -3.244 24.188 1 98.31 187 GLY A C 1
ATOM 1413 O O . GLY A 1 187 ? -10.602 -4.391 23.859 1 98.31 187 GLY A O 1
ATOM 1414 N N . ASP A 1 188 ? -11.031 -2.246 23.922 1 98.62 188 ASP A N 1
ATOM 1415 C CA . ASP A 1 188 ? -12.219 -2.361 23.078 1 98.62 188 ASP A CA 1
ATOM 1416 C C . ASP A 1 188 ? -11.836 -2.383 21.594 1 98.62 188 ASP A C 1
ATOM 1418 O O . ASP A 1 188 ? -11.969 -1.37 20.906 1 98.62 188 ASP A O 1
ATOM 1422 N N . VAL A 1 189 ? -11.57 -3.518 21.125 1 98.75 189 VAL A N 1
ATOM 1423 C CA . VAL A 1 189 ? -10.992 -3.705 19.797 1 98.75 189 VAL A CA 1
ATOM 1424 C C . VAL A 1 189 ? -11.953 -3.184 18.734 1 98.75 189 VAL A C 1
ATOM 1426 O O . VAL A 1 189 ? -11.562 -2.402 17.859 1 98.75 189 VAL A O 1
ATOM 1429 N N . GLU A 1 190 ? -13.164 -3.57 18.781 1 98.62 190 GLU A N 1
ATOM 1430 C CA . GLU A 1 190 ? -14.133 -3.127 17.781 1 98.62 190 GLU A CA 1
ATOM 1431 C C . GLU A 1 190 ? -14.422 -1.636 17.922 1 98.62 190 GLU A C 1
ATOM 1433 O O . GLU A 1 190 ? -14.547 -0.924 16.922 1 98.62 190 GLU A O 1
ATOM 1438 N N . GLY A 1 191 ? -14.539 -1.214 19.141 1 98.81 191 GLY A N 1
ATOM 1439 C CA . GLY A 1 191 ? -14.797 0.196 19.391 1 98.81 191 GLY A CA 1
ATOM 1440 C C . GLY A 1 191 ? -13.695 1.103 18.875 1 98.81 191 GLY A C 1
ATOM 1441 O O . GLY A 1 191 ? -13.977 2.148 18.281 1 98.81 191 GLY A O 1
ATOM 1442 N N . VAL A 1 192 ? -12.453 0.785 19.078 1 98.88 192 VAL A N 1
ATOM 1443 C CA . VAL A 1 192 ? -11.352 1.644 18.672 1 98.88 192 VAL A CA 1
ATOM 1444 C C . VAL A 1 192 ? -11.273 1.689 17.141 1 98.88 192 VAL A C 1
ATOM 1446 O O . VAL A 1 192 ? -11.008 2.744 16.562 1 98.88 192 VAL A O 1
ATOM 1449 N N . GLY A 1 193 ? -11.508 0.512 16.516 1 98.75 193 GLY A N 1
ATOM 1450 C CA . GLY A 1 193 ? -11.547 0.499 15.062 1 98.75 193 GLY A CA 1
ATOM 1451 C C . GLY A 1 193 ? -12.594 1.431 14.484 1 98.75 193 GLY A C 1
ATOM 1452 O O . GLY A 1 193 ? -12.32 2.17 13.539 1 98.75 193 GLY A O 1
ATOM 1453 N N . ARG A 1 194 ? -13.742 1.378 15.062 1 98.75 194 ARG A N 1
ATOM 1454 C CA . ARG A 1 194 ? -14.82 2.252 14.625 1 98.75 194 ARG A CA 1
ATOM 1455 C C . ARG A 1 194 ? -14.477 3.719 14.859 1 98.75 194 ARG A C 1
ATOM 1457 O O . ARG A 1 194 ? -14.742 4.57 14.008 1 98.75 194 ARG A O 1
ATOM 1464 N N . ALA A 1 195 ? -13.906 4.023 16 1 98.88 195 ALA A N 1
ATOM 1465 C CA . ALA A 1 195 ? -13.547 5.398 16.328 1 98.88 195 ALA A CA 1
ATOM 1466 C C . ALA A 1 195 ? -12.5 5.941 15.367 1 98.88 195 ALA A C 1
ATOM 1468 O O . ALA A 1 195 ? -12.594 7.09 14.93 1 98.88 195 ALA A O 1
ATOM 1469 N N . VAL A 1 196 ? -11.523 5.125 15.047 1 98.88 196 VAL A N 1
ATOM 1470 C CA . VAL A 1 196 ? -10.5 5.527 14.086 1 98.88 196 VAL A CA 1
ATOM 1471 C C . VAL A 1 196 ? -11.141 5.77 12.719 1 98.88 196 VAL A C 1
ATOM 1473 O O . VAL A 1 196 ? -10.867 6.781 12.07 1 98.88 196 VAL A O 1
ATOM 1476 N N . HIS A 1 197 ? -11.969 4.883 12.336 1 98.81 197 HIS A N 1
ATOM 1477 C CA . HIS A 1 197 ? -12.648 5.023 11.062 1 98.81 197 HIS A CA 1
ATOM 1478 C C . HIS A 1 197 ? -13.461 6.316 11.008 1 98.81 197 HIS A C 1
ATOM 1480 O O . HIS A 1 197 ? -13.352 7.078 10.039 1 98.81 197 HIS A O 1
ATOM 1486 N N . GLU A 1 198 ? -14.25 6.547 11.984 1 98.62 198 GLU A N 1
ATOM 1487 C CA . GLU A 1 198 ? -15.094 7.734 12.039 1 98.62 198 GLU A CA 1
ATOM 1488 C C . GLU A 1 198 ? -14.25 9.008 12.055 1 98.62 198 GLU A C 1
ATOM 1490 O O . GLU A 1 198 ? -14.594 9.992 11.391 1 98.62 198 GLU A O 1
ATOM 1495 N N . HIS A 1 199 ? -13.164 9.039 12.781 1 98.31 199 HIS A N 1
ATOM 1496 C CA . HIS A 1 199 ? -12.25 10.172 12.852 1 98.31 199 HIS A CA 1
ATOM 1497 C C . HIS A 1 199 ? -11.695 10.516 11.477 1 98.31 199 HIS A C 1
ATOM 1499 O O . HIS A 1 199 ? -11.75 11.68 11.055 1 98.31 199 HIS A O 1
ATOM 1505 N N . ILE A 1 200 ? -11.273 9.484 10.75 1 98 200 ILE A N 1
ATOM 1506 C CA . ILE A 1 200 ? -10.664 9.68 9.438 1 98 200 ILE A CA 1
ATOM 1507 C C . ILE A 1 200 ? -11.734 10.109 8.43 1 98 200 ILE A C 1
ATOM 1509 O O . ILE A 1 200 ? -11.531 11.062 7.672 1 98 200 ILE A O 1
ATOM 1513 N N . ALA A 1 201 ? -12.852 9.461 8.5 1 97.56 201 ALA A N 1
ATOM 1514 C CA . ALA A 1 201 ? -13.938 9.758 7.566 1 97.56 201 ALA A CA 1
ATOM 1515 C C . ALA A 1 201 ? -14.477 11.172 7.777 1 97.56 201 ALA A C 1
ATOM 1517 O O . ALA A 1 201 ? -14.703 11.906 6.816 1 97.56 201 ALA A O 1
ATOM 1518 N N . SER A 1 202 ? -14.664 11.531 9 1 96.06 202 SER A N 1
ATOM 1519 C CA . SER A 1 202 ? -15.234 12.836 9.297 1 96.06 202 SER A CA 1
ATOM 1520 C C . SER A 1 202 ? -14.273 13.961 8.922 1 96.06 202 SER A C 1
ATOM 1522 O O . SER A 1 202 ? -14.703 15.039 8.492 1 96.06 202 SER A O 1
ATOM 1524 N N . PHE A 1 203 ? -13.023 13.797 9.086 1 95.75 203 PHE A N 1
ATOM 1525 C CA . PHE A 1 203 ? -12.039 14.82 8.75 1 95.75 203 PHE A CA 1
ATOM 1526 C C . PHE A 1 203 ? -12.086 15.156 7.266 1 95.75 203 PHE A C 1
ATOM 1528 O O . PHE A 1 203 ? -12.188 16.328 6.891 1 95.75 203 PHE A O 1
ATOM 1535 N N . VAL A 1 204 ? -12.016 14.07 6.453 1 93.44 204 VAL A N 1
ATOM 1536 C CA . VAL A 1 204 ? -11.945 14.312 5.016 1 93.44 204 VAL A CA 1
ATOM 1537 C C . VAL A 1 204 ? -13.266 14.891 4.523 1 93.44 204 VAL A C 1
ATOM 1539 O O . VAL A 1 204 ? -13.289 15.742 3.629 1 93.44 204 VAL A O 1
ATOM 1542 N N . GLU A 1 205 ? -14.359 14.477 5.078 1 93 205 GLU A N 1
ATOM 1543 C CA . GLU A 1 205 ? -15.664 15.016 4.699 1 93 205 GLU A CA 1
ATOM 1544 C C . GLU A 1 205 ? -15.766 16.5 5.047 1 93 205 GLU A C 1
ATOM 1546 O O . GLU A 1 205 ? -16.312 17.281 4.273 1 93 205 GLU A O 1
ATOM 1551 N N . ARG A 1 206 ? -15.289 16.859 6.18 1 92.31 206 ARG A N 1
ATOM 1552 C CA . ARG A 1 206 ? -15.32 18.266 6.598 1 92.31 206 ARG A CA 1
ATOM 1553 C C . ARG A 1 206 ? -14.383 19.109 5.746 1 92.31 206 ARG A C 1
ATOM 1555 O O . ARG A 1 206 ? -14.734 20.219 5.344 1 92.31 206 ARG A O 1
ATOM 1562 N N . ALA A 1 207 ? -13.234 18.578 5.527 1 92.06 207 ALA A N 1
ATOM 1563 C CA . ALA A 1 207 ? -12.203 19.328 4.812 1 92.06 207 ALA A CA 1
ATOM 1564 C C . ALA A 1 207 ? -12.539 19.453 3.33 1 92.06 207 ALA A C 1
ATOM 1566 O O . ALA A 1 207 ? -12.227 20.469 2.697 1 92.06 207 ALA A O 1
ATOM 1567 N N . PHE A 1 208 ? -13.18 18.422 2.797 1 92.06 208 PHE A N 1
ATOM 1568 C CA . PHE A 1 208 ? -13.516 18.391 1.378 1 92.06 208 PHE A CA 1
ATOM 1569 C C . PHE A 1 208 ? -14.953 17.922 1.172 1 92.06 208 PHE A C 1
ATOM 1571 O O . PHE A 1 208 ? -15.18 16.812 0.673 1 92.06 208 PHE A O 1
ATOM 1578 N N . PRO A 1 209 ? -15.812 18.875 1.425 1 87.94 209 PRO A N 1
ATOM 1579 C CA . PRO A 1 209 ? -17.219 18.484 1.307 1 87.94 209 PRO A CA 1
ATOM 1580 C C . PRO A 1 209 ? -17.641 18.203 -0.135 1 87.94 209 PRO A C 1
ATOM 1582 O O . PRO A 1 209 ? -17.078 18.781 -1.068 1 87.94 209 PRO A O 1
ATOM 1585 N N . GLN A 1 210 ? -18.359 17.109 -0.38 1 76.38 210 GLN A N 1
ATOM 1586 C CA . GLN A 1 210 ? -18.875 16.812 -1.71 1 76.38 210 GLN A CA 1
ATOM 1587 C C . GLN A 1 210 ? -19.844 17.906 -2.172 1 76.38 210 GLN A C 1
ATOM 1589 O O . GLN A 1 210 ? -20.562 18.484 -1.36 1 76.38 210 GLN A O 1
ATOM 1594 N N . SER A 1 211 ? -19.531 18.844 -3.17 1 61.78 211 SER A N 1
ATOM 1595 C CA . SER A 1 211 ? -20.469 19.828 -3.703 1 61.78 211 SER A CA 1
ATOM 1596 C C . SER A 1 211 ? -21.875 19.234 -3.816 1 61.78 211 SER A C 1
ATOM 1598 O O . SER A 1 211 ? -22.047 18.141 -4.34 1 61.78 211 SER A O 1
ATOM 1600 N N . PRO A 1 212 ? -22.938 19.812 -3.154 1 48.69 212 PRO A N 1
ATOM 1601 C CA . PRO A 1 212 ? -24.312 19.406 -3.396 1 48.69 212 PRO A CA 1
ATOM 1602 C C . PRO A 1 212 ? -24.688 19.406 -4.879 1 48.69 212 PRO A C 1
ATOM 1604 O O . PRO A 1 212 ? -24.109 20.172 -5.66 1 48.69 212 PRO A O 1
ATOM 1607 N N . LEU A 1 213 ? -24.859 18.391 -5.574 1 40.72 213 LEU A N 1
ATOM 1608 C CA . LEU A 1 213 ? -25.547 18.594 -6.848 1 40.72 213 LEU A CA 1
ATOM 1609 C C . LEU A 1 213 ? -26.625 19.656 -6.719 1 40.72 213 LEU A C 1
ATOM 1611 O O . LEU A 1 213 ? -27.531 19.547 -5.879 1 40.72 213 LEU A O 1
ATOM 1615 N N . ILE A 1 214 ? -26.391 21 -6.824 1 36.91 214 ILE A N 1
ATOM 1616 C CA . ILE A 1 214 ? -27.484 21.938 -7.066 1 36.91 214 ILE A CA 1
ATOM 1617 C C . ILE A 1 214 ? -28.422 21.359 -8.125 1 36.91 214 ILE A C 1
ATOM 1619 O O . ILE A 1 214 ? -28.016 21.094 -9.258 1 36.91 214 ILE A O 1
ATOM 1623 N N . SER A 1 215 ? -29.438 20.578 -7.746 1 33.66 215 SER A N 1
ATOM 1624 C CA . SER A 1 215 ? -30.609 20.469 -8.602 1 33.66 215 SER A CA 1
ATOM 1625 C C . SER A 1 215 ? -30.953 21.812 -9.234 1 33.66 215 SER A C 1
ATOM 1627 O O . SER A 1 215 ? -31.266 22.766 -8.531 1 33.66 215 SER A O 1
ATOM 1629 N N . GLU A 1 216 ? -30.328 22.141 -10.336 1 26.81 216 GLU A N 1
ATOM 1630 C CA . GLU A 1 216 ? -31.188 23.031 -11.117 1 26.81 216 GLU A CA 1
ATOM 1631 C C . GLU A 1 216 ? -32.5 22.359 -11.453 1 26.81 216 GLU A C 1
ATOM 1633 O O . GLU A 1 216 ? -32.562 21.156 -11.719 1 26.81 216 GLU A O 1
ATOM 1638 N N . MET B 1 1 ? 2.293 6.898 -39.75 1 30.45 1 MET B N 1
ATOM 1639 C CA . MET B 1 1 ? 2.311 6.926 -38.281 1 30.45 1 MET B CA 1
ATOM 1640 C C . MET B 1 1 ? 3.59 6.297 -37.75 1 30.45 1 MET B C 1
ATOM 1642 O O . MET B 1 1 ? 3.887 5.137 -38.031 1 30.45 1 MET B O 1
ATOM 1646 N N . ALA B 1 2 ? 4.645 7.074 -37.531 1 36.78 2 ALA B N 1
ATOM 1647 C CA . ALA B 1 2 ? 5.965 6.621 -37.094 1 36.78 2 ALA B CA 1
ATOM 1648 C C . ALA B 1 2 ? 5.871 5.738 -35.875 1 36.78 2 ALA B C 1
ATOM 1650 O O . ALA B 1 2 ? 5.285 6.145 -34.844 1 36.78 2 ALA B O 1
ATOM 1651 N N . PHE B 1 3 ? 5.832 4.504 -36 1 33.16 3 PHE B N 1
ATOM 1652 C CA . PHE B 1 3 ? 5.844 3.533 -34.906 1 33.16 3 PHE B CA 1
ATOM 1653 C C . PHE B 1 3 ? 7.004 3.801 -33.938 1 33.16 3 PHE B C 1
ATOM 1655 O O . PHE B 1 3 ? 8.172 3.684 -34.344 1 33.16 3 PHE B O 1
ATOM 1662 N N . ALA B 1 4 ? 6.887 4.723 -33.062 1 44.44 4 ALA B N 1
ATOM 1663 C CA . ALA B 1 4 ? 7.961 4.859 -32.094 1 44.44 4 ALA B CA 1
ATOM 1664 C C . ALA B 1 4 ? 8.344 3.506 -31.5 1 44.44 4 ALA B C 1
ATOM 1666 O O . ALA B 1 4 ? 7.496 2.783 -30.984 1 44.44 4 ALA B O 1
ATOM 1667 N N . PRO B 1 5 ? 9.352 2.818 -31.859 1 41.34 5 PRO B N 1
ATOM 1668 C CA . PRO B 1 5 ? 9.758 1.5 -31.359 1 41.34 5 PRO B CA 1
ATOM 1669 C C . PRO B 1 5 ? 9.664 1.384 -29.844 1 41.34 5 PRO B C 1
ATOM 1671 O O . PRO B 1 5 ? 9.742 2.391 -29.141 1 41.34 5 PRO B O 1
ATOM 1674 N N . SER B 1 6 ? 8.953 0.417 -29.344 1 48.38 6 SER B N 1
ATOM 1675 C CA . SER B 1 6 ? 8.914 0.146 -27.922 1 48.38 6 SER B CA 1
ATOM 1676 C C . SER B 1 6 ? 10.312 0.223 -27.297 1 48.38 6 SER B C 1
ATOM 1678 O O . SER B 1 6 ? 11.258 -0.353 -27.828 1 48.38 6 SER B O 1
ATOM 1680 N N . PRO B 1 7 ? 10.664 1.159 -26.594 1 54.53 7 PRO B N 1
ATOM 1681 C CA . PRO B 1 7 ? 12.031 1.275 -26.078 1 54.53 7 PRO B CA 1
ATOM 1682 C C . PRO B 1 7 ? 12.594 -0.063 -25.609 1 54.53 7 PRO B C 1
ATOM 1684 O O . PRO B 1 7 ? 11.844 -0.935 -25.156 1 54.53 7 PRO B O 1
ATOM 1687 N N . ILE B 1 8 ? 13.508 -0.632 -26.203 1 59.88 8 ILE B N 1
ATOM 1688 C CA . ILE B 1 8 ? 14.289 -1.804 -25.812 1 59.88 8 ILE B CA 1
ATOM 1689 C C . ILE B 1 8 ? 14.523 -1.784 -24.312 1 59.88 8 ILE B C 1
ATOM 1691 O O . ILE B 1 8 ? 15.047 -0.805 -23.766 1 59.88 8 ILE B O 1
ATOM 1695 N N . PRO B 1 9 ? 13.891 -2.775 -23.672 1 71.5 9 PRO B N 1
ATOM 1696 C CA . PRO B 1 9 ? 14.156 -2.785 -22.234 1 71.5 9 PRO B CA 1
ATOM 1697 C C . PRO B 1 9 ? 15.648 -2.674 -21.922 1 71.5 9 PRO B C 1
ATOM 1699 O O . PRO B 1 9 ? 16.484 -3.176 -22.672 1 71.5 9 PRO B O 1
ATOM 1702 N N . SER B 1 10 ? 15.938 -1.91 -21.016 1 88.5 10 SER B N 1
ATOM 1703 C CA . SER B 1 10 ? 17.312 -1.855 -20.516 1 88.5 10 SER B CA 1
ATOM 1704 C C . SER B 1 10 ? 17.781 -3.232 -20.062 1 88.5 10 SER B C 1
ATOM 1706 O O . SER B 1 10 ? 16.984 -4.145 -19.875 1 88.5 10 SER B O 1
ATOM 1708 N N . ARG B 1 11 ? 19.016 -3.525 -20.172 1 92.19 11 ARG B N 1
ATOM 1709 C CA . ARG B 1 11 ? 19.594 -4.773 -19.688 1 92.19 11 ARG B CA 1
ATOM 1710 C C . ARG B 1 11 ? 19.094 -5.109 -18.281 1 92.19 11 ARG B C 1
ATOM 1712 O O . ARG B 1 11 ? 18.797 -6.27 -17.984 1 92.19 11 ARG B O 1
ATOM 1719 N N . THR B 1 12 ? 18.938 -4.102 -17.438 1 94.5 12 THR B N 1
ATOM 1720 C CA . THR B 1 12 ? 18.422 -4.285 -16.078 1 94.5 12 THR B CA 1
ATOM 1721 C C . THR B 1 12 ? 16.984 -4.801 -16.125 1 94.5 12 THR B C 1
ATOM 1723 O O . THR B 1 12 ? 16.641 -5.746 -15.414 1 94.5 12 THR B O 1
ATOM 1726 N N . GLN B 1 13 ? 16.234 -4.207 -16.969 1 95.44 13 GLN B N 1
ATOM 1727 C CA . GLN B 1 13 ? 14.828 -4.594 -17.062 1 95.44 13 GLN B CA 1
ATOM 1728 C C . GLN B 1 13 ? 14.68 -6.016 -17.594 1 95.44 13 GLN B C 1
ATOM 1730 O O . GLN B 1 13 ? 13.812 -6.77 -17.141 1 95.44 13 GLN B O 1
ATOM 1735 N N . TYR B 1 14 ? 15.477 -6.289 -18.562 1 95.81 14 TYR B N 1
ATOM 1736 C CA . TYR B 1 14 ? 15.477 -7.641 -19.109 1 95.81 14 TYR B CA 1
ATOM 1737 C C . TYR B 1 14 ? 15.773 -8.672 -18.031 1 95.81 14 TYR B C 1
ATOM 1739 O O . TYR B 1 14 ? 15.047 -9.656 -17.891 1 95.81 14 TYR B O 1
ATOM 1747 N N . VAL B 1 15 ? 16.812 -8.477 -17.266 1 97.06 15 VAL B N 1
ATOM 1748 C CA . VAL B 1 15 ? 17.219 -9.383 -16.188 1 97.06 15 VAL B CA 1
ATOM 1749 C C . VAL B 1 15 ? 16.141 -9.445 -15.125 1 97.06 15 VAL B C 1
ATOM 1751 O O . VAL B 1 15 ? 15.773 -10.531 -14.656 1 97.06 15 VAL B O 1
ATOM 1754 N N . LEU B 1 16 ? 15.641 -8.297 -14.789 1 97.19 16 LEU B N 1
ATOM 1755 C CA . LEU B 1 16 ? 14.594 -8.18 -13.781 1 97.19 16 LEU B CA 1
ATOM 1756 C C . LEU B 1 16 ? 13.383 -9.031 -14.156 1 97.19 16 LEU B C 1
ATOM 1758 O O . LEU B 1 16 ? 12.914 -9.844 -13.359 1 97.19 16 LEU B O 1
ATOM 1762 N N . GLU B 1 17 ? 12.961 -8.898 -15.375 1 95.62 17 GLU B N 1
ATOM 1763 C CA . GLU B 1 17 ? 11.758 -9.602 -15.828 1 95.62 17 GLU B CA 1
ATOM 1764 C C . GLU B 1 17 ? 12 -11.102 -15.922 1 95.62 17 GLU B C 1
ATOM 1766 O O . GLU B 1 17 ? 11.109 -11.898 -15.641 1 95.62 17 GLU B O 1
ATOM 1771 N N . ALA B 1 18 ? 13.156 -11.461 -16.312 1 96.31 18 ALA B N 1
ATOM 1772 C CA . ALA B 1 18 ? 13.492 -12.883 -16.422 1 96.31 18 ALA B CA 1
ATOM 1773 C C . ALA B 1 18 ? 13.523 -13.547 -15.055 1 96.31 18 ALA B C 1
ATOM 1775 O O . ALA B 1 18 ? 12.953 -14.633 -14.867 1 96.31 18 ALA B O 1
ATOM 1776 N N . ILE B 1 19 ? 14.141 -12.906 -14.109 1 97.38 19 ILE B N 1
ATOM 1777 C CA . ILE B 1 19 ? 14.234 -13.477 -12.773 1 97.38 19 ILE B CA 1
ATOM 1778 C C . ILE B 1 19 ? 12.852 -13.516 -12.133 1 97.38 19 ILE B C 1
ATOM 1780 O O . ILE B 1 19 ? 12.469 -14.516 -11.516 1 97.38 19 ILE B O 1
ATOM 1784 N N . LYS B 1 20 ? 12.156 -12.422 -12.273 1 96 20 LYS B N 1
ATOM 1785 C CA . LYS B 1 20 ? 10.789 -12.367 -11.758 1 96 20 LYS B CA 1
ATOM 1786 C C . LYS B 1 20 ? 9.938 -13.508 -12.312 1 96 20 LYS B C 1
ATOM 1788 O O . LYS B 1 20 ? 9.227 -14.18 -11.562 1 96 20 LYS B O 1
ATOM 1793 N N . HIS B 1 21 ? 10.047 -13.664 -13.602 1 94.25 21 HIS B N 1
ATOM 1794 C CA . HIS B 1 21 ? 9.32 -14.75 -14.258 1 94.25 21 HIS B CA 1
ATOM 1795 C C . HIS B 1 21 ? 9.688 -16.109 -13.672 1 94.25 21 HIS B C 1
ATOM 1797 O O . HIS B 1 21 ? 8.812 -16.906 -13.359 1 94.25 21 HIS B O 1
ATOM 1803 N N . ASP B 1 22 ? 10.93 -16.344 -13.492 1 95.06 22 ASP B N 1
ATOM 1804 C CA . ASP B 1 22 ? 11.398 -17.625 -12.953 1 95.06 22 ASP B CA 1
ATOM 1805 C C . ASP B 1 22 ? 10.891 -17.844 -11.531 1 95.06 22 ASP B C 1
ATOM 1807 O O . ASP B 1 22 ? 10.516 -18.953 -11.164 1 95.06 22 ASP B O 1
ATOM 1811 N N . ILE B 1 23 ? 10.859 -16.766 -10.766 1 95.75 23 ILE B N 1
ATOM 1812 C CA . ILE B 1 23 ? 10.391 -16.875 -9.391 1 95.75 23 ILE B CA 1
ATOM 1813 C C . ILE B 1 23 ? 8.891 -17.188 -9.383 1 95.75 23 ILE B C 1
ATOM 1815 O O . ILE B 1 23 ? 8.445 -18.109 -8.711 1 95.75 23 ILE B O 1
ATOM 1819 N N . LEU B 1 24 ? 8.164 -16.5 -10.188 1 94 24 LEU B N 1
ATOM 1820 C CA . LEU B 1 24 ? 6.707 -16.531 -10.117 1 94 24 LEU B CA 1
ATOM 1821 C C . LEU B 1 24 ? 6.152 -17.75 -10.852 1 94 24 LEU B C 1
ATOM 1823 O O . LEU B 1 24 ? 4.949 -18.031 -10.789 1 94 24 LEU B O 1
ATOM 1827 N N . THR B 1 25 ? 6.969 -18.5 -11.477 1 89.81 25 THR B N 1
ATOM 1828 C CA . THR B 1 25 ? 6.531 -19.719 -12.148 1 89.81 25 THR B CA 1
ATOM 1829 C C . THR B 1 25 ? 7.152 -20.953 -11.492 1 89.81 25 THR B C 1
ATOM 1831 O O . THR B 1 25 ? 6.938 -22.078 -11.945 1 89.81 25 THR B O 1
ATOM 1834 N N . GLY B 1 26 ? 7.961 -20.734 -10.492 1 90.5 26 GLY B N 1
ATOM 1835 C CA . GLY B 1 26 ? 8.523 -21.844 -9.727 1 90.5 26 GLY B CA 1
ATOM 1836 C C . GLY B 1 26 ? 9.875 -22.312 -10.258 1 90.5 26 GLY B C 1
ATOM 1837 O O . GLY B 1 26 ? 10.461 -23.25 -9.719 1 90.5 26 GLY B O 1
ATOM 1838 N N . GLY B 1 27 ? 10.367 -21.672 -11.32 1 92.5 27 GLY B N 1
ATOM 1839 C CA . GLY B 1 27 ? 11.695 -22 -11.82 1 92.5 27 GLY B CA 1
ATOM 1840 C C . GLY B 1 27 ? 12.797 -21.703 -10.828 1 92.5 27 GLY B C 1
ATOM 1841 O O . GLY B 1 27 ? 13.852 -22.344 -10.844 1 92.5 27 GLY B O 1
ATOM 1842 N N . LEU B 1 28 ? 12.656 -20.719 -10.031 1 95.69 28 LEU B N 1
ATOM 1843 C CA . LEU B 1 28 ? 13.469 -20.422 -8.859 1 95.69 28 LEU B CA 1
ATOM 1844 C C . LEU B 1 28 ? 12.664 -20.625 -7.578 1 95.69 28 LEU B C 1
ATOM 1846 O O . LEU B 1 28 ? 11.602 -20.016 -7.414 1 95.69 28 LEU B O 1
ATOM 1850 N N . ARG B 1 29 ? 13.188 -21.453 -6.711 1 94.75 29 ARG B N 1
ATOM 1851 C CA . ARG B 1 29 ? 12.414 -21.875 -5.551 1 94.75 29 ARG B CA 1
ATOM 1852 C C . ARG B 1 29 ? 12.633 -20.922 -4.375 1 94.75 29 ARG B C 1
ATOM 1854 O O . ARG B 1 29 ? 13.695 -20.312 -4.258 1 94.75 29 ARG B O 1
ATOM 1861 N N . PRO B 1 30 ? 11.633 -20.906 -3.467 1 95.81 30 PRO B N 1
ATOM 1862 C CA . PRO B 1 30 ? 11.836 -20.141 -2.24 1 95.81 30 PRO B CA 1
ATOM 1863 C C . PRO B 1 30 ? 13.086 -20.562 -1.477 1 95.81 30 PRO B C 1
ATOM 1865 O O . PRO B 1 30 ? 13.352 -21.75 -1.335 1 95.81 30 PRO B O 1
ATOM 1868 N N . GLY B 1 31 ? 13.836 -19.578 -1.062 1 95.69 31 GLY B N 1
ATOM 1869 C CA . GLY B 1 31 ? 15.047 -19.844 -0.3 1 95.69 31 GLY B CA 1
ATOM 1870 C C . GLY B 1 31 ? 16.266 -20.062 -1.175 1 95.69 31 GLY B C 1
ATOM 1871 O O . GLY B 1 31 ? 17.391 -20.078 -0.682 1 95.69 31 GLY B O 1
ATOM 1872 N N . GLN B 1 32 ? 16.047 -20.234 -2.465 1 96.94 32 GLN B N 1
ATOM 1873 C CA . GLN B 1 32 ? 17.156 -20.484 -3.379 1 96.94 32 GLN B CA 1
ATOM 1874 C C . GLN B 1 32 ? 18.078 -19.281 -3.484 1 96.94 32 GLN B C 1
ATOM 1876 O O . GLN B 1 32 ? 17.609 -18.141 -3.615 1 96.94 32 GLN B O 1
ATOM 1881 N N . ALA B 1 33 ? 19.344 -19.5 -3.449 1 97.69 33 ALA B N 1
ATOM 1882 C CA . ALA B 1 33 ? 20.344 -18.438 -3.561 1 97.69 33 ALA B CA 1
ATOM 1883 C C . ALA B 1 33 ? 20.422 -17.906 -4.992 1 97.69 33 ALA B C 1
ATOM 1885 O O . ALA B 1 33 ? 20.359 -18.688 -5.949 1 97.69 33 ALA B O 1
ATOM 1886 N N . LEU B 1 34 ? 20.484 -16.625 -5.078 1 98.31 34 LEU B N 1
ATOM 1887 C CA . LEU B 1 34 ? 20.719 -15.938 -6.352 1 98.31 34 LEU B CA 1
ATOM 1888 C C . LEU B 1 34 ? 22.109 -15.312 -6.398 1 98.31 34 LEU B C 1
ATOM 1890 O O . LEU B 1 34 ? 22.312 -14.227 -5.863 1 98.31 34 LEU B O 1
ATOM 1894 N N . VAL B 1 35 ? 22.969 -15.945 -7.102 1 97.31 35 VAL B N 1
ATOM 1895 C CA . VAL B 1 35 ? 24.359 -15.523 -7.133 1 97.31 35 VAL B CA 1
ATOM 1896 C C . VAL B 1 35 ? 24.594 -14.602 -8.328 1 97.31 35 VAL B C 1
ATOM 1898 O O . VAL B 1 35 ? 24.375 -14.992 -9.477 1 97.31 35 VAL B O 1
ATOM 1901 N N . GLU B 1 36 ? 25.062 -13.422 -8.031 1 96.56 36 GLU B N 1
ATOM 1902 C CA . GLU B 1 36 ? 25.203 -12.375 -9.039 1 96.56 36 GLU B CA 1
ATOM 1903 C C . GLU B 1 36 ? 26.047 -12.844 -10.211 1 96.56 36 GLU B C 1
ATOM 1905 O O . GLU B 1 36 ? 25.688 -12.633 -11.367 1 96.56 36 GLU B O 1
ATOM 1910 N N . ALA B 1 37 ? 27.156 -13.531 -9.93 1 96.62 37 ALA B N 1
ATOM 1911 C CA . ALA B 1 37 ? 28.078 -13.969 -10.969 1 96.62 37 ALA B CA 1
ATOM 1912 C C . ALA B 1 37 ? 27.422 -15.008 -11.875 1 96.62 37 ALA B C 1
ATOM 1914 O O . ALA B 1 37 ? 27.594 -14.969 -13.102 1 96.62 37 ALA B O 1
ATOM 1915 N N . GLU B 1 38 ? 26.719 -15.891 -11.328 1 97.81 38 GLU B N 1
ATOM 1916 C CA . GLU B 1 38 ? 26.031 -16.938 -12.086 1 97.81 38 GLU B CA 1
ATOM 1917 C C . GLU B 1 38 ? 24.938 -16.359 -12.969 1 97.81 38 GLU B C 1
ATOM 1919 O O . GLU B 1 38 ? 24.797 -16.75 -14.125 1 97.81 38 GLU B O 1
ATOM 1924 N N . LEU B 1 39 ? 24.188 -15.438 -12.391 1 97.94 39 LEU B N 1
ATOM 1925 C CA . LEU B 1 39 ? 23.109 -14.789 -13.141 1 97.94 39 LEU B CA 1
ATOM 1926 C C . LEU B 1 39 ? 23.672 -13.945 -14.281 1 97.94 39 LEU B C 1
ATOM 1928 O O . LEU B 1 39 ? 23.125 -13.93 -15.383 1 97.94 39 LEU B O 1
ATOM 1932 N N . ALA B 1 40 ? 24.734 -13.242 -13.977 1 97.75 40 ALA B N 1
ATOM 1933 C CA . ALA B 1 40 ? 25.391 -12.453 -15.008 1 97.75 40 ALA B CA 1
ATOM 1934 C C . ALA B 1 40 ? 25.812 -13.328 -16.188 1 97.75 40 ALA B C 1
ATOM 1936 O O . ALA B 1 40 ? 25.578 -12.969 -17.344 1 97.75 40 ALA B O 1
ATOM 1937 N N . ALA B 1 41 ? 26.375 -14.477 -15.922 1 97.88 41 ALA B N 1
ATOM 1938 C CA . ALA B 1 41 ? 26.797 -15.43 -16.953 1 97.88 41 ALA B CA 1
ATOM 1939 C C . ALA B 1 41 ? 25.594 -15.961 -17.719 1 97.88 41 ALA B C 1
ATOM 1941 O O . ALA B 1 41 ? 25.609 -16.031 -18.953 1 97.88 41 ALA B O 1
ATOM 1942 N N . ARG B 1 42 ? 24.578 -16.234 -17.047 1 96.94 42 ARG B N 1
ATOM 1943 C CA . ARG B 1 42 ? 23.375 -16.828 -17.641 1 96.94 42 ARG B CA 1
ATOM 1944 C C . ARG B 1 42 ? 22.734 -15.859 -18.641 1 96.94 42 ARG B C 1
ATOM 1946 O O . ARG B 1 42 ? 22.266 -16.281 -19.703 1 96.94 42 ARG B O 1
ATOM 1953 N N . PHE B 1 43 ? 22.75 -14.586 -18.281 1 96.94 43 PHE B N 1
ATOM 1954 C CA . PHE B 1 43 ? 22 -13.625 -19.078 1 96.94 43 PHE B CA 1
ATOM 1955 C C . PHE B 1 43 ? 22.938 -12.852 -20.016 1 96.94 43 PHE B C 1
ATOM 1957 O O . PHE B 1 43 ? 22.484 -12.016 -20.797 1 96.94 43 PHE B O 1
ATOM 1964 N N . GLY B 1 44 ? 24.188 -13.094 -19.906 1 97 44 GLY B N 1
ATOM 1965 C CA . GLY B 1 44 ? 25.156 -12.445 -20.781 1 97 44 GLY B CA 1
ATOM 1966 C C . GLY B 1 44 ? 25.297 -10.961 -20.516 1 97 44 GLY B C 1
ATOM 1967 O O . GLY B 1 44 ? 25.344 -10.164 -21.453 1 97 44 GLY B O 1
ATOM 1968 N N . VAL B 1 45 ? 25.25 -10.609 -19.266 1 97.19 45 VAL B N 1
ATOM 1969 C CA . VAL B 1 45 ? 25.391 -9.211 -18.875 1 97.19 45 VAL B CA 1
ATOM 1970 C C . VAL B 1 45 ? 26.438 -9.094 -17.781 1 97.19 45 VAL B C 1
ATOM 1972 O O . VAL B 1 45 ? 26.984 -10.102 -17.312 1 97.19 45 VAL B O 1
ATOM 1975 N N . SER B 1 46 ? 26.781 -7.848 -17.5 1 96.31 46 SER B N 1
ATOM 1976 C CA . SER B 1 46 ? 27.656 -7.609 -16.359 1 96.31 46 SER B CA 1
ATOM 1977 C C . SER B 1 46 ? 26.922 -7.762 -15.039 1 96.31 46 SER B C 1
ATOM 1979 O O . SER B 1 46 ? 25.688 -7.906 -15.023 1 96.31 46 SER B O 1
ATOM 1981 N N . LYS B 1 47 ? 27.641 -7.652 -13.953 1 96.56 47 LYS B N 1
ATOM 1982 C CA . LYS B 1 47 ? 27.062 -7.797 -12.625 1 96.56 47 LYS B CA 1
ATOM 1983 C C . LYS B 1 47 ? 26.203 -6.582 -12.258 1 96.56 47 LYS B C 1
ATOM 1985 O O . LYS B 1 47 ? 25.281 -6.688 -11.461 1 96.56 47 LYS B O 1
ATOM 1990 N N . THR B 1 48 ? 26.5 -5.512 -12.82 1 95.44 48 THR B N 1
ATOM 1991 C CA . THR B 1 48 ? 25.828 -4.27 -12.453 1 95.44 48 THR B CA 1
ATOM 1992 C C . THR B 1 48 ? 24.328 -4.363 -12.734 1 95.44 48 THR B C 1
ATOM 1994 O O . THR B 1 48 ? 23.516 -4.148 -11.836 1 95.44 48 THR B O 1
ATOM 1997 N N . PRO B 1 49 ? 23.875 -4.695 -13.938 1 96.69 49 PRO B N 1
ATOM 1998 C CA . PRO B 1 49 ? 22.438 -4.816 -14.18 1 96.69 49 PRO B CA 1
ATOM 1999 C C . PRO B 1 49 ? 21.781 -5.906 -13.336 1 96.69 49 PRO B C 1
ATOM 2001 O O . PRO B 1 49 ? 20.609 -5.789 -12.969 1 96.69 49 PRO B O 1
ATOM 2004 N N . VAL B 1 50 ? 22.516 -6.945 -13.008 1 97.62 50 VAL B N 1
ATOM 2005 C CA . VAL B 1 50 ? 21.984 -8.008 -12.156 1 97.62 50 VAL B CA 1
ATOM 2006 C C . VAL B 1 50 ? 21.734 -7.473 -10.75 1 97.62 50 VAL B C 1
ATOM 2008 O O . VAL B 1 50 ? 20.672 -7.688 -10.18 1 97.62 50 VAL B O 1
ATOM 2011 N N . ARG B 1 51 ? 22.719 -6.777 -10.266 1 96.12 51 ARG B N 1
ATOM 2012 C CA . ARG B 1 51 ? 22.609 -6.195 -8.93 1 96.12 51 ARG B CA 1
ATOM 2013 C C . ARG B 1 51 ? 21.438 -5.234 -8.852 1 96.12 51 ARG B C 1
ATOM 2015 O O . ARG B 1 51 ? 20.688 -5.246 -7.867 1 96.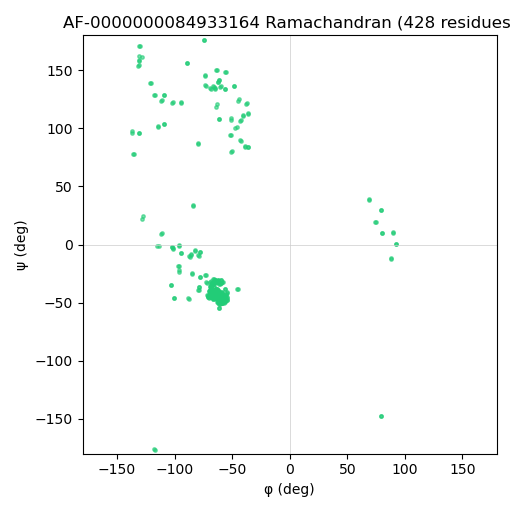12 51 ARG B O 1
ATOM 2022 N N . GLU B 1 52 ? 21.25 -4.477 -9.82 1 96.12 52 GLU B N 1
ATOM 2023 C CA . GLU B 1 52 ? 20.141 -3.525 -9.852 1 96.12 52 GLU B CA 1
ATOM 2024 C C . GLU B 1 52 ? 18.797 -4.246 -9.938 1 96.12 52 GLU B C 1
ATOM 2026 O O . GLU B 1 52 ? 17.828 -3.836 -9.289 1 96.12 52 GLU B O 1
ATOM 2031 N N . ALA B 1 53 ? 18.766 -5.254 -10.703 1 97.5 53 ALA B N 1
ATOM 2032 C CA . ALA B 1 53 ? 17.547 -6.059 -10.805 1 97.5 53 ALA B CA 1
ATOM 2033 C C . ALA B 1 53 ? 17.188 -6.703 -9.469 1 97.5 53 ALA B C 1
ATOM 2035 O O . ALA B 1 53 ? 16.031 -6.684 -9.047 1 97.5 53 ALA B O 1
ATOM 2036 N N . LEU B 1 54 ? 18.25 -7.203 -8.836 1 97.81 54 LEU B N 1
ATOM 2037 C CA . LEU B 1 54 ? 18.031 -7.875 -7.562 1 97.81 54 LEU B CA 1
ATOM 2038 C C . LEU B 1 54 ? 17.578 -6.887 -6.492 1 97.81 54 LEU B C 1
ATOM 2040 O O . LEU B 1 54 ? 16.734 -7.211 -5.648 1 97.81 54 LEU B O 1
ATOM 2044 N N . LYS B 1 55 ? 18.016 -5.719 -6.527 1 95.12 55 LYS B N 1
ATOM 2045 C CA . LYS B 1 55 ? 17.578 -4.68 -5.605 1 95.12 55 LYS B CA 1
ATOM 2046 C C . LYS B 1 55 ? 16.109 -4.355 -5.809 1 95.12 55 LYS B C 1
ATOM 2048 O O . LYS B 1 55 ? 15.352 -4.23 -4.84 1 95.12 55 LYS B O 1
ATOM 2053 N N . THR B 1 56 ? 15.766 -4.246 -7.051 1 94.5 56 THR B N 1
ATOM 2054 C CA . THR B 1 56 ? 14.367 -3.971 -7.367 1 94.5 56 THR B CA 1
ATOM 2055 C C . THR B 1 56 ? 13.469 -5.109 -6.891 1 94.5 56 THR B C 1
ATOM 2057 O O . THR B 1 56 ? 12.414 -4.867 -6.312 1 94.5 56 THR B O 1
ATOM 2060 N N . LEU B 1 57 ? 13.914 -6.297 -7.121 1 96.94 57 LEU B N 1
ATOM 2061 C CA . LEU B 1 57 ? 13.141 -7.461 -6.703 1 96.94 57 LEU B CA 1
ATOM 2062 C C . LEU B 1 57 ? 13.055 -7.535 -5.18 1 96.94 57 LEU B C 1
ATOM 2064 O O . LEU B 1 57 ? 12.055 -8.008 -4.637 1 96.94 57 LEU B O 1
ATOM 2068 N N . ALA B 1 58 ? 14.102 -7.074 -4.5 1 95.75 58 ALA B N 1
ATOM 2069 C CA . ALA B 1 58 ? 14.062 -6.988 -3.043 1 95.75 58 ALA B CA 1
ATOM 2070 C C . ALA B 1 58 ? 13.016 -5.984 -2.578 1 95.75 58 ALA B C 1
ATOM 2072 O O . ALA B 1 58 ? 12.281 -6.238 -1.617 1 95.75 58 ALA B O 1
ATOM 2073 N N . GLY B 1 59 ? 12.922 -4.902 -3.27 1 90.81 59 GLY B N 1
ATOM 2074 C CA . GLY B 1 59 ? 11.914 -3.898 -2.969 1 90.81 59 GLY B CA 1
ATOM 2075 C C . GLY B 1 59 ? 10.492 -4.414 -3.117 1 90.81 59 GLY B C 1
ATOM 2076 O O . GLY B 1 59 ? 9.602 -4.02 -2.365 1 90.81 59 GLY B O 1
ATOM 2077 N N . SER B 1 60 ? 10.328 -5.348 -4.039 1 92.06 60 SER B N 1
ATOM 2078 C CA . SER B 1 60 ? 9.008 -5.906 -4.281 1 92.06 60 SER B CA 1
ATOM 2079 C C . SER B 1 60 ? 8.719 -7.082 -3.348 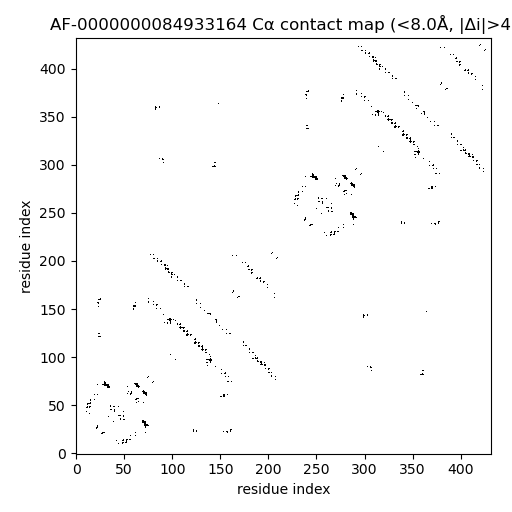1 92.06 60 SER B C 1
ATOM 2081 O O . SER B 1 60 ? 7.617 -7.625 -3.346 1 92.06 60 SER B O 1
ATOM 2083 N N . GLY B 1 61 ? 9.758 -7.527 -2.66 1 93.94 61 GLY B N 1
ATOM 2084 C CA . GLY B 1 61 ? 9.586 -8.578 -1.667 1 93.94 61 GLY B CA 1
ATOM 2085 C C . GLY B 1 61 ? 9.742 -9.969 -2.238 1 93.94 61 GLY B C 1
ATOM 2086 O O . GLY B 1 61 ? 9.43 -10.961 -1.572 1 93.94 61 GLY B O 1
ATOM 2087 N N . LEU B 1 62 ? 10.211 -10.086 -3.451 1 96.94 62 LEU B N 1
ATOM 2088 C CA . LEU B 1 62 ? 10.352 -11.398 -4.074 1 96.94 62 LEU B CA 1
ATOM 2089 C C . LEU B 1 62 ? 11.68 -12.047 -3.691 1 96.94 62 LEU B C 1
ATOM 2091 O O . LEU B 1 62 ? 11.828 -13.266 -3.787 1 96.94 62 LEU B O 1
ATOM 2095 N N . VAL B 1 63 ? 12.633 -11.156 -3.357 1 97.56 63 VAL B N 1
ATOM 2096 C CA . VAL B 1 63 ? 13.93 -11.672 -2.908 1 97.56 63 VAL B CA 1
ATOM 2097 C C . VAL B 1 63 ? 14.336 -10.977 -1.613 1 97.56 63 VAL B C 1
ATOM 2099 O O . VAL B 1 63 ? 13.781 -9.93 -1.259 1 97.56 63 VAL B O 1
ATOM 2102 N N . VAL B 1 64 ? 15.219 -11.594 -0.864 1 96.81 64 VAL B N 1
ATOM 2103 C CA . VAL B 1 64 ? 15.773 -11.047 0.37 1 96.81 64 VAL B CA 1
ATOM 2104 C C . VAL B 1 64 ? 17.281 -10.859 0.223 1 96.81 64 VAL B C 1
ATOM 2106 O O . VAL B 1 64 ? 17.984 -11.781 -0.21 1 96.81 64 VAL B O 1
ATOM 2109 N N . MET B 1 65 ? 17.688 -9.719 0.539 1 96.06 65 MET B N 1
ATOM 2110 C CA . MET B 1 65 ? 19.109 -9.438 0.54 1 96.06 65 MET B CA 1
ATOM 2111 C C . MET B 1 65 ? 19.672 -9.461 1.958 1 96.06 65 MET B C 1
ATOM 2113 O O . MET B 1 65 ? 19.172 -8.766 2.842 1 96.06 65 MET B O 1
ATOM 2117 N N . ASN B 1 66 ? 20.578 -10.25 2.156 1 93 66 ASN B N 1
ATOM 2118 C CA . ASN B 1 66 ? 21.234 -10.414 3.447 1 93 66 ASN B CA 1
ATOM 2119 C C . ASN B 1 66 ? 22.734 -10.141 3.348 1 93 66 ASN B C 1
ATOM 2121 O O . ASN B 1 66 ? 23.391 -10.562 2.393 1 93 66 ASN B O 1
ATOM 2125 N N . GLN B 1 67 ? 23.297 -9.461 4.332 1 89.19 67 GLN B N 1
ATOM 2126 C CA . GLN B 1 67 ? 24.703 -9.094 4.332 1 89.19 67 GLN B CA 1
ATOM 2127 C C . GLN B 1 67 ? 25.594 -10.328 4.391 1 89.19 67 GLN B C 1
ATOM 2129 O O . GLN B 1 67 ? 26.688 -10.344 3.824 1 89.19 67 GLN B O 1
ATOM 2134 N N . TYR B 1 68 ? 25.141 -11.367 5.012 1 88.81 68 TYR B N 1
ATOM 2135 C CA . TYR B 1 68 ? 25.984 -12.531 5.25 1 88.81 68 TYR B CA 1
ATOM 2136 C C . TYR B 1 68 ? 25.656 -13.656 4.281 1 88.81 68 TYR B C 1
ATOM 2138 O O . TYR B 1 68 ? 26.547 -14.328 3.766 1 88.81 68 TYR B O 1
ATOM 2146 N N . LYS B 1 69 ? 24.297 -13.758 3.936 1 87.5 69 LYS B N 1
ATOM 2147 C CA . LYS B 1 69 ? 23.859 -14.914 3.164 1 87.5 69 LYS B CA 1
ATOM 2148 C C . LYS B 1 69 ? 23.656 -14.555 1.694 1 87.5 69 LYS B C 1
ATOM 2150 O O . LYS B 1 69 ? 23.359 -15.422 0.87 1 87.5 69 LYS B O 1
ATOM 2155 N N . GLY B 1 70 ? 23.875 -13.281 1.434 1 95.06 70 GLY B N 1
ATOM 2156 C CA . GLY B 1 70 ? 23.656 -12.883 0.052 1 95.06 70 GLY B CA 1
ATOM 2157 C C . GLY B 1 70 ? 22.188 -12.68 -0.286 1 95.06 70 GLY B C 1
ATOM 2158 O O . GLY B 1 70 ? 21.422 -12.172 0.535 1 95.06 70 GLY B O 1
ATOM 2159 N N . VAL B 1 71 ? 21.844 -13 -1.596 1 97.75 71 VAL B N 1
ATOM 2160 C CA . VAL B 1 71 ? 20.484 -12.773 -2.082 1 97.75 71 VAL B CA 1
ATOM 2161 C C . VAL B 1 71 ? 19.766 -14.109 -2.283 1 97.75 71 VAL B C 1
ATOM 2163 O O . VAL B 1 71 ? 20.328 -15.031 -2.881 1 97.75 71 VAL B O 1
ATOM 2166 N N . THR B 1 72 ? 18.578 -14.266 -1.74 1 98.06 72 THR B N 1
ATOM 2167 C CA . THR B 1 72 ? 17.797 -15.477 -1.909 1 98.06 72 THR B CA 1
ATOM 2168 C C . THR B 1 72 ? 16.359 -15.133 -2.314 1 98.06 72 THR B C 1
ATOM 2170 O O . THR B 1 72 ? 15.883 -14.023 -2.061 1 98.06 72 THR B O 1
ATOM 2173 N N . VAL B 1 73 ? 15.719 -16.062 -2.996 1 97.88 73 VAL B N 1
ATOM 2174 C CA . VAL B 1 73 ? 14.281 -15.93 -3.209 1 97.88 73 VAL B CA 1
ATOM 2175 C C . VAL B 1 73 ? 13.555 -15.945 -1.865 1 97.88 73 VAL B C 1
ATOM 2177 O O . VAL B 1 73 ? 13.906 -16.719 -0.973 1 97.88 73 VAL B O 1
ATOM 2180 N N . ARG B 1 74 ? 12.586 -15.141 -1.714 1 97.25 74 ARG B N 1
ATOM 2181 C CA . ARG B 1 74 ? 11.844 -15.023 -0.465 1 97.25 74 ARG B CA 1
ATOM 2182 C C . ARG B 1 74 ? 11.195 -16.359 -0.089 1 97.25 74 ARG B C 1
ATOM 2184 O O . ARG B 1 74 ? 10.586 -17.016 -0.933 1 97.25 74 ARG B O 1
ATOM 2191 N N . MET B 1 75 ? 11.297 -16.734 1.208 1 95.94 75 MET B N 1
ATOM 2192 C CA . MET B 1 75 ? 10.594 -17.906 1.734 1 95.94 75 MET B CA 1
ATOM 2193 C C . MET B 1 75 ? 9.102 -17.625 1.877 1 95.94 75 MET B C 1
ATOM 2195 O O . MET B 1 75 ? 8.703 -16.5 2.18 1 95.94 75 MET B O 1
ATOM 2199 N N . VAL B 1 76 ? 8.344 -18.641 1.649 1 95.44 76 VAL B N 1
ATOM 2200 C CA . VAL B 1 76 ? 6.898 -18.531 1.82 1 95.44 76 VAL B CA 1
ATOM 2201 C C . VAL B 1 76 ? 6.445 -19.422 2.971 1 95.44 76 VAL B C 1
ATOM 2203 O O . VAL B 1 76 ? 6.402 -20.641 2.834 1 95.44 76 VAL B O 1
ATOM 2206 N N . ASP B 1 77 ? 6.207 -18.844 4.094 1 93.88 77 ASP B N 1
ATOM 2207 C CA . ASP B 1 77 ? 5.582 -19.547 5.215 1 93.88 77 ASP B CA 1
ATOM 2208 C C . ASP B 1 77 ? 4.23 -18.922 5.562 1 93.88 77 ASP B C 1
ATOM 2210 O O . ASP B 1 77 ? 3.771 -18 4.883 1 93.88 77 ASP B O 1
ATOM 2214 N N . ALA B 1 78 ? 3.611 -19.438 6.613 1 94.31 78 ALA B N 1
ATOM 2215 C CA . ALA B 1 78 ? 2.256 -19.031 6.969 1 94.31 78 ALA B CA 1
ATOM 2216 C C . ALA B 1 78 ? 2.209 -17.547 7.34 1 94.31 78 ALA B C 1
ATOM 2218 O O . ALA B 1 78 ? 1.288 -16.828 6.945 1 94.31 78 ALA B O 1
ATOM 2219 N N . ASP B 1 79 ? 3.184 -17.109 8.062 1 94.5 79 ASP B N 1
ATOM 2220 C CA . ASP B 1 79 ? 3.209 -15.719 8.508 1 94.5 79 ASP B CA 1
ATOM 2221 C C . ASP B 1 79 ? 3.338 -14.766 7.32 1 94.5 79 ASP B C 1
ATOM 2223 O O . ASP B 1 79 ? 2.617 -13.766 7.238 1 94.5 79 ASP B O 1
ATOM 2227 N N . MET B 1 80 ? 4.227 -15.078 6.449 1 94.19 80 MET B N 1
ATOM 2228 C CA . MET B 1 80 ? 4.422 -14.266 5.25 1 94.19 80 MET B CA 1
ATOM 2229 C C . MET B 1 80 ? 3.162 -14.266 4.387 1 94.19 80 MET B C 1
ATOM 2231 O O . MET B 1 80 ? 2.715 -13.211 3.939 1 94.19 80 MET B O 1
ATOM 2235 N N . ALA B 1 81 ? 2.59 -15.375 4.176 1 96.06 81 ALA B N 1
ATOM 2236 C CA . ALA B 1 81 ? 1.381 -15.5 3.365 1 96.06 81 ALA B CA 1
ATOM 2237 C C . ALA B 1 81 ? 0.231 -14.703 3.975 1 96.06 81 ALA B C 1
ATOM 2239 O O . ALA B 1 81 ? -0.471 -13.969 3.27 1 96.06 81 ALA B O 1
ATOM 2240 N N . ARG B 1 82 ? 0.128 -14.797 5.23 1 95.56 82 ARG B N 1
ATOM 2241 C CA . ARG B 1 82 ? -0.967 -14.109 5.914 1 95.56 82 ARG B CA 1
ATOM 2242 C C . ARG B 1 82 ? -0.781 -12.602 5.871 1 95.56 82 ARG B C 1
ATOM 2244 O O . ARG B 1 82 ? -1.75 -11.852 5.707 1 95.56 82 ARG B O 1
ATOM 2251 N N . ALA B 1 83 ? 0.38 -12.18 6.016 1 96.19 83 ALA B N 1
ATOM 2252 C CA . ALA B 1 83 ? 0.647 -10.75 5.934 1 96.19 83 ALA B CA 1
ATOM 2253 C C . ALA B 1 83 ? 0.211 -10.188 4.582 1 96.19 83 ALA B C 1
ATOM 2255 O O . ALA B 1 83 ? -0.445 -9.148 4.52 1 96.19 83 ALA B O 1
ATOM 2256 N N . VAL B 1 84 ? 0.502 -10.852 3.561 1 97.44 84 VAL B N 1
ATOM 2257 C CA . VAL B 1 84 ? 0.196 -10.422 2.201 1 97.44 84 VAL B CA 1
ATOM 2258 C C . VAL B 1 84 ? -1.31 -10.5 1.96 1 97.44 84 VAL B C 1
ATOM 2260 O O . VAL B 1 84 ? -1.917 -9.555 1.456 1 97.44 84 VAL B O 1
ATOM 2263 N N . TYR B 1 85 ? -1.941 -11.57 2.34 1 97.69 85 TYR B N 1
ATOM 2264 C CA . TYR B 1 85 ? -3.34 -11.805 1.997 1 97.69 85 TYR B CA 1
ATOM 2265 C C . TYR B 1 85 ? -4.266 -10.984 2.889 1 97.69 85 TYR B C 1
ATOM 2267 O O . TYR B 1 85 ? -5.359 -10.594 2.471 1 97.69 85 TYR B O 1
ATOM 2275 N N . ASP B 1 86 ? -3.809 -10.68 4.133 1 97.56 86 ASP B N 1
ATOM 2276 C CA . ASP B 1 86 ? -4.578 -9.766 4.965 1 97.56 86 ASP B CA 1
ATOM 2277 C C . ASP B 1 86 ? -4.734 -8.406 4.285 1 97.56 86 ASP B C 1
ATOM 2279 O O . ASP B 1 86 ? -5.812 -7.809 4.32 1 97.56 86 ASP B O 1
ATOM 2283 N N . VAL B 1 87 ? -3.676 -7.945 3.703 1 98.12 87 VAL B N 1
ATOM 2284 C CA . VAL B 1 87 ? -3.711 -6.668 2.998 1 98.12 87 VAL B CA 1
ATOM 2285 C C . VAL B 1 87 ? -4.574 -6.793 1.744 1 98.12 87 VAL B C 1
ATOM 2287 O O . VAL B 1 87 ? -5.379 -5.906 1.444 1 98.12 87 VAL B O 1
ATOM 2290 N N . ARG B 1 88 ? -4.406 -7.859 1.004 1 98.38 88 ARG B N 1
ATOM 2291 C CA . ARG B 1 88 ? -5.242 -8.102 -0.168 1 98.38 88 ARG B CA 1
ATOM 2292 C C . ARG B 1 88 ? -6.723 -8.078 0.199 1 98.38 88 ARG B C 1
ATOM 2294 O O . ARG B 1 88 ? -7.531 -7.488 -0.521 1 98.38 88 ARG B O 1
ATOM 2301 N N . LEU B 1 89 ? -7.07 -8.672 1.337 1 98.62 89 LEU B N 1
ATOM 2302 C CA . LEU B 1 89 ? -8.453 -8.75 1.796 1 98.62 89 LEU B CA 1
ATOM 2303 C C . LEU B 1 89 ? -9.016 -7.367 2.098 1 98.62 89 LEU B C 1
ATOM 2305 O O . LEU B 1 89 ? -10.203 -7.121 1.916 1 98.62 89 LEU B O 1
ATOM 2309 N N . LEU B 1 90 ? -8.125 -6.523 2.502 1 98.56 90 LEU B N 1
ATOM 2310 C CA . LEU B 1 90 ? -8.562 -5.172 2.828 1 98.56 90 LEU B CA 1
ATOM 2311 C C . LEU B 1 90 ? -8.758 -4.34 1.562 1 98.56 90 LEU B C 1
ATOM 2313 O O . LEU B 1 90 ? -9.695 -3.551 1.47 1 98.56 90 LEU B O 1
ATOM 2317 N N . LEU B 1 91 ? -7.953 -4.508 0.58 1 98.75 91 LEU B N 1
ATOM 2318 C CA . LEU B 1 91 ? -7.852 -3.555 -0.519 1 98.75 91 LEU B CA 1
ATOM 2319 C C . LEU B 1 91 ? -8.633 -4.039 -1.734 1 98.75 91 LEU B C 1
ATOM 2321 O O . LEU B 1 91 ? -9.414 -3.283 -2.32 1 98.75 91 LEU B O 1
ATOM 2325 N N . GLU B 1 92 ? -8.492 -5.297 -2.1 1 98.88 92 GLU B N 1
ATOM 2326 C CA . GLU B 1 92 ? -8.922 -5.766 -3.414 1 98.88 92 GLU B CA 1
ATOM 2327 C C . GLU B 1 92 ? -10.438 -5.789 -3.523 1 98.88 92 GLU B C 1
ATOM 2329 O O . GLU B 1 92 ? -11 -5.355 -4.531 1 98.88 92 GLU B O 1
ATOM 2334 N N . PRO B 1 93 ? -11.18 -6.309 -2.475 1 98.88 93 PRO B N 1
ATOM 2335 C CA . PRO B 1 93 ? -12.641 -6.258 -2.592 1 98.88 93 PRO B CA 1
ATOM 2336 C C . PRO B 1 93 ? -13.164 -4.844 -2.811 1 98.88 93 PRO B C 1
ATOM 2338 O O . PRO B 1 93 ? -14.062 -4.633 -3.627 1 98.88 93 PRO B O 1
ATOM 2341 N N . GLU B 1 94 ? -12.516 -3.869 -2.104 1 98.81 94 GLU B N 1
ATOM 2342 C CA . GLU B 1 94 ? -12.945 -2.482 -2.262 1 98.81 94 GLU B CA 1
ATOM 2343 C C . GLU B 1 94 ? -12.641 -1.969 -3.666 1 98.81 94 GLU B C 1
ATOM 2345 O O . GLU B 1 94 ? -13.477 -1.298 -4.277 1 98.81 94 GLU B O 1
ATOM 2350 N N . ALA B 1 95 ? -11.492 -2.242 -4.141 1 98.81 95 ALA B N 1
ATOM 2351 C CA . ALA B 1 95 ? -11.109 -1.805 -5.48 1 98.81 95 ALA B CA 1
ATOM 2352 C C . ALA B 1 95 ? -12.062 -2.373 -6.531 1 98.81 95 ALA B C 1
ATOM 2354 O O . ALA B 1 95 ? -12.492 -1.659 -7.441 1 98.81 95 ALA B O 1
ATOM 2355 N N . VAL B 1 96 ? -12.406 -3.627 -6.375 1 98.88 96 VAL B N 1
ATOM 2356 C CA . VAL B 1 96 ? -13.273 -4.285 -7.344 1 98.88 96 VAL B CA 1
ATOM 2357 C C . VAL B 1 96 ? -14.688 -3.715 -7.242 1 98.88 96 VAL B C 1
ATOM 2359 O O . VAL B 1 96 ? -15.352 -3.492 -8.258 1 98.88 96 VAL B O 1
ATOM 2362 N N . ARG B 1 97 ? -15.203 -3.436 -6.004 1 98.88 97 ARG B N 1
ATOM 2363 C CA . ARG B 1 97 ? -16.484 -2.775 -5.84 1 98.88 97 ARG B CA 1
ATOM 2364 C C . ARG B 1 97 ? -16.531 -1.46 -6.609 1 98.88 97 ARG B C 1
ATOM 2366 O O . ARG B 1 97 ? -17.5 -1.193 -7.336 1 98.88 97 ARG B O 1
ATOM 2373 N N . ARG B 1 98 ? -15.508 -0.711 -6.477 1 98.56 98 ARG B N 1
ATOM 2374 C CA . ARG B 1 98 ? -15.453 0.593 -7.129 1 98.56 98 ARG B CA 1
ATOM 2375 C C . ARG B 1 98 ? -15.453 0.448 -8.648 1 98.56 98 ARG B C 1
ATOM 2377 O O . ARG B 1 98 ? -16.141 1.195 -9.344 1 98.56 98 ARG B O 1
ATOM 2384 N N . ALA B 1 99 ? -14.648 -0.471 -9.102 1 98.69 99 ALA B N 1
ATOM 2385 C CA . ALA B 1 99 ? -14.555 -0.698 -10.539 1 98.69 99 ALA B CA 1
ATOM 2386 C C . ALA B 1 99 ? -15.914 -1.092 -11.117 1 98.69 99 ALA B C 1
ATOM 2388 O O . ALA B 1 99 ? -16.344 -0.545 -12.133 1 98.69 99 ALA B O 1
ATOM 2389 N N . VAL B 1 100 ? -16.578 -1.96 -10.469 1 98.69 100 VAL B N 1
ATOM 2390 C CA . VAL B 1 100 ? -17.859 -2.441 -10.945 1 98.69 100 VAL B CA 1
ATOM 2391 C C . VAL B 1 100 ? -18.906 -1.327 -10.844 1 98.69 100 VAL B C 1
ATOM 2393 O O . VAL B 1 100 ? -19.719 -1.146 -11.75 1 98.69 100 VAL B O 1
ATOM 2396 N N . ALA B 1 101 ? -18.891 -0.57 -9.75 1 98.5 101 ALA B N 1
ATOM 2397 C CA . ALA B 1 101 ? -19.812 0.547 -9.562 1 98.5 101 ALA B CA 1
ATOM 2398 C C . ALA B 1 101 ? -19.656 1.587 -10.664 1 98.5 101 ALA B C 1
ATOM 2400 O O . ALA B 1 101 ? -20.625 2.225 -11.07 1 98.5 101 ALA B O 1
ATOM 2401 N N . SER B 1 102 ? -18.5 1.729 -11.195 1 97.75 102 SER B N 1
ATOM 2402 C CA . SER B 1 102 ? -18.219 2.736 -12.219 1 97.75 102 SER B CA 1
ATOM 2403 C C . SER B 1 102 ? -18.562 2.219 -13.609 1 97.75 102 SER B C 1
ATOM 2405 O O . SER B 1 102 ? -18.469 2.955 -14.594 1 97.75 102 SER B O 1
ATOM 2407 N N . GLY B 1 103 ? -18.875 0.963 -13.703 1 97.75 103 GLY B N 1
ATOM 2408 C CA . GLY B 1 103 ? -19.219 0.376 -14.992 1 97.75 103 GLY B CA 1
ATOM 2409 C C . GLY B 1 103 ? -18 0.061 -15.852 1 97.75 103 GLY B C 1
ATOM 2410 O O . GLY B 1 103 ? -18.078 0.12 -17.078 1 97.75 103 GLY B O 1
ATOM 2411 N N . ALA B 1 104 ? -16.922 -0.233 -15.219 1 97.69 104 ALA B N 1
ATOM 2412 C CA . ALA B 1 104 ? -15.703 -0.551 -15.953 1 97.69 104 ALA B CA 1
ATOM 2413 C C . ALA B 1 104 ? -15.898 -1.782 -16.828 1 97.69 104 ALA B C 1
ATOM 2415 O O . ALA B 1 104 ? -16.562 -2.744 -16.422 1 97.69 104 ALA B O 1
ATOM 2416 N N . PRO B 1 105 ? -15.32 -1.756 -18.031 1 97.88 105 PRO B N 1
ATOM 2417 C CA . PRO B 1 105 ? -15.422 -2.93 -18.906 1 97.88 105 PRO B CA 1
ATOM 2418 C C . PRO B 1 105 ? -14.734 -4.16 -18.312 1 97.88 105 PRO B C 1
ATOM 2420 O O . PRO B 1 105 ? -13.766 -4.031 -17.562 1 97.88 105 PRO B O 1
ATOM 2423 N N . LEU B 1 106 ? -15.25 -5.305 -18.656 1 98.44 106 LEU B N 1
ATOM 2424 C CA . LEU B 1 106 ? -14.781 -6.551 -18.062 1 98.44 106 LEU B CA 1
ATOM 2425 C C . LEU B 1 106 ? -14.039 -7.395 -19.094 1 98.44 106 LEU B C 1
ATOM 2427 O O . LEU B 1 106 ? -13.648 -8.531 -18.812 1 98.44 106 LEU B O 1
ATOM 2431 N N . ASP B 1 107 ? -13.75 -6.867 -20.25 1 98.44 107 ASP B N 1
ATOM 2432 C CA . ASP B 1 107 ? -13.18 -7.617 -21.375 1 98.44 107 ASP B CA 1
ATOM 2433 C C . ASP B 1 107 ? -11.82 -8.203 -21 1 98.44 107 ASP B C 1
ATOM 2435 O O . ASP B 1 107 ? -11.547 -9.375 -21.281 1 98.44 107 ASP B O 1
ATOM 2439 N N . GLU B 1 108 ? -11.023 -7.398 -20.438 1 98.31 108 GLU B N 1
ATOM 2440 C CA . GLU B 1 108 ? -9.695 -7.871 -20.062 1 98.31 108 GLU B CA 1
ATOM 2441 C C . GLU B 1 108 ? -9.773 -8.992 -19.031 1 98.31 108 GLU B C 1
ATOM 2443 O O . GLU B 1 108 ? -8.992 -9.945 -19.078 1 98.31 108 GLU B O 1
ATOM 2448 N N . ALA B 1 109 ? -10.664 -8.898 -18.094 1 98.56 109 ALA B N 1
ATOM 2449 C CA . ALA B 1 109 ? -10.852 -9.945 -17.078 1 98.56 109 ALA B CA 1
ATOM 2450 C C . ALA B 1 109 ? -11.344 -11.242 -17.719 1 98.56 109 ALA B C 1
ATOM 2452 O O . ALA B 1 109 ? -10.867 -12.328 -17.391 1 98.56 109 ALA B O 1
ATOM 2453 N N . ARG B 1 110 ? -12.258 -11.102 -18.641 1 98.31 110 ARG B N 1
ATOM 2454 C CA . ARG B 1 110 ? -12.773 -12.266 -19.344 1 98.31 110 ARG B CA 1
ATOM 2455 C C . ARG B 1 110 ? -11.664 -12.961 -20.141 1 98.31 110 ARG B C 1
ATOM 2457 O O . ARG B 1 110 ? -11.555 -14.188 -20.109 1 98.31 110 ARG B O 1
ATOM 2464 N N . GLU B 1 111 ? -10.945 -12.172 -20.812 1 98.19 111 GLU B N 1
ATOM 2465 C CA . GLU B 1 111 ? -9.844 -12.719 -21.594 1 98.19 111 GLU B CA 1
ATOM 2466 C C . GLU B 1 111 ? -8.836 -13.438 -20.703 1 98.19 111 GLU B C 1
ATOM 2468 O O . GLU B 1 111 ? -8.352 -14.516 -21.047 1 98.19 111 GLU B O 1
ATOM 2473 N N . ALA B 1 112 ? -8.508 -12.844 -19.609 1 97.62 112 ALA B N 1
ATOM 2474 C CA . ALA B 1 112 ? -7.57 -13.453 -18.672 1 97.62 112 ALA B CA 1
ATOM 2475 C C . ALA B 1 112 ? -8.109 -14.781 -18.141 1 97.62 112 ALA B C 1
ATOM 2477 O O . ALA B 1 112 ? -7.367 -15.75 -18 1 97.62 112 ALA B O 1
ATOM 2478 N N . LEU B 1 113 ? -9.398 -14.805 -17.797 1 96.62 113 LEU B N 1
ATOM 2479 C CA . LEU B 1 113 ? -10.008 -16.031 -17.281 1 96.62 113 LEU B CA 1
ATOM 2480 C C . LEU B 1 113 ? -10 -17.125 -18.328 1 96.62 113 LEU B C 1
ATOM 2482 O O . LEU B 1 113 ? -9.758 -18.297 -18.016 1 96.62 113 LEU B O 1
ATOM 2486 N N . GLU B 1 114 ? -10.234 -16.781 -19.578 1 96.5 114 GLU B N 1
ATOM 2487 C CA . GLU B 1 114 ? -10.164 -17.734 -20.672 1 96.5 114 GLU B CA 1
ATOM 2488 C C . GLU B 1 114 ? -8.75 -18.281 -20.844 1 96.5 114 GLU B C 1
ATOM 2490 O O . GLU B 1 114 ? -8.562 -19.484 -21.031 1 96.5 114 GLU B O 1
ATOM 2495 N N . ARG B 1 115 ? -7.797 -17.438 -20.75 1 96.06 115 ARG B N 1
ATOM 2496 C CA . ARG B 1 115 ? -6.402 -17.859 -20.828 1 96.06 115 ARG B CA 1
ATOM 2497 C C . ARG B 1 115 ? -6.059 -18.812 -19.688 1 96.06 115 ARG B C 1
ATOM 2499 O O . ARG B 1 115 ? -5.34 -19.797 -19.875 1 96.06 115 ARG B O 1
ATOM 2506 N N . ALA B 1 116 ? -6.57 -18.484 -18.531 1 93.81 116 ALA B N 1
ATOM 2507 C CA . ALA B 1 116 ? -6.309 -19.344 -17.375 1 93.81 116 ALA B CA 1
ATOM 2508 C C . ALA B 1 116 ? -6.898 -20.734 -17.578 1 93.81 116 ALA B C 1
ATOM 2510 O O . ALA B 1 116 ? -6.262 -21.734 -17.25 1 93.81 116 ALA B O 1
ATOM 2511 N N . ALA B 1 117 ? -8.07 -20.781 -18.094 1 92.25 117 ALA B N 1
ATOM 2512 C CA . ALA B 1 117 ? -8.766 -22.047 -18.328 1 92.25 117 ALA B CA 1
ATOM 2513 C C . ALA B 1 117 ? -8.023 -22.891 -19.359 1 92.25 117 ALA B C 1
ATOM 2515 O O . ALA B 1 117 ? -8.055 -24.125 -19.297 1 92.25 117 ALA B O 1
ATOM 2516 N N . GLY B 1 118 ? -7.379 -22.203 -20.266 1 91.75 118 GLY B N 1
ATOM 2517 C CA . GLY B 1 118 ? -6.691 -22.906 -21.344 1 91.75 118 GLY B CA 1
ATOM 2518 C C . GLY B 1 118 ? -5.219 -23.125 -21.062 1 91.75 118 GLY B C 1
ATOM 2519 O O . GLY B 1 118 ? -4.504 -23.703 -21.891 1 91.75 118 GLY B O 1
ATOM 2520 N N . ALA B 1 119 ? -4.805 -22.641 -19.953 1 92.38 119 ALA B N 1
ATOM 2521 C CA . ALA B 1 119 ? -3.373 -22.703 -19.656 1 92.38 119 ALA B CA 1
ATOM 2522 C C . ALA B 1 119 ? -2.912 -24.156 -19.516 1 92.38 119 ALA B C 1
ATOM 2524 O O . ALA B 1 119 ? -3.553 -24.953 -18.828 1 92.38 119 ALA B O 1
ATOM 2525 N N . GLU B 1 120 ? -1.794 -24.453 -20.156 1 88.69 120 GLU B N 1
ATOM 2526 C CA . GLU B 1 120 ? -1.291 -25.828 -20.172 1 88.69 120 GLU B CA 1
ATOM 2527 C C . GLU B 1 120 ? -0.238 -26.047 -19.094 1 88.69 120 GLU B C 1
ATOM 2529 O O . GLU B 1 120 ? 0.057 -27.172 -18.719 1 88.69 120 GLU B O 1
ATOM 2534 N N . ASP B 1 121 ? 0.328 -24.969 -18.688 1 88.38 121 ASP B N 1
ATOM 2535 C CA . ASP B 1 121 ? 1.345 -25.109 -17.656 1 88.38 121 ASP B CA 1
ATOM 2536 C C . ASP B 1 121 ? 1.104 -24.125 -16.516 1 88.38 121 ASP B C 1
ATOM 2538 O O . ASP B 1 121 ? 0.337 -23.172 -16.672 1 88.38 121 ASP B O 1
ATOM 2542 N N . PRO B 1 122 ? 1.744 -24.438 -15.422 1 85.75 122 PRO B N 1
ATOM 2543 C CA . PRO B 1 122 ? 1.532 -23.625 -14.219 1 85.75 122 PRO B CA 1
ATOM 2544 C C . PRO B 1 122 ? 1.949 -22.172 -14.414 1 85.75 122 PRO B C 1
ATOM 2546 O O . PRO B 1 122 ? 1.354 -21.266 -13.812 1 85.75 122 PRO B O 1
ATOM 2549 N N . ALA B 1 123 ? 2.941 -21.969 -15.164 1 87.94 123 ALA B N 1
ATOM 2550 C CA . ALA B 1 123 ? 3.418 -20.609 -15.398 1 87.94 123 ALA B CA 1
ATOM 2551 C C . ALA B 1 123 ? 2.35 -19.766 -16.094 1 87.94 123 ALA B C 1
ATOM 2553 O O . ALA B 1 123 ? 2.037 -18.656 -15.648 1 87.94 123 ALA B O 1
ATOM 2554 N N . GLU B 1 124 ? 1.826 -20.312 -17.094 1 90.94 124 GLU B N 1
ATOM 2555 C CA . GLU B 1 124 ? 0.773 -19.625 -17.844 1 90.94 124 GLU B CA 1
ATOM 2556 C C . GLU B 1 124 ? -0.455 -19.391 -16.969 1 90.94 124 GLU B C 1
ATOM 2558 O O . GLU B 1 124 ? -1.086 -18.328 -17.031 1 90.94 124 GLU B O 1
ATOM 2563 N N . ARG B 1 125 ? -0.792 -20.312 -16.188 1 91.19 125 ARG B N 1
ATOM 2564 C CA . ARG B 1 125 ? -1.939 -20.203 -15.297 1 91.19 125 ARG B CA 1
ATOM 2565 C C . ARG B 1 125 ? -1.729 -19.094 -14.266 1 91.19 125 ARG B C 1
ATOM 2567 O O . ARG B 1 125 ? -2.645 -18.328 -13.984 1 91.19 125 ARG B O 1
ATOM 2574 N N . SER B 1 126 ? -0.561 -19.094 -13.719 1 90.94 126 SER B N 1
ATOM 2575 C CA . SER B 1 126 ? -0.22 -18.062 -12.742 1 90.94 126 SER B CA 1
ATOM 2576 C C . SER B 1 126 ? -0.33 -16.656 -13.352 1 90.94 126 SER B C 1
ATOM 2578 O O . SER B 1 126 ? -0.92 -15.766 -12.75 1 90.94 126 SER B O 1
ATOM 2580 N N . LEU B 1 127 ? 0.252 -16.484 -14.523 1 92.56 127 LEU B N 1
ATOM 2581 C CA . LEU B 1 127 ? 0.226 -15.195 -15.203 1 92.56 127 LEU B CA 1
ATOM 2582 C C . LEU B 1 127 ? -1.207 -14.773 -15.508 1 92.56 127 LEU B C 1
ATOM 2584 O O . LEU B 1 127 ? -1.574 -13.617 -15.305 1 92.56 127 LEU B O 1
ATOM 2588 N N . ALA B 1 128 ? -1.979 -15.68 -15.961 1 94.88 128 ALA B N 1
ATOM 2589 C CA . ALA B 1 128 ? -3.371 -15.391 -16.297 1 94.88 128 ALA B CA 1
ATOM 2590 C C . ALA B 1 128 ? -4.176 -15.047 -15.047 1 94.88 128 ALA B C 1
ATOM 2592 O O . ALA B 1 128 ? -5.023 -14.148 -15.078 1 94.88 128 ALA B O 1
ATOM 2593 N N . ASN B 1 129 ? -3.982 -15.789 -14.008 1 94.88 129 ASN B N 1
ATOM 2594 C CA . ASN B 1 129 ? -4.645 -15.508 -12.734 1 94.88 129 ASN B CA 1
ATOM 2595 C C . ASN B 1 129 ? -4.352 -14.094 -12.25 1 94.88 129 ASN B C 1
ATOM 2597 O O . ASN B 1 129 ? -5.266 -13.359 -11.867 1 94.88 129 ASN B O 1
ATOM 2601 N N . ARG B 1 130 ? -3.125 -13.695 -12.32 1 95 130 ARG B N 1
ATOM 2602 C CA . ARG B 1 130 ? -2.721 -12.352 -11.922 1 95 130 ARG B CA 1
ATOM 2603 C C . ARG B 1 130 ? -3.359 -11.297 -12.82 1 95 130 ARG B C 1
ATOM 2605 O O . ARG B 1 130 ? -3.795 -10.25 -12.336 1 95 130 ARG B O 1
ATOM 2612 N N . ALA B 1 131 ? -3.373 -11.602 -14.023 1 96.62 131 ALA B N 1
ATOM 2613 C CA . ALA B 1 131 ? -3.975 -10.672 -14.977 1 96.62 131 ALA B CA 1
ATOM 2614 C C . ALA B 1 131 ? -5.465 -10.5 -14.703 1 96.62 131 ALA B C 1
ATOM 2616 O O . ALA B 1 131 ? -6 -9.391 -14.828 1 96.62 131 ALA B O 1
ATOM 2617 N N . PHE B 1 132 ? -6.145 -11.578 -14.344 1 98.38 132 PHE B N 1
ATOM 2618 C CA . PHE B 1 132 ? -7.566 -11.547 -14.031 1 98.38 132 PHE B CA 1
ATOM 2619 C C . PHE B 1 132 ? -7.844 -10.594 -12.875 1 98.38 132 PHE B C 1
ATOM 2621 O O . PHE B 1 132 ? -8.664 -9.68 -13 1 98.38 132 PHE B O 1
ATOM 2628 N N . HIS B 1 133 ? -7.121 -10.742 -11.836 1 98.38 133 HIS B N 1
ATOM 2629 C CA . HIS B 1 133 ? -7.32 -9.898 -10.656 1 98.38 133 HIS B CA 1
ATOM 2630 C C . HIS B 1 133 ? -7.035 -8.43 -10.969 1 98.38 133 HIS B C 1
ATOM 2632 O O . HIS B 1 133 ? -7.828 -7.555 -10.633 1 98.38 133 HIS B O 1
ATOM 2638 N N . ARG B 1 134 ? -5.949 -8.219 -11.648 1 98.38 134 ARG B N 1
ATOM 2639 C CA . ARG B 1 134 ? -5.555 -6.844 -11.93 1 98.38 134 ARG B CA 1
ATOM 2640 C C . ARG B 1 134 ? -6.57 -6.16 -12.844 1 98.38 134 ARG B C 1
ATOM 2642 O O . ARG B 1 134 ? -6.891 -4.984 -12.648 1 98.38 134 ARG B O 1
ATOM 2649 N N . ALA B 1 135 ? -7.059 -6.906 -13.82 1 98.62 135 ALA B N 1
ATOM 2650 C CA . ALA B 1 135 ? -8.055 -6.355 -14.734 1 98.62 135 ALA B CA 1
ATOM 2651 C C . ALA B 1 135 ? -9.297 -5.891 -13.969 1 98.62 135 ALA B C 1
ATOM 2653 O O . ALA B 1 135 ? -9.961 -4.934 -14.375 1 98.62 135 ALA B O 1
ATOM 2654 N N . LEU B 1 136 ? -9.617 -6.547 -12.898 1 98.69 136 LEU B N 1
ATOM 2655 C CA . LEU B 1 136 ? -10.82 -6.238 -12.133 1 98.69 136 LEU B CA 1
ATOM 2656 C C . LEU B 1 136 ? -10.602 -5.02 -11.242 1 98.69 136 LEU B C 1
ATOM 2658 O O . LEU B 1 136 ? -11.492 -4.176 -11.102 1 98.69 136 LEU B O 1
ATOM 2662 N N . TYR B 1 137 ? -9.359 -4.922 -10.633 1 98.56 137 TYR B N 1
ATOM 2663 C CA . TYR B 1 137 ? -9.234 -3.877 -9.617 1 98.56 137 TYR B CA 1
ATOM 2664 C C . TYR B 1 137 ? -8.617 -2.615 -10.211 1 98.56 137 TYR B C 1
ATOM 2666 O O . TYR B 1 137 ? -8.75 -1.527 -9.648 1 98.56 137 TYR B O 1
ATOM 2674 N N . LEU B 1 138 ? -7.957 -2.656 -11.32 1 98 138 LEU B N 1
ATOM 2675 C CA . LEU B 1 138 ? -7.176 -1.541 -11.844 1 98 138 LEU B CA 1
ATOM 2676 C C . LEU B 1 138 ? -8.078 -0.35 -12.156 1 98 138 LEU B C 1
ATOM 2678 O O . LEU B 1 138 ? -7.738 0.791 -11.836 1 98 138 LEU B O 1
ATOM 2682 N N . PRO B 1 139 ? -9.25 -0.59 -12.68 1 98.19 139 PRO B N 1
ATOM 2683 C CA . PRO B 1 139 ? -10.102 0.559 -13.008 1 98.19 139 PRO B CA 1
ATOM 2684 C C . PRO B 1 139 ? -10.898 1.064 -11.805 1 98.19 139 PRO B C 1
ATOM 2686 O O . PRO B 1 139 ? -12.031 1.521 -11.961 1 98.19 139 PRO B O 1
ATOM 2689 N N . CYS B 1 140 ? -10.438 1.008 -10.633 1 98 140 CYS B N 1
ATOM 2690 C CA . CYS B 1 140 ? -11.172 1.319 -9.414 1 98 140 CYS B CA 1
ATOM 2691 C C . CYS B 1 140 ? -11.273 2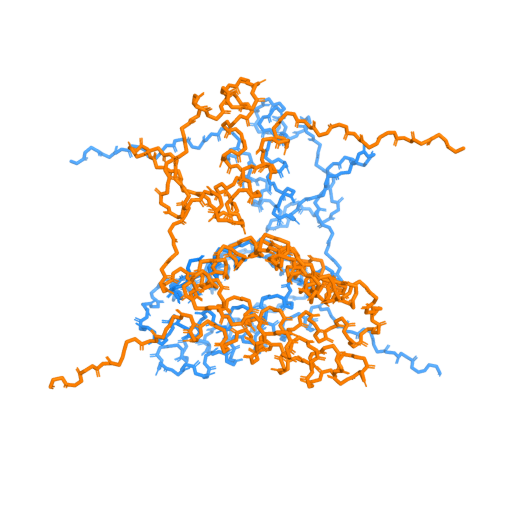.826 -9.211 1 98 140 CYS B C 1
ATOM 2693 O O . CYS B 1 140 ? -11.93 3.287 -8.273 1 98 140 CYS B O 1
ATOM 2695 N N . GLY B 1 141 ? -10.641 3.656 -10 1 97.31 141 GLY B N 1
ATOM 2696 C CA . GLY B 1 141 ? -10.773 5.102 -9.922 1 97.31 141 GLY B CA 1
ATOM 2697 C C . GLY B 1 141 ? -9.938 5.719 -8.812 1 97.31 141 GLY B C 1
ATOM 2698 O O . GLY B 1 141 ? -10.102 6.898 -8.492 1 97.31 141 GLY B O 1
ATOM 2699 N N . ASN B 1 142 ? -9.109 5.023 -8.211 1 97.56 142 ASN B N 1
ATOM 2700 C CA . ASN B 1 142 ? -8.156 5.449 -7.195 1 97.56 142 ASN B CA 1
ATOM 2701 C C . ASN B 1 142 ? -6.75 4.945 -7.5 1 97.56 142 ASN B C 1
ATOM 2703 O O . ASN B 1 142 ? -6.391 3.828 -7.117 1 97.56 142 ASN B O 1
ATOM 2707 N N . PRO B 1 143 ? -5.934 5.73 -8.117 1 94.44 143 PRO B N 1
ATOM 2708 C CA . PRO B 1 143 ? -4.613 5.281 -8.555 1 94.44 143 PRO B CA 1
ATOM 2709 C C . PRO B 1 143 ? -3.736 4.805 -7.398 1 94.44 143 PRO B C 1
ATOM 2711 O O . PRO B 1 143 ? -2.916 3.9 -7.57 1 94.44 143 PRO B O 1
ATOM 2714 N N . LEU B 1 144 ? -3.922 5.43 -6.266 1 95.31 144 LEU B N 1
ATOM 2715 C CA . LEU B 1 144 ? -3.158 5 -5.098 1 95.31 144 LEU B CA 1
ATOM 2716 C C . LEU B 1 144 ? -3.551 3.588 -4.676 1 95.31 144 LEU B C 1
ATOM 2718 O O . LEU B 1 144 ? -2.684 2.75 -4.422 1 95.31 144 LEU B O 1
ATOM 2722 N N . LEU B 1 145 ? -4.805 3.32 -4.621 1 97.38 145 LEU B N 1
ATOM 2723 C CA . LEU B 1 145 ? -5.309 1.992 -4.289 1 97.38 145 LEU B CA 1
ATOM 2724 C C . LEU B 1 145 ? -4.805 0.957 -5.293 1 97.38 145 LEU B C 1
ATOM 2726 O O . LEU B 1 145 ? -4.328 -0.109 -4.898 1 97.38 145 LEU B O 1
ATOM 2730 N N . GLY B 1 146 ? -4.855 1.297 -6.605 1 97.19 146 GLY B N 1
ATOM 2731 C CA . GLY B 1 146 ? -4.336 0.417 -7.637 1 97.19 146 GLY B CA 1
ATOM 2732 C C . GLY B 1 146 ? -2.854 0.125 -7.48 1 97.19 146 GLY B C 1
ATOM 2733 O O . GLY B 1 146 ? -2.428 -1.026 -7.59 1 97.19 146 GLY B O 1
ATOM 2734 N N . ARG B 1 147 ? -2.102 1.117 -7.164 1 94.88 147 ARG B N 1
ATOM 2735 C CA . ARG B 1 147 ? -0.659 0.964 -7 1 94.88 147 ARG B CA 1
ATOM 2736 C C . ARG B 1 147 ? -0.336 0.075 -5.801 1 94.88 147 ARG B C 1
ATOM 2738 O O . ARG B 1 147 ? 0.588 -0.738 -5.859 1 94.88 147 ARG B O 1
ATOM 2745 N N . MET B 1 148 ? -1.049 0.234 -4.777 1 95.81 148 MET B N 1
ATOM 2746 C CA . MET B 1 148 ? -0.813 -0.579 -3.586 1 95.81 148 MET B CA 1
ATOM 2747 C C . MET B 1 148 ? -1.132 -2.045 -3.857 1 95.81 148 MET B C 1
ATOM 2749 O O . MET B 1 148 ? -0.405 -2.936 -3.412 1 95.81 148 MET B O 1
ATOM 2753 N N . LEU B 1 149 ? -2.186 -2.244 -4.562 1 97.88 149 LEU B N 1
ATOM 2754 C CA . LEU B 1 149 ? -2.512 -3.613 -4.941 1 97.88 149 LEU B CA 1
ATOM 2755 C C . LEU B 1 149 ? -1.44 -4.195 -5.859 1 97.88 149 LEU B C 1
ATOM 2757 O O . LEU B 1 149 ? -1.062 -5.359 -5.715 1 97.88 149 LEU B O 1
ATOM 2761 N N . ASP B 1 150 ? -0.919 -3.381 -6.773 1 95.5 150 ASP B N 1
ATOM 2762 C CA . ASP B 1 150 ? 0.17 -3.822 -7.641 1 95.5 150 ASP B CA 1
ATOM 2763 C C . ASP B 1 150 ? 1.413 -4.172 -6.824 1 95.5 150 ASP B C 1
ATOM 2765 O O . ASP B 1 150 ? 2.16 -5.082 -7.18 1 95.5 150 ASP B O 1
ATOM 2769 N N . GLU B 1 151 ? 1.572 -3.477 -5.766 1 91.19 151 GLU B N 1
ATOM 2770 C CA . GLU B 1 151 ? 2.727 -3.699 -4.902 1 91.19 151 GLU B CA 1
ATOM 2771 C C . GLU B 1 151 ? 2.658 -5.07 -4.23 1 91.19 151 GLU B C 1
ATOM 2773 O O . GLU B 1 151 ? 3.688 -5.707 -4.004 1 91.19 151 GLU B O 1
ATOM 2778 N N . VAL B 1 152 ? 1.472 -5.555 -3.922 1 94.94 152 VAL B N 1
ATOM 2779 C CA . VAL B 1 152 ? 1.371 -6.816 -3.197 1 94.94 152 VAL B CA 1
ATOM 2780 C C . VAL B 1 152 ? 1.184 -7.965 -4.184 1 94.94 152 VAL B C 1
ATOM 2782 O O . VAL B 1 152 ? 1.289 -9.141 -3.811 1 94.94 152 VAL B O 1
ATOM 2785 N N . ARG B 1 153 ? 1.004 -7.641 -5.395 1 95 153 ARG B N 1
ATOM 2786 C CA . ARG B 1 153 ? 0.627 -8.602 -6.426 1 95 153 ARG B CA 1
ATOM 2787 C C . ARG B 1 153 ? 1.702 -9.672 -6.598 1 95 153 ARG B C 1
ATOM 2789 O O . ARG B 1 153 ? 1.392 -10.859 -6.707 1 95 153 ARG B O 1
ATOM 2796 N N . ASP B 1 154 ? 2.963 -9.289 -6.648 1 94.06 154 ASP B N 1
ATOM 2797 C CA . ASP B 1 154 ? 4.059 -10.227 -6.883 1 94.06 154 ASP B CA 1
ATOM 2798 C C . ASP B 1 154 ? 4.219 -11.18 -5.703 1 94.06 154 ASP B C 1
ATOM 2800 O O . ASP B 1 154 ? 4.426 -12.383 -5.898 1 94.06 154 ASP B O 1
ATOM 2804 N N . GLN B 1 155 ? 4.102 -10.648 -4.547 1 95.81 155 GLN B N 1
ATOM 2805 C CA . GLN B 1 155 ? 4.199 -11.531 -3.385 1 95.81 155 GLN B CA 1
ATOM 2806 C C . GLN B 1 155 ? 3.006 -12.477 -3.309 1 95.81 155 GLN B C 1
ATOM 2808 O O . GLN B 1 155 ? 3.162 -13.656 -2.975 1 95.81 155 GLN B O 1
ATOM 2813 N N . ALA B 1 156 ? 1.844 -11.945 -3.609 1 96.62 156 ALA B N 1
ATOM 2814 C CA . ALA B 1 156 ? 0.669 -12.812 -3.662 1 96.62 156 ALA B CA 1
ATOM 2815 C C . ALA B 1 156 ? 0.855 -13.93 -4.688 1 96.62 156 ALA B C 1
ATOM 2817 O O . ALA B 1 156 ? 0.481 -15.078 -4.438 1 96.62 156 ALA B O 1
ATOM 2818 N N . ALA B 1 157 ? 1.422 -13.594 -5.82 1 95.06 157 ALA B N 1
ATOM 2819 C CA . ALA B 1 157 ? 1.688 -14.578 -6.867 1 95.06 157 ALA B CA 1
ATOM 2820 C C . ALA B 1 157 ? 2.678 -15.633 -6.383 1 95.06 157 ALA B C 1
ATOM 2822 O O . ALA B 1 157 ? 2.518 -16.828 -6.672 1 95.06 157 ALA B O 1
ATOM 2823 N N . LEU B 1 158 ? 3.684 -15.219 -5.688 1 95.38 158 LEU B N 1
ATOM 2824 C CA . LEU B 1 158 ? 4.648 -16.156 -5.125 1 95.38 158 LEU B CA 1
ATOM 2825 C C . LEU B 1 158 ? 3.963 -17.125 -4.172 1 95.38 158 LEU B C 1
ATOM 2827 O O . LEU B 1 158 ? 4.168 -18.344 -4.258 1 95.38 158 LEU B O 1
ATOM 2831 N N . VAL B 1 159 ? 3.121 -16.609 -3.316 1 94.94 159 VAL B N 1
ATOM 2832 C CA . VAL B 1 159 ? 2.379 -17.438 -2.369 1 94.94 159 VAL B CA 1
ATOM 2833 C C . VAL B 1 159 ? 1.52 -18.453 -3.127 1 94.94 159 VAL B C 1
ATOM 2835 O O . VAL B 1 159 ? 1.516 -19.641 -2.803 1 94.94 159 VAL B O 1
ATOM 2838 N N . SER B 1 160 ? 0.786 -18 -4.117 1 93.5 160 SER B N 1
ATOM 2839 C CA . SER B 1 160 ? -0.099 -18.891 -4.875 1 93.5 160 SER B CA 1
ATOM 2840 C C . SER B 1 160 ? 0.688 -19.969 -5.602 1 93.5 160 SER B C 1
ATOM 2842 O O . SER B 1 160 ? 0.27 -21.125 -5.637 1 93.5 160 SER B O 1
ATOM 2844 N N . THR B 1 161 ? 1.801 -19.594 -6.176 1 90.94 161 THR B N 1
ATOM 2845 C CA . THR B 1 161 ? 2.639 -20.547 -6.887 1 90.94 161 THR B CA 1
ATOM 2846 C C . THR B 1 161 ? 3.104 -21.656 -5.949 1 90.94 161 THR B C 1
ATOM 2848 O O . THR B 1 161 ? 3.018 -22.844 -6.285 1 90.94 161 THR B O 1
ATOM 2851 N N . VAL B 1 162 ? 3.496 -21.266 -4.836 1 91.5 162 VAL B N 1
ATOM 2852 C CA . VAL B 1 162 ? 3.965 -22.234 -3.85 1 91.5 162 VAL B CA 1
ATOM 2853 C C . VAL B 1 162 ? 2.795 -23.094 -3.369 1 91.5 162 VAL B C 1
ATOM 2855 O O . VAL B 1 162 ? 2.91 -24.312 -3.281 1 91.5 162 VAL B O 1
ATOM 2858 N N . ALA B 1 163 ? 1.704 -22.484 -3.088 1 92.06 163 ALA B N 1
ATOM 2859 C CA . ALA B 1 163 ? 0.528 -23.188 -2.584 1 92.06 163 ALA B CA 1
ATOM 2860 C C . ALA B 1 163 ? 0.003 -24.188 -3.615 1 92.06 163 ALA B C 1
ATOM 2862 O O . ALA B 1 163 ? -0.315 -25.328 -3.275 1 92.06 163 ALA B O 1
ATOM 2863 N N . TRP B 1 164 ? -0.08 -23.766 -4.879 1 91 164 TRP B N 1
ATOM 2864 C CA . TRP B 1 164 ? -0.609 -24.609 -5.945 1 91 164 TRP B CA 1
ATOM 2865 C C . TRP B 1 164 ? 0.297 -25.812 -6.191 1 91 164 TRP B C 1
ATOM 2867 O O . TRP B 1 164 ? -0.175 -26.891 -6.57 1 91 164 TRP B O 1
ATOM 2877 N N . ALA B 1 165 ? 1.577 -25.594 -6.008 1 88.31 165 ALA B N 1
ATOM 2878 C CA . ALA B 1 165 ? 2.52 -26.703 -6.172 1 88.31 165 ALA B CA 1
ATOM 2879 C C . ALA B 1 165 ? 2.311 -27.766 -5.102 1 88.31 165 ALA B C 1
ATOM 2881 O O . ALA B 1 165 ? 2.525 -28.953 -5.348 1 88.31 165 ALA B O 1
ATOM 2882 N N . ALA B 1 166 ? 1.86 -27.312 -4.004 1 86.75 166 ALA B N 1
ATOM 2883 C CA . ALA B 1 166 ? 1.632 -28.25 -2.9 1 86.75 166 ALA B CA 1
ATOM 2884 C C . ALA B 1 166 ? 0.233 -28.859 -2.975 1 86.75 166 ALA B C 1
ATOM 2886 O O . ALA B 1 166 ? 0.064 -30.062 -2.805 1 86.75 166 ALA B O 1
ATOM 2887 N N . VAL B 1 167 ? -0.76 -28.016 -3.195 1 86.62 167 VAL B N 1
ATOM 2888 C CA . VAL B 1 167 ? -2.152 -28.438 -3.293 1 86.62 167 VAL B CA 1
ATOM 2889 C C . VAL B 1 167 ? -2.832 -27.719 -4.457 1 86.62 167 VAL B C 1
ATOM 2891 O O . VAL B 1 167 ? -3.32 -26.594 -4.297 1 86.62 167 VAL B O 1
ATOM 2894 N N . PRO B 1 168 ? -2.9 -28.391 -5.566 1 87.12 168 PRO B N 1
ATOM 2895 C CA . PRO B 1 168 ? -3.549 -27.75 -6.711 1 87.12 168 PRO B CA 1
ATOM 2896 C C . PRO B 1 168 ? -5.031 -27.469 -6.473 1 87.12 168 PRO B C 1
ATOM 2898 O O . PRO B 1 168 ? -5.785 -28.391 -6.141 1 87.12 168 PRO B O 1
ATOM 2901 N N . SER B 1 169 ? -5.395 -26.25 -6.512 1 89.31 169 SER B N 1
ATOM 2902 C CA . SER B 1 169 ? -6.781 -25.859 -6.293 1 89.31 169 SER B CA 1
ATOM 2903 C C . SER B 1 169 ? -7.289 -24.969 -7.43 1 89.31 169 SER B C 1
ATOM 2905 O O . SER B 1 169 ? -8.281 -24.25 -7.27 1 89.31 169 SER B O 1
ATOM 2907 N N . TRP B 1 170 ? -6.668 -25.109 -8.562 1 86.31 170 TRP B N 1
ATOM 2908 C CA . TRP B 1 170 ? -6.934 -24.156 -9.641 1 86.31 170 TRP B CA 1
ATOM 2909 C C . TRP B 1 170 ? -8.344 -24.328 -10.188 1 86.31 170 TRP B C 1
ATOM 2911 O O . TRP B 1 170 ? -8.977 -23.359 -10.602 1 86.31 170 TRP B O 1
ATOM 2921 N N . GLU B 1 171 ? -8.828 -25.516 -10.172 1 88.19 171 GLU B N 1
ATOM 2922 C CA . GLU B 1 171 ? -10.188 -25.719 -10.664 1 88.19 171 GLU B CA 1
ATOM 2923 C C . GLU B 1 171 ? -11.211 -25.047 -9.766 1 88.19 171 GLU B C 1
ATOM 2925 O O . GLU B 1 171 ? -12.133 -24.391 -10.25 1 88.19 171 GLU B O 1
ATOM 2930 N N . ARG B 1 172 ? -11.016 -25.234 -8.516 1 93.25 172 ARG B N 1
ATOM 2931 C CA . ARG B 1 172 ? -11.891 -24.547 -7.562 1 93.25 172 ARG B CA 1
ATOM 2932 C C . ARG B 1 172 ? -11.789 -23.031 -7.711 1 93.25 172 ARG B C 1
ATOM 2934 O O . ARG B 1 172 ? -12.805 -22.328 -7.707 1 93.25 172 ARG B O 1
ATOM 2941 N N . GLU B 1 173 ? -10.656 -22.5 -7.855 1 94.25 173 GLU B N 1
ATOM 2942 C CA . GLU B 1 173 ? -10.445 -21.062 -8 1 94.25 173 GLU B CA 1
ATOM 2943 C C . GLU B 1 173 ? -11.047 -20.547 -9.305 1 94.25 173 GLU B C 1
ATOM 2945 O O . GLU B 1 173 ? -11.57 -19.438 -9.352 1 94.25 173 GLU B O 1
ATOM 2950 N N . ALA B 1 174 ? -10.938 -21.391 -10.32 1 94 174 ALA B N 1
ATOM 2951 C CA . ALA B 1 174 ? -11.539 -21.016 -11.602 1 94 174 ALA B CA 1
ATOM 2952 C C . ALA B 1 174 ? -13.047 -20.812 -11.461 1 94 174 ALA B C 1
ATOM 2954 O O . ALA B 1 174 ? -13.609 -19.875 -12.008 1 94 174 ALA B O 1
ATOM 2955 N N . ALA B 1 175 ? -13.641 -21.688 -10.766 1 96.56 175 ALA B N 1
ATOM 2956 C CA . ALA B 1 175 ? -15.078 -21.562 -10.523 1 96.56 175 ALA B CA 1
ATOM 2957 C C . ALA B 1 175 ? -15.398 -20.297 -9.719 1 96.56 175 ALA B C 1
ATOM 2959 O O . ALA B 1 175 ? -16.375 -19.609 -10 1 96.56 175 ALA B O 1
ATOM 2960 N N . GLU B 1 176 ? -14.602 -20.031 -8.742 1 98.06 176 GLU B N 1
ATOM 2961 C CA . GLU B 1 176 ? -14.758 -18.812 -7.953 1 98.06 176 GLU B CA 1
ATOM 2962 C C . GLU B 1 176 ? -14.594 -17.562 -8.82 1 98.06 176 GLU B C 1
ATOM 2964 O O . GLU B 1 176 ? -15.359 -16.609 -8.695 1 98.06 176 GLU B O 1
ATOM 2969 N N . HIS B 1 177 ? -13.609 -17.594 -9.688 1 98.44 177 HIS B N 1
ATOM 2970 C CA . HIS B 1 177 ? -13.383 -16.469 -10.594 1 98.44 177 HIS B CA 1
ATOM 2971 C C . HIS B 1 177 ? -14.562 -16.266 -11.539 1 98.44 177 HIS B C 1
ATOM 2973 O O . HIS B 1 177 ? -14.961 -15.133 -11.805 1 98.44 177 HIS B O 1
ATOM 2979 N N . GLN B 1 178 ? -15.102 -17.344 -12 1 98.25 178 GLN B N 1
ATOM 2980 C CA . GLN B 1 178 ? -16.266 -17.25 -12.867 1 98.25 178 GLN B CA 1
ATOM 2981 C C . GLN B 1 178 ? -17.438 -16.609 -12.141 1 98.25 178 GLN B C 1
ATOM 2983 O O . GLN B 1 178 ? -18.156 -15.789 -12.727 1 98.25 178 GLN B O 1
ATOM 2988 N N . GLU B 1 179 ? -17.625 -16.984 -10.93 1 98.69 179 GLU B N 1
ATOM 2989 C CA . GLU B 1 179 ? -18.703 -16.391 -10.133 1 98.69 179 GLU B CA 1
ATOM 2990 C C . GLU B 1 179 ? -18.453 -14.898 -9.906 1 98.69 179 GLU B C 1
ATOM 2992 O O . GLU B 1 179 ? -19.391 -14.094 -9.969 1 98.69 179 GLU B O 1
ATOM 2997 N N . ILE B 1 180 ? -17.25 -14.523 -9.648 1 98.81 180 ILE B N 1
ATOM 2998 C CA . ILE B 1 180 ? -16.891 -13.125 -9.477 1 98.81 180 ILE B CA 1
ATOM 2999 C C . ILE B 1 180 ? -17.219 -12.344 -10.742 1 98.81 180 ILE B C 1
ATOM 3001 O O . ILE B 1 180 ? -17.828 -11.273 -10.688 1 98.81 180 ILE B O 1
ATOM 3005 N N . LEU B 1 181 ? -16.812 -12.922 -11.875 1 98.62 181 LEU B N 1
ATOM 3006 C CA . LEU B 1 181 ? -17.078 -12.266 -13.148 1 98.62 181 LEU B CA 1
ATOM 3007 C C . LEU B 1 181 ? -18.578 -12.141 -13.406 1 98.62 181 LEU B C 1
ATOM 3009 O O . LEU B 1 181 ? -19.031 -11.109 -13.906 1 98.62 181 LEU B O 1
ATOM 3013 N N . ARG B 1 182 ? -19.281 -13.133 -13.086 1 98.56 182 ARG B N 1
ATOM 3014 C CA . ARG B 1 182 ? -20.734 -13.117 -13.25 1 98.56 182 ARG B CA 1
ATOM 3015 C C . ARG B 1 182 ? -21.359 -12 -12.43 1 98.56 182 ARG B C 1
ATOM 3017 O O . ARG B 1 182 ? -22.203 -11.242 -12.938 1 98.56 182 ARG B O 1
ATOM 3024 N N . LEU B 1 183 ? -20.969 -11.867 -11.211 1 98.88 183 LEU B N 1
ATOM 3025 C CA . LEU B 1 183 ? -21.484 -10.836 -10.328 1 98.88 183 LEU B CA 1
ATOM 3026 C C . LEU B 1 183 ? -21.094 -9.445 -10.82 1 98.88 183 LEU B C 1
ATOM 3028 O O . LEU B 1 183 ? -21.891 -8.508 -10.75 1 98.88 183 LEU B O 1
ATOM 3032 N N . ALA B 1 184 ? -19.875 -9.352 -11.305 1 98.88 184 ALA B N 1
ATOM 3033 C CA . ALA B 1 184 ? -19.406 -8.078 -11.852 1 98.88 184 ALA B CA 1
ATOM 3034 C C . ALA B 1 184 ? -20.234 -7.68 -13.078 1 98.88 184 ALA B C 1
ATOM 3036 O O . ALA B 1 184 ? -20.656 -6.527 -13.203 1 98.88 184 ALA B O 1
ATOM 3037 N N . ALA B 1 185 ? -20.484 -8.586 -13.914 1 98.44 185 ALA B N 1
ATOM 3038 C CA . ALA B 1 185 ? -21.266 -8.344 -15.125 1 98.44 185 ALA B CA 1
ATOM 3039 C C . ALA B 1 185 ? -22.688 -7.938 -14.797 1 98.44 185 ALA B C 1
ATOM 3041 O O . ALA B 1 185 ? -23.297 -7.133 -15.508 1 98.44 185 ALA B O 1
ATOM 3042 N N . ALA B 1 186 ? -23.219 -8.461 -13.711 1 98.44 186 ALA B N 1
ATOM 3043 C CA . ALA B 1 186 ? -24.578 -8.164 -13.266 1 98.44 186 ALA B CA 1
ATOM 3044 C C . ALA B 1 186 ? -24.641 -6.816 -12.562 1 98.44 186 ALA B C 1
ATOM 3046 O O . ALA B 1 186 ? -25.719 -6.336 -12.219 1 98.44 186 ALA B O 1
ATOM 3047 N N . GLY B 1 187 ? -23.5 -6.293 -12.305 1 98.31 187 GLY B N 1
ATOM 3048 C CA . GLY B 1 187 ? -23.453 -5.023 -11.602 1 98.31 187 GLY B CA 1
ATOM 3049 C C . GLY B 1 187 ? -23.766 -5.145 -10.117 1 98.31 187 GLY B C 1
ATOM 3050 O O . GLY B 1 187 ? -24.188 -4.176 -9.492 1 98.31 187 GLY B O 1
ATOM 3051 N N . ASP B 1 188 ? -23.656 -6.289 -9.602 1 98.62 188 ASP B N 1
ATOM 3052 C CA . ASP B 1 188 ? -23.891 -6.523 -8.18 1 98.62 188 ASP B CA 1
ATOM 3053 C C . ASP B 1 188 ? -22.688 -6.113 -7.348 1 98.62 188 ASP B C 1
ATOM 3055 O O . ASP B 1 188 ? -21.891 -6.965 -6.922 1 98.62 188 ASP B O 1
ATOM 3059 N N . VAL B 1 189 ? -22.641 -4.906 -6.992 1 98.75 189 VAL B N 1
ATOM 3060 C CA . VAL B 1 189 ? -21.469 -4.293 -6.379 1 98.75 189 VAL B CA 1
ATOM 3061 C C . VAL B 1 189 ? -21.172 -4.977 -5.047 1 98.75 189 VAL B C 1
ATOM 3063 O O . VAL B 1 189 ? -20.031 -5.383 -4.797 1 98.75 189 VAL B O 1
ATOM 3066 N N . GLU B 1 190 ? -22.125 -5.121 -4.23 1 98.62 190 GLU B N 1
ATOM 3067 C CA . GLU B 1 190 ? -21.891 -5.742 -2.93 1 98.62 190 GLU B CA 1
ATOM 3068 C C . GLU B 1 190 ? -21.578 -7.23 -3.076 1 98.62 190 GLU B C 1
ATOM 3070 O O . GLU B 1 190 ? -20.719 -7.754 -2.381 1 98.62 190 GLU B O 1
ATOM 3075 N N . GLY B 1 191 ? -22.297 -7.855 -3.959 1 98.81 191 GLY B N 1
ATOM 3076 C CA . GLY B 1 191 ? -22.062 -9.266 -4.195 1 98.81 191 GLY B CA 1
ATOM 3077 C C . GLY B 1 191 ? -20.656 -9.562 -4.691 1 98.81 191 GLY B C 1
ATOM 3078 O O . GLY B 1 191 ? -20.016 -10.523 -4.242 1 98.81 191 GLY B O 1
ATOM 3079 N N . VAL B 1 192 ? -20.125 -8.812 -5.621 1 98.88 192 VAL B N 1
ATOM 3080 C CA . VAL B 1 192 ? -18.812 -9.078 -6.188 1 98.88 192 VAL B CA 1
ATOM 3081 C C . VAL B 1 192 ? -17.734 -8.844 -5.129 1 98.88 192 VAL B C 1
ATOM 3083 O O . VAL B 1 192 ? -16.766 -9.594 -5.051 1 98.88 192 VAL B O 1
ATOM 3086 N N . GLY B 1 193 ? -17.938 -7.77 -4.32 1 98.75 193 GLY B N 1
ATOM 3087 C CA . GLY B 1 193 ? -17 -7.535 -3.229 1 98.75 193 GLY B CA 1
ATOM 3088 C C . GLY B 1 193 ? -16.922 -8.703 -2.262 1 98.75 193 GLY B C 1
ATOM 3089 O O . GLY B 1 193 ? -15.82 -9.109 -1.867 1 98.75 193 GLY B O 1
ATOM 3090 N N . ARG B 1 194 ? -18.047 -9.203 -1.925 1 98.75 194 ARG B N 1
ATOM 3091 C CA . ARG B 1 194 ? -18.094 -10.352 -1.027 1 98.75 194 ARG B CA 1
ATOM 3092 C C . ARG B 1 194 ? -17.438 -11.57 -1.669 1 98.75 194 ARG B C 1
ATOM 3094 O O . ARG B 1 194 ? -16.703 -12.312 -1.009 1 98.75 194 ARG B O 1
ATOM 3101 N N . ALA B 1 195 ? -17.719 -11.812 -2.92 1 98.88 195 ALA B N 1
ATOM 3102 C CA . ALA B 1 195 ? -17.172 -12.961 -3.627 1 98.88 195 ALA B CA 1
ATOM 3103 C C . ALA B 1 195 ? -15.641 -12.875 -3.699 1 98.88 195 ALA B C 1
ATOM 3105 O O . ALA B 1 195 ? -14.953 -13.883 -3.506 1 98.88 195 ALA B O 1
ATOM 3106 N N . VAL B 1 196 ? -15.133 -11.703 -3.977 1 98.88 196 VAL B N 1
ATOM 3107 C CA . VAL B 1 196 ? -13.688 -11.5 -4.02 1 98.88 196 VAL B CA 1
ATOM 3108 C C . VAL B 1 196 ? -13.094 -11.758 -2.639 1 98.88 196 VAL B C 1
ATOM 3110 O O . VAL B 1 196 ? -12.086 -12.453 -2.51 1 98.88 196 VAL B O 1
ATOM 3113 N N . HIS B 1 197 ? -13.719 -11.219 -1.667 1 98.81 197 HIS B N 1
ATOM 3114 C CA . HIS B 1 197 ? -13.25 -11.414 -0.3 1 98.81 197 HIS B CA 1
ATOM 3115 C C . HIS B 1 197 ? -13.211 -12.898 0.064 1 98.81 197 HIS B C 1
ATOM 3117 O O . HIS B 1 197 ? -12.203 -13.391 0.577 1 98.81 197 HIS B O 1
ATOM 3123 N N . GLU B 1 198 ? -14.258 -13.578 -0.172 1 98.62 198 GLU B N 1
ATOM 3124 C CA . GLU B 1 198 ? -14.352 -15 0.152 1 98.62 198 GLU B CA 1
ATOM 3125 C C . GLU B 1 198 ? -13.32 -15.812 -0.62 1 98.62 198 GLU B C 1
ATOM 3127 O O . GLU B 1 198 ? -12.703 -16.734 -0.068 1 98.62 198 GLU B O 1
ATOM 3132 N N . HIS B 1 199 ? -13.102 -15.523 -1.883 1 98.31 199 HIS B N 1
ATOM 3133 C CA . HIS B 1 199 ? -12.117 -16.188 -2.719 1 98.31 199 HIS B CA 1
ATOM 3134 C C . HIS B 1 199 ? -10.711 -16.062 -2.129 1 98.31 199 HIS B C 1
ATOM 3136 O O . HIS B 1 199 ? -10.008 -17.062 -1.974 1 98.31 199 HIS B O 1
ATOM 3142 N N . ILE B 1 200 ? -10.383 -14.836 -1.71 1 98 200 ILE B N 1
ATOM 3143 C CA . ILE B 1 200 ? -9.055 -14.555 -1.181 1 98 200 ILE B CA 1
ATOM 3144 C C . ILE B 1 200 ? -8.891 -15.211 0.191 1 98 200 ILE B C 1
ATOM 3146 O O . ILE B 1 200 ? -7.883 -15.859 0.46 1 98 200 ILE B O 1
ATOM 3150 N N . ALA B 1 201 ? -9.914 -15.078 0.981 1 97.5 201 ALA B N 1
ATOM 3151 C CA . ALA B 1 201 ? -9.867 -15.625 2.336 1 97.5 201 ALA B CA 1
ATOM 3152 C C . ALA B 1 201 ? -9.789 -17.156 2.311 1 97.5 201 ALA B C 1
ATOM 3154 O O . ALA B 1 201 ? -9 -17.75 3.049 1 97.5 201 ALA B O 1
ATOM 3155 N N . SER B 1 202 ? -10.562 -17.75 1.478 1 96 202 SER B N 1
ATOM 3156 C CA . SER B 1 202 ? -10.594 -19.203 1.431 1 96 202 SER B CA 1
ATOM 3157 C C . SER B 1 202 ? -9.289 -19.781 0.891 1 96 202 SER B C 1
ATOM 3159 O O . SER B 1 202 ? -8.844 -20.844 1.316 1 96 202 SER B O 1
ATOM 3161 N N . PHE B 1 203 ? -8.68 -19.156 -0.037 1 95.69 203 PHE B N 1
ATOM 3162 C CA . PHE B 1 203 ? -7.422 -19.625 -0.608 1 95.69 203 PHE B CA 1
ATOM 3163 C C . PHE B 1 203 ? -6.336 -19.703 0.459 1 95.69 203 PHE B C 1
ATOM 3165 O O . PHE B 1 203 ? -5.684 -20.734 0.611 1 95.69 203 PHE B O 1
ATOM 3172 N N . VAL B 1 204 ? -6.188 -18.578 1.183 1 93.25 204 VAL B N 1
ATOM 3173 C CA . VAL B 1 204 ? -5.09 -18.531 2.145 1 93.25 204 VAL B CA 1
ATOM 3174 C C . VAL B 1 204 ? -5.367 -19.5 3.289 1 93.25 204 VAL B C 1
ATOM 3176 O O . VAL B 1 204 ? -4.445 -20.125 3.812 1 93.25 204 VAL B O 1
ATOM 3179 N N . GLU B 1 205 ? -6.59 -19.656 3.67 1 92.75 205 GLU B N 1
ATOM 3180 C CA . GLU B 1 205 ? -6.945 -20.594 4.723 1 92.75 205 GLU B CA 1
ATOM 3181 C C . GLU B 1 205 ? -6.648 -22.031 4.301 1 92.75 205 GLU B C 1
ATOM 3183 O O . GLU B 1 205 ? -6.172 -22.828 5.105 1 92.75 205 GLU B O 1
ATOM 3188 N N . ARG B 1 206 ? -6.949 -22.344 3.098 1 92.12 206 ARG B N 1
ATOM 3189 C CA . ARG B 1 206 ? -6.688 -23.688 2.586 1 92.12 206 ARG B CA 1
ATOM 3190 C C . ARG B 1 206 ? -5.188 -23.938 2.453 1 92.12 206 ARG B C 1
ATOM 3192 O O . ARG B 1 206 ? -4.703 -25.016 2.799 1 92.12 206 ARG B O 1
ATOM 3199 N N . ALA B 1 207 ? -4.527 -22.969 1.939 1 91.94 207 ALA B N 1
ATOM 3200 C CA . ALA B 1 207 ? -3.102 -23.125 1.656 1 91.94 207 ALA B CA 1
ATOM 3201 C C . ALA B 1 207 ? -2.283 -23.125 2.945 1 91.94 207 ALA B C 1
ATOM 3203 O O . ALA B 1 207 ? -1.262 -23.812 3.035 1 91.94 207 ALA B O 1
ATOM 3204 N N . PHE B 1 208 ? -2.744 -22.375 3.936 1 91.94 208 PHE B N 1
ATOM 3205 C CA . PHE B 1 208 ? -2.031 -22.25 5.199 1 91.94 208 PHE B CA 1
ATOM 3206 C C . PHE B 1 208 ? -2.992 -22.344 6.379 1 91.94 208 PHE B C 1
ATOM 3208 O O . PHE B 1 208 ? -3.242 -21.359 7.074 1 91.94 208 PHE B O 1
ATOM 3215 N N . PRO B 1 209 ? -3.334 -23.578 6.613 1 87.81 209 PRO B N 1
ATOM 3216 C CA . PRO B 1 209 ? -4.301 -23.766 7.699 1 87.81 209 PRO B CA 1
ATOM 3217 C C . PRO B 1 209 ? -3.721 -23.438 9.07 1 87.81 209 PRO B C 1
ATOM 3219 O O . PRO B 1 209 ? -2.516 -23.578 9.289 1 87.81 209 PRO B O 1
ATOM 3222 N N . GLN B 1 210 ? -4.449 -22.688 9.891 1 76.31 210 GLN B N 1
ATOM 3223 C CA . GLN B 1 210 ? -4.012 -22.406 11.258 1 76.31 210 GLN B CA 1
ATOM 3224 C C . GLN B 1 210 ? -3.879 -23.688 12.062 1 76.31 210 GLN B C 1
ATOM 3226 O O . GLN B 1 210 ? -4.648 -24.641 11.867 1 76.31 210 GLN B O 1
ATOM 3231 N N . SER B 1 211 ? -2.646 -24.234 12.438 1 61.72 211 SER B N 1
ATOM 3232 C CA . SER B 1 211 ? -2.496 -25.406 13.305 1 61.72 211 SER B CA 1
ATOM 3233 C C . SER B 1 211 ? -3.529 -25.406 14.43 1 61.72 211 SER B C 1
ATOM 3235 O O . SER B 1 211 ? -3.715 -24.391 15.102 1 61.72 211 SER B O 1
ATOM 3237 N N . PRO B 1 212 ? -4.426 -26.453 14.578 1 48.56 212 PRO B N 1
ATOM 3238 C CA . PRO B 1 212 ? -5.297 -26.578 15.75 1 48.56 212 PRO B CA 1
ATOM 3239 C C . PRO B 1 212 ? -4.531 -26.469 17.062 1 48.56 212 PRO B C 1
ATOM 3241 O O . PRO B 1 212 ? -3.344 -26.797 17.125 1 48.56 212 PRO B O 1
ATOM 3244 N N . LEU B 1 213 ? -4.582 -25.5 17.859 1 40.72 213 LEU B N 1
ATOM 3245 C CA . LEU B 1 213 ? -4.082 -25.719 19.219 1 40.72 213 LEU B CA 1
ATOM 3246 C C . LEU B 1 213 ? -4.41 -27.125 19.688 1 40.72 213 LEU B C 1
ATOM 3248 O O . LEU B 1 213 ? -5.578 -27.516 19.734 1 40.72 213 LEU B O 1
ATOM 3252 N N . ILE B 1 214 ? -3.646 -28.219 19.406 1 37.09 214 ILE B N 1
ATOM 3253 C CA . ILE B 1 214 ? -3.793 -29.438 20.188 1 37.09 214 ILE B CA 1
ATOM 3254 C C . ILE B 1 214 ? -3.896 -29.094 21.672 1 37.09 214 ILE B C 1
ATOM 3256 O O . ILE B 1 214 ? -2.98 -28.5 22.25 1 37.09 214 ILE B O 1
ATOM 3260 N N . SER B 1 215 ? -5.082 -28.875 22.203 1 33.66 215 SER B N 1
ATOM 3261 C CA . SER B 1 215 ? -5.281 -29.078 23.625 1 33.66 215 SER B CA 1
ATOM 3262 C C . SER B 1 215 ? -4.531 -30.312 24.125 1 33.66 215 SER B C 1
ATOM 3264 O O . SER B 1 215 ? -4.805 -31.422 23.672 1 33.66 215 SER B O 1
ATOM 3266 N N . GLU B 1 216 ? -3.277 -30.172 24.422 1 26.91 216 GLU B N 1
ATOM 3267 C CA . GLU B 1 216 ? -2.932 -31.188 25.422 1 26.91 216 GLU B CA 1
ATOM 3268 C C . GLU B 1 216 ? -3.797 -31.047 26.672 1 26.91 216 GLU B C 1
ATOM 3270 O O . GLU B 1 216 ? -4.117 -29.938 27.094 1 26.91 216 GLU B O 1
#

Nearest PDB structures (foldseek):
  2hs5-assembly1_A  TM=9.018E-01  e=1.058E-08  Rhodococcus jostii RHA1
  3sxy-assembly1_B  TM=8.315E-01  e=7.577E-09  Thermotoga maritima
  3ihu-assembly2_B  TM=8.708E-01  e=2.379E-08  Cupriavidus pinatubonensis JMP134
  7xp0-assembly1_A-2  TM=7.679E-01  e=4.018E-08  Pseudomonas aeruginosa PAO1
  3fms-assembly1_A-2  TM=7.987E-01  e=5.100E-08  Thermotoga maritima MSB8

Radius of gyration: 23.6 Å; Cα contacts (8 Å, |Δi|>4): 532; chains: 2; bounding box: 62×59×66 Å

InterPro domains:
  IPR000524 Transcription regulator HTH, GntR [PF00392] (14-73)
  IPR000524 Transcription regulator HTH, GntR [PR00035] (33-47)
  IPR000524 Transcription regulator HTH, GntR [PR00035] (47-63)
  IPR000524 Transcription regulator HTH, GntR [PS50949] (9-76)
  IPR000524 Transcription regulator HTH, GntR [SM00345] (15-73)
  IPR000524 Transcription regulator HTH, GntR [cd07377] (10-74)
  IPR008920 Transcription regulator FadR/GntR, C-terminal [G3DSA:1.20.120.530] (73-208)
  IPR008920 Transcription regulator FadR/GntR, C-terminal [SSF48008] (82-206)
  IPR011711 GntR, C-terminal [PF07729] (84-201)
  IPR011711 GntR, C-terminal [SM00895] (83-202)
  IPR036388 Winged helix-like DNA-binding domain superfamily [G3DSA:1.10.10.10] (10-72)
  IPR036390 Winged helix DNA-binding domain superfamily [SSF46785] (10-99)

=== Feature glossary ===
The record interleaves many kinds of information about one protein. Here is each kind framed as the question it answers.

Q: What does the local fold look like, residue by residue?
A: The Foldseek 3Di string encodes local tertiary geometry as a 20-letter alphabet — one character per residue — derived from the relative positions of nearby Cα atoms. Unlike the amino-acid sequence, 3Di is a direct function of the 3D structure, so two proteins with the same fold have similar 3Di strings even at low sequence identity.

Q: Which residues are in helices, strands, or loops?
A: The SS8 string is DSSP's per-residue secondary-structure call. α-helix (H) means an i→i+4 H-bond ladder; β-strand (E) means the residue participates in a β-sheet; 3₁₀ (G) and π (I) are tighter and wider helices; T/S are turns/bends; '-' is loop.

Q: How big and how compact is the whole molecule?
A: Radius of gyration (Rg) is the root-mean-square distance of Cα atoms from their centroid — a single number for overall size and compactness. A globular domain of N residues has Rg ≈ 2.2·N^0.38 Å; an extended or disordered chain has a much larger Rg. The Cα contact count is the number of residue pairs whose Cα atoms are within 8 Å and are more than four positions apart in sequence — a standard proxy for tertiary packing density. The bounding box is the smallest axis-aligned box enclosing all Cα atoms.

Q: Where is each backbone atom in 3D?
A: Structure coordinates are given as an mmCIF _atom_site loop: one row per atom with element, residue name, chain id, sequence number, and x/y/z position in Å. Only the four main-chain atoms per residue are included here; side chains are omitted to keep the record compact.

Q: What is the amino-acid chain?
A: Primary structure: the covalent order of the twenty standard amino acids along the backbone. Two proteins with the same sequence will (almost always) fold to the same structure; two with 30% identity often share a fold but not the details.

Q: What if only a Cα trace is available?
A: Three-state secondary structure (P-SEA) collapses the eight DSSP classes into helix (a), strand (b), and coil (c). P-SEA assigns these from Cα geometry alone — distances and angles — without requiring backbone oxygens, so it works on any Cα trace.

Q: What family and function is it annotated with?
A: Database cross-references. InterPro integrates a dozen domain/family signature databases into unified entries with residue-range hits. GO terms attach function/process/location labels with evidence codes. CATH codes position the fold in a four-level structural taxonomy. Organism is the NCBI-taxonomy species name.

Q: How confident is the AlphaFold model at each residue?
A: pLDDT is the predicted lDDT-Cα score: AlphaFold's confidence that the local environment of each residue (all inter-atomic distances within 15 Å) is correctly placed. It is a per-residue number between 0 and 100, with higher meaning more reliable.

Q: How mobile is each atom in the crystal?
A: B-factor (Debye–Waller factor) reflects atomic displacement in the crystal lattice. It is an experimental observable (units Å²), not a prediction; low values mean the atom is pinned down, high values mean it moves or is heterogeneous across the crystal.

Q: Which residues are buried vs exposed?
A: SASA measures how 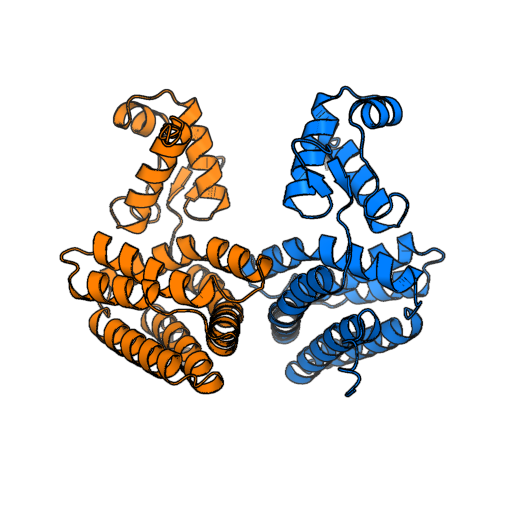much of the protein is reachable by solvent. It is computed by rolling a water-sized probe over the atomic surface and summing the exposed area (Å²). Per-residue SASA distinguishes core (buried, low SASA) from surface (exposed, high SASA) residues; total SASA is a whole-molecule size measure.

Q: What do the diagnostic plots show?
A: Plot images: a contact map (which residues are close in 3D, as an N×N binary image), a Ramachandran scatter (backbone torsion angles, revealing secondary-structure composition at a glance), and — for AlphaFold structures — a PAE heatmap (pairwise prediction confidence).

Q: What known structures d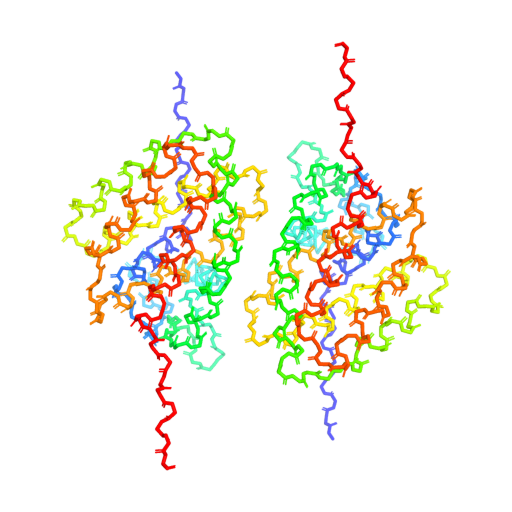oes this most resemble?
A: The Foldseek neighbor list gives the closest experimentally determined structures in the PDB, ranked by structural alignment. TM-score near 1 means near-identical fold; near 0.3 means only rough topology match. This is how one finds what a novel AlphaFold prediction most resembles in the solved-structure universe.

Q: Are the domains correctly placed relative to each other?
A: Predicted aligned error is AlphaFold's pairwise confidence. Unlike pLDDT (per-residue), PAE is per-residue-pair and captures whether two parts of the structure are correctly placed relative to each other. Units are ångströms of expected positional error.

Q: What do the rendered images show?
A: Structure images are PyMOL renders from six orthogonal camera directions. Cartoon representation draws helices as coils and strands as arrows; sticks shows the backbone as bonds; surface shows the solvent-excluded envelope. Rainbow coloring maps sequence position to hue (blue→red, N→C); chain coloring assigns a distinct color per polypeptide.

Q: What are the backbone torsion angles?
A: φ (phi) and ψ (psi) are the two rotatable backbone dihedrals per residue: φ is the C(i-1)–N–Cα–C torsion, ψ is the N–Cα–C–N(i+1) torsion, both in degrees on (−180°, 180°]. α-helical residues cluster near (−60°, −45°); β-strand residues near (−120°, +130°). A Ramachandran plot is simply a scatter of (φ, ψ) for every residue.